Protein AF-A0A8H6YW14-F1 (afdb_monomer_lite)

Sequence (616 aa):
MICWGYVAVGSRWLSSIRGRQMGGCTPATMHISTFVLQLAVLSRALVALGLGGLSSDPTLQQRTANPACLKSVELSCLNLAANCIDSVNSGNINNLWGIKSCVAAATCYGVGDLITSVECQTSLTTTNAAQTSLDYTNIYASIVGSCAWASGGCPITQQNYIDFYYGELTAINTANWPSSADVVIAFWNAITAWAATGSTVPYLNFNDWLHYSSYPSTPPTNGKYVFAHFILGLVASYVQSDWEADMNLAKAIGIDAFALDIGKDTYNDQQLGFAYAAAANVGFKVFISFDFSYWTSADVSTMATYIQTYATKPGQFIYNNAAFVSSFVGDGYPYRTLESQSGVTLFACPNWQPGSFVDNANADCGLSWNAAWPNTNNNPLDANITTSLDQQYISDLGGKPYMMPVSPWFNTHYGINSYDKNWIFYSDWLYQSRWDEVLQLQPQFVEILTWNGPLHGDNSPIYAGGPTGASQWVNGMPHDAWRDVAQIYISAFKSGASTPTVTTDELVYYYRPTPKGATCSDTVPQPTGYQYDDDFVFVIALLKSAGTVTITSGSNSPQQFSLSAGVHTIAAPMGLGTQTFALSSSTANLSGNGGLQITNQCSVYNFNAYVGKVSA

Structure (mmCIF, N/CA/C/O backbone):
data_AF-A0A8H6YW14-F1
#
_entry.id   AF-A0A8H6YW14-F1
#
loop_
_atom_site.group_PDB
_atom_site.id
_atom_site.type_symbol
_atom_site.label_atom_id
_atom_site.label_alt_id
_atom_site.label_comp_id
_atom_site.label_asym_id
_atom_site.label_entity_id
_atom_site.label_seq_id
_atom_site.pdbx_PDB_ins_code
_atom_site.Cartn_x
_atom_site.Cartn_y
_atom_site.Cartn_z
_atom_site.occupancy
_atom_site.B_iso_or_equiv
_atom_site.auth_seq_id
_atom_site.auth_comp_id
_atom_site.auth_asym_id
_atom_site.auth_atom_id
_atom_site.pdbx_PDB_model_num
ATOM 1 N N . MET A 1 1 ? -1.921 23.795 -4.568 1.00 28.36 1 MET A N 1
ATOM 2 C CA . MET A 1 1 ? -3.351 24.172 -4.462 1.00 28.36 1 MET A CA 1
ATOM 3 C C . MET A 1 1 ? -3.949 24.189 -5.866 1.00 28.36 1 MET A C 1
ATOM 5 O O . MET A 1 1 ? -3.235 24.664 -6.741 1.00 28.36 1 MET A O 1
ATOM 9 N N . ILE A 1 2 ? -5.223 23.759 -6.017 1.00 24.38 2 ILE A N 1
ATOM 10 C CA . ILE A 1 2 ? -6.094 23.685 -7.236 1.00 24.38 2 ILE A CA 1
ATOM 11 C C . ILE A 1 2 ? -6.053 22.284 -7.914 1.00 24.38 2 ILE A C 1
ATOM 13 O O . ILE A 1 2 ? -4.996 21.886 -8.388 1.00 24.38 2 ILE A O 1
ATOM 17 N N . CYS A 1 3 ? -7.041 21.389 -7.694 1.00 21.69 3 CYS A N 1
ATOM 18 C CA . CYS A 1 3 ? -8.410 21.184 -8.261 1.00 21.69 3 CYS A CA 1
ATOM 19 C C . CYS A 1 3 ? -8.484 20.433 -9.616 1.00 21.69 3 CYS A C 1
ATOM 21 O O . CYS A 1 3 ? -8.033 20.944 -10.634 1.00 21.69 3 CYS A O 1
ATOM 23 N N . TRP A 1 4 ? -9.146 19.267 -9.627 1.00 28.11 4 TRP A N 1
ATOM 24 C CA . TRP A 1 4 ? -9.522 18.421 -10.773 1.00 28.11 4 TRP A CA 1
ATOM 25 C C . TRP A 1 4 ? -11.051 18.329 -10.912 1.00 28.11 4 TRP A C 1
ATOM 27 O O . TRP A 1 4 ? -11.792 18.406 -9.935 1.00 28.11 4 TRP A O 1
ATOM 37 N N . GLY A 1 5 ? -11.530 18.110 -12.135 1.00 24.31 5 GLY A N 1
ATOM 38 C CA . GLY A 1 5 ? -12.901 17.689 -12.409 1.00 24.31 5 GLY A CA 1
ATOM 39 C C . GLY A 1 5 ? -13.000 17.108 -13.816 1.00 24.31 5 GLY A C 1
ATOM 40 O O . GLY A 1 5 ? -12.403 17.661 -14.737 1.00 24.31 5 GLY A O 1
ATOM 41 N N . TYR A 1 6 ? -13.750 16.015 -13.991 1.00 27.41 6 TYR A N 1
ATOM 42 C CA . TYR A 1 6 ? -14.104 15.482 -15.311 1.00 27.41 6 TYR A CA 1
ATOM 43 C C . TYR A 1 6 ? -15.576 15.070 -15.408 1.00 27.41 6 TYR A C 1
ATOM 45 O O . TYR A 1 6 ? -16.199 14.621 -14.449 1.00 27.41 6 TYR A O 1
ATOM 53 N N . VAL A 1 7 ? -16.114 15.257 -16.617 1.00 22.78 7 VAL A N 1
ATOM 54 C CA . VAL A 1 7 ? -17.505 15.041 -17.042 1.00 22.78 7 VAL A CA 1
ATOM 55 C C . VAL A 1 7 ? -17.587 13.790 -17.928 1.00 22.78 7 VAL A C 1
ATOM 57 O O . VAL A 1 7 ? -16.736 13.576 -18.788 1.00 22.78 7 VAL A O 1
ATOM 60 N N . ALA A 1 8 ? -18.636 12.985 -17.730 1.00 24.47 8 ALA A N 1
ATOM 61 C CA . ALA A 1 8 ? -18.910 11.709 -18.399 1.00 24.47 8 ALA A CA 1
ATOM 62 C C . ALA A 1 8 ? -19.775 11.833 -19.672 1.00 24.47 8 ALA A C 1
ATOM 64 O O . ALA A 1 8 ? -20.718 12.621 -19.677 1.00 24.47 8 ALA A O 1
ATOM 65 N N . VAL A 1 9 ? -19.557 10.964 -20.678 1.00 23.03 9 VAL A N 1
ATOM 66 C CA . VAL A 1 9 ? -20.571 10.521 -21.671 1.00 23.03 9 VAL A CA 1
ATOM 67 C C . VAL A 1 9 ? -20.219 9.111 -22.190 1.00 23.03 9 VAL A C 1
ATOM 69 O O . VAL A 1 9 ? -19.064 8.852 -22.516 1.00 23.03 9 VAL A O 1
ATOM 72 N N . GLY A 1 10 ? -21.198 8.197 -22.285 1.00 20.98 10 GLY A N 1
ATOM 73 C CA . GLY A 1 10 ? -21.003 6.800 -22.710 1.00 20.98 10 GLY A CA 1
ATOM 74 C C . GLY A 1 10 ? -21.749 6.348 -23.979 1.00 20.98 10 GLY A C 1
ATOM 75 O O . GLY A 1 10 ? -22.552 7.089 -24.539 1.00 20.98 10 GLY A O 1
ATOM 76 N N . SER A 1 11 ? -21.530 5.066 -24.336 1.00 23.14 11 SER A N 1
ATOM 77 C CA . SER A 1 11 ? -22.534 4.016 -24.660 1.00 23.14 11 SER A CA 1
ATOM 78 C C . SER A 1 11 ? -22.415 3.194 -25.983 1.00 23.14 11 SER A C 1
ATOM 80 O O . SER A 1 11 ? -22.362 3.744 -27.075 1.00 23.14 11 SER A O 1
ATOM 82 N N . ARG A 1 12 ? -22.534 1.849 -25.797 1.00 23.31 12 ARG A N 1
ATOM 83 C CA . ARG A 1 12 ? -23.046 0.712 -26.640 1.00 23.31 12 ARG A CA 1
ATOM 84 C C . ARG A 1 12 ? -22.207 0.107 -27.798 1.00 23.31 12 ARG A C 1
ATOM 86 O O . ARG A 1 12 ? -21.819 0.824 -28.706 1.00 23.31 12 ARG A O 1
ATOM 93 N N . TRP A 1 13 ? -22.075 -1.239 -27.868 1.00 21.61 13 TRP A N 1
ATOM 94 C CA . TRP A 1 13 ? -22.943 -2.230 -28.576 1.00 21.61 13 TRP A CA 1
ATOM 95 C C . TRP A 1 13 ? -22.411 -3.708 -28.512 1.00 21.61 13 TRP A C 1
ATOM 97 O O . TRP A 1 13 ? -21.215 -3.909 -28.656 1.00 21.61 13 TRP A O 1
ATOM 107 N N . LEU A 1 14 ? -23.344 -4.678 -28.309 1.00 22.09 14 LEU A N 1
ATOM 108 C CA . LEU A 1 14 ? -23.516 -6.116 -28.735 1.00 22.09 14 LEU A CA 1
ATOM 109 C C . LEU A 1 14 ? -22.318 -7.079 -29.026 1.00 22.09 14 LEU A C 1
ATOM 111 O O . LEU A 1 14 ? -21.299 -6.644 -29.523 1.00 22.09 14 LEU A O 1
ATOM 115 N N . SER A 1 15 ? -22.378 -8.431 -28.993 1.00 23.75 15 SER A N 1
ATOM 116 C CA . SER A 1 15 ? -23.235 -9.512 -28.436 1.00 23.75 15 SER A CA 1
ATOM 117 C C . SER A 1 15 ? -22.770 -10.906 -28.951 1.00 23.75 15 SER A C 1
ATOM 119 O O . SER A 1 15 ? -22.471 -11.015 -30.138 1.00 23.75 15 SER A O 1
ATOM 121 N N . SER A 1 16 ? -22.954 -11.974 -28.144 1.00 24.56 16 SER A N 1
ATOM 122 C CA . SER A 1 16 ? -23.256 -13.390 -28.535 1.00 24.56 16 SER A CA 1
ATOM 123 C C . SER A 1 16 ? -22.074 -14.276 -29.043 1.00 24.56 16 SER A C 1
ATOM 125 O O . SER A 1 16 ? -21.168 -13.737 -29.655 1.00 24.56 16 SER A O 1
ATOM 127 N N . ILE A 1 17 ? -21.914 -15.604 -28.825 1.00 24.52 17 ILE A N 1
ATOM 128 C CA . ILE A 1 17 ? -22.797 -16.803 -28.868 1.00 24.52 17 ILE A CA 1
ATOM 129 C C . ILE A 1 17 ? -22.143 -18.040 -28.154 1.00 24.52 17 ILE A C 1
ATOM 131 O O . ILE A 1 17 ? -20.935 -18.219 -28.213 1.00 24.52 17 ILE A O 1
ATOM 135 N N . ARG A 1 18 ? -23.010 -18.889 -27.546 1.00 24.41 18 ARG A N 1
ATOM 136 C CA . ARG A 1 18 ? -23.066 -20.367 -27.229 1.00 24.41 18 ARG A CA 1
ATOM 137 C C . ARG A 1 18 ? -21.922 -21.317 -27.702 1.00 24.41 18 ARG A C 1
ATOM 139 O O . ARG A 1 18 ? -21.381 -21.091 -28.767 1.00 24.41 18 ARG A O 1
ATOM 146 N N . GLY A 1 19 ? -21.620 -22.503 -27.130 1.00 24.45 19 GLY A N 1
ATOM 147 C CA . GLY A 1 19 ? -22.181 -23.353 -26.055 1.00 24.45 19 GLY A CA 1
ATOM 148 C C . GLY A 1 19 ? -21.689 -24.838 -26.121 1.00 24.45 19 GLY A C 1
ATOM 149 O O . GLY A 1 19 ? -21.010 -25.198 -27.075 1.00 24.45 19 GLY A O 1
ATOM 150 N N . ARG A 1 20 ? -22.160 -25.674 -25.158 1.00 25.33 20 ARG A N 1
ATOM 151 C CA . ARG A 1 20 ? -22.135 -27.176 -24.984 1.00 25.33 20 ARG A CA 1
ATOM 152 C C . ARG A 1 20 ? -20.847 -27.832 -24.420 1.00 25.33 20 ARG A C 1
ATOM 154 O O . ARG A 1 20 ? -19.789 -27.657 -24.994 1.00 25.33 20 ARG A O 1
ATOM 161 N N . GLN A 1 21 ? -20.858 -28.449 -23.216 1.00 24.73 21 GLN A N 1
ATOM 162 C CA . GLN A 1 21 ? -21.358 -29.795 -22.773 1.00 24.73 21 GLN A CA 1
ATOM 163 C C . GLN A 1 21 ? -20.597 -30.981 -23.404 1.00 24.73 21 GLN A C 1
ATOM 165 O O . GLN A 1 21 ? -20.377 -30.941 -24.603 1.00 24.73 21 GLN A O 1
ATOM 170 N N . MET A 1 22 ? -20.257 -32.115 -22.771 1.00 24.69 22 MET A N 1
ATOM 171 C CA . MET A 1 22 ? -20.297 -32.731 -21.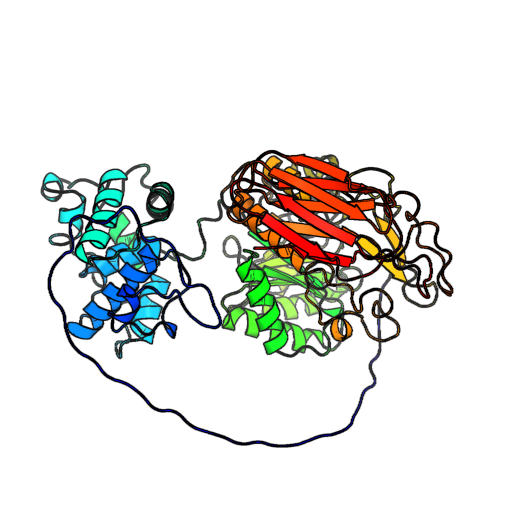422 1.00 24.69 22 MET A CA 1
ATOM 172 C C . MET A 1 22 ? -19.438 -34.023 -21.534 1.00 24.69 22 MET A C 1
ATOM 174 O O . MET A 1 22 ? -19.316 -34.550 -22.639 1.00 24.69 22 MET A O 1
ATOM 178 N N . GLY A 1 23 ? -18.970 -34.617 -20.426 1.00 25.86 23 GLY A N 1
ATOM 179 C CA . GLY A 1 23 ? -18.638 -36.055 -20.403 1.00 25.86 23 GLY A CA 1
ATOM 180 C C . GLY A 1 23 ? -17.647 -36.475 -19.317 1.00 25.86 23 GLY A C 1
ATOM 181 O O . GLY A 1 23 ? -16.448 -36.301 -19.487 1.00 25.86 23 GLY A O 1
ATOM 182 N N . GLY A 1 24 ? -18.150 -37.043 -18.217 1.00 24.34 24 GLY A N 1
ATOM 183 C CA . GLY A 1 24 ? -17.346 -37.676 -17.165 1.00 24.34 24 GLY A CA 1
ATOM 184 C C . GLY A 1 24 ? -17.316 -39.204 -17.270 1.00 24.34 24 GLY A C 1
ATOM 185 O O . GLY A 1 24 ? -18.090 -39.781 -18.028 1.00 24.34 24 GLY A O 1
ATOM 186 N N . CYS A 1 25 ? -16.456 -39.839 -16.466 1.00 22.23 25 CYS A N 1
ATOM 187 C CA . CYS A 1 25 ? -16.599 -41.200 -15.925 1.00 22.23 25 CYS A CA 1
ATOM 188 C C . CYS A 1 25 ? -15.625 -41.387 -14.739 1.00 22.23 25 CYS A C 1
ATOM 190 O O . CYS A 1 25 ? -14.499 -40.898 -14.773 1.00 22.23 25 CYS A O 1
ATOM 192 N N . THR A 1 26 ? -16.090 -42.074 -13.695 1.00 25.58 26 THR A N 1
ATOM 193 C CA . THR A 1 26 ? -15.432 -42.369 -12.403 1.00 25.58 26 THR A CA 1
ATOM 194 C C . THR A 1 26 ? -15.209 -43.903 -12.252 1.00 25.58 26 THR A C 1
ATOM 196 O O . THR A 1 26 ? -15.264 -44.599 -13.265 1.00 25.58 26 THR A O 1
ATOM 199 N N . PRO A 1 27 ? -14.917 -44.481 -11.062 1.00 33.16 27 PRO A N 1
ATOM 200 C CA . PRO A 1 27 ? -13.574 -44.846 -10.593 1.00 33.16 27 PRO A CA 1
ATOM 201 C C . PRO A 1 27 ? -13.452 -46.350 -10.226 1.00 33.16 27 PRO A C 1
ATOM 203 O O . PRO A 1 27 ? -14.426 -47.098 -10.288 1.00 33.16 27 PRO A O 1
ATOM 206 N N . ALA A 1 28 ? -12.278 -46.806 -9.772 1.00 25.92 28 ALA A N 1
ATOM 207 C CA . ALA A 1 28 ? -12.131 -48.121 -9.136 1.00 25.92 28 ALA A CA 1
ATOM 208 C C . ALA A 1 28 ? -11.174 -48.077 -7.930 1.00 25.92 28 ALA A C 1
ATOM 210 O O . ALA A 1 28 ? -10.077 -47.528 -7.998 1.00 25.92 28 ALA A O 1
ATOM 211 N N . THR A 1 29 ? -11.633 -48.664 -6.828 1.00 24.83 29 THR A N 1
ATOM 212 C CA . THR A 1 29 ? -11.022 -48.834 -5.499 1.00 24.83 29 THR A CA 1
ATOM 213 C C . THR A 1 29 ? -10.478 -50.261 -5.325 1.00 24.83 29 THR A C 1
ATOM 215 O O . THR A 1 29 ? -11.120 -51.169 -5.839 1.00 24.83 29 THR A O 1
ATOM 218 N N . MET A 1 30 ? -9.382 -50.481 -4.558 1.00 23.45 30 MET A N 1
ATOM 219 C CA . MET A 1 30 ? -9.321 -51.443 -3.417 1.00 23.45 30 MET A CA 1
ATOM 220 C C . MET A 1 30 ? -7.952 -51.533 -2.667 1.00 23.45 30 MET A C 1
ATOM 222 O O . MET A 1 30 ? -6.920 -51.759 -3.285 1.00 23.45 30 MET A O 1
ATOM 226 N N . HIS A 1 31 ? -8.026 -51.390 -1.327 1.00 25.58 31 HIS A N 1
ATOM 227 C CA . HIS A 1 31 ? -7.277 -51.922 -0.144 1.00 25.58 31 HIS A CA 1
ATOM 228 C C . HIS A 1 31 ? -5.778 -52.339 -0.186 1.00 25.58 31 HIS A C 1
ATOM 230 O O . HIS A 1 31 ? -5.393 -53.205 -0.958 1.00 25.58 31 HIS A O 1
ATOM 236 N N . ILE A 1 32 ? -4.866 -51.704 0.585 1.00 24.19 32 ILE A N 1
ATOM 237 C CA . ILE A 1 32 ? -4.461 -51.835 2.028 1.00 24.19 32 ILE A CA 1
ATOM 238 C C . ILE A 1 32 ? -3.735 -53.150 2.402 1.00 24.19 32 ILE A C 1
ATOM 240 O O . ILE A 1 32 ? -4.387 -54.178 2.559 1.00 24.19 32 ILE A O 1
ATOM 244 N N . SER A 1 33 ? -2.425 -53.075 2.711 1.00 24.33 33 SER A N 1
ATOM 245 C CA . SER A 1 33 ? -1.839 -53.455 4.025 1.00 24.33 33 SER A CA 1
ATOM 246 C C . SER A 1 33 ? -0.298 -53.395 4.058 1.00 24.33 33 SER A C 1
ATOM 248 O O . SER A 1 33 ? 0.372 -53.909 3.171 1.00 24.33 33 SER A O 1
ATOM 250 N N . THR A 1 34 ? 0.221 -52.835 5.162 1.00 26.03 34 THR A N 1
ATOM 251 C CA . THR A 1 34 ? 1.547 -53.054 5.792 1.00 26.03 34 THR A CA 1
ATOM 252 C C . THR A 1 34 ? 2.818 -52.705 5.006 1.00 26.03 34 THR A C 1
ATOM 254 O O . THR A 1 34 ? 3.256 -53.508 4.202 1.00 26.03 34 THR A O 1
ATOM 257 N N . PHE A 1 35 ? 3.448 -51.558 5.315 1.00 25.47 35 PHE A N 1
ATOM 258 C CA . PHE A 1 35 ? 4.895 -51.394 5.611 1.00 25.47 35 PHE A CA 1
ATOM 259 C C . PHE A 1 35 ? 5.217 -49.897 5.860 1.00 25.47 35 PHE A C 1
ATOM 261 O O . PHE A 1 35 ? 5.942 -49.246 5.115 1.00 25.47 35 PHE A O 1
ATOM 268 N N . VAL A 1 36 ? 4.643 -49.320 6.925 1.00 28.73 36 VAL A N 1
ATOM 269 C CA . VAL A 1 36 ? 5.047 -48.007 7.462 1.00 28.73 36 VAL A CA 1
ATOM 270 C C . VAL A 1 36 ? 5.933 -48.264 8.672 1.00 28.73 36 VAL A C 1
ATOM 272 O O . VAL A 1 36 ? 5.423 -48.461 9.765 1.00 28.73 36 VAL A O 1
ATOM 275 N N . LEU A 1 37 ? 7.241 -48.355 8.434 1.00 28.81 37 LEU A N 1
ATOM 276 C CA . LEU A 1 37 ? 8.351 -48.014 9.338 1.00 28.81 37 LEU A CA 1
ATOM 277 C C . LEU A 1 37 ? 9.630 -48.543 8.665 1.00 28.81 37 LEU A C 1
ATOM 279 O O . LEU A 1 37 ? 10.040 -49.651 8.980 1.00 28.81 37 LEU A O 1
ATOM 283 N N . GLN A 1 38 ? 10.194 -47.817 7.683 1.00 27.28 38 GLN A N 1
ATOM 284 C CA . GLN A 1 38 ? 11.639 -47.843 7.322 1.00 27.28 38 GLN A CA 1
ATOM 285 C C . GLN A 1 38 ? 12.044 -47.125 6.011 1.00 27.28 38 GLN A C 1
ATOM 287 O O . GLN A 1 38 ? 13.215 -47.173 5.653 1.00 27.28 38 GLN A O 1
ATOM 292 N N . LEU A 1 39 ? 11.170 -46.375 5.330 1.00 24.53 39 LEU A N 1
ATOM 293 C CA . LEU A 1 39 ? 11.559 -45.541 4.173 1.00 24.53 39 LEU A CA 1
ATOM 294 C C . LEU A 1 39 ? 11.052 -44.095 4.318 1.00 24.53 39 LEU A C 1
ATOM 296 O O . LEU A 1 39 ? 10.192 -43.639 3.578 1.00 24.53 39 LEU A O 1
ATOM 300 N N . ALA A 1 40 ? 11.581 -43.367 5.308 1.00 28.75 40 ALA A N 1
ATOM 301 C CA . ALA A 1 40 ? 11.383 -41.915 5.461 1.00 28.75 40 ALA A CA 1
ATOM 302 C C . ALA A 1 40 ? 12.544 -41.086 4.867 1.00 28.75 40 ALA A C 1
ATOM 304 O O . ALA A 1 40 ? 12.651 -39.885 5.095 1.00 28.75 40 ALA A O 1
ATOM 305 N N . VAL A 1 41 ? 13.418 -41.720 4.082 1.00 31.75 41 VAL A N 1
ATOM 306 C CA . VAL A 1 41 ? 14.481 -41.069 3.312 1.00 31.75 41 VAL A CA 1
ATOM 307 C C . VAL A 1 41 ? 14.464 -41.724 1.933 1.00 31.75 41 VAL A C 1
ATOM 309 O O . VAL A 1 41 ? 14.556 -42.943 1.857 1.00 31.75 41 VAL A O 1
ATOM 312 N N . LEU A 1 42 ? 14.326 -40.921 0.873 1.00 26.38 42 LEU A N 1
ATOM 313 C CA . LEU A 1 42 ? 14.074 -41.288 -0.537 1.00 26.38 42 LEU A CA 1
ATOM 314 C C . LEU A 1 42 ? 12.607 -41.563 -0.919 1.00 26.38 42 LEU A C 1
ATOM 316 O O . LEU A 1 42 ? 12.188 -42.709 -1.028 1.00 26.38 42 LEU A O 1
ATOM 320 N N . SER A 1 43 ? 11.860 -40.492 -1.218 1.00 25.00 43 SER A N 1
ATOM 321 C CA . SER A 1 43 ? 11.001 -40.354 -2.418 1.00 25.00 43 SER A CA 1
ATOM 322 C C . SER A 1 43 ? 10.315 -38.980 -2.415 1.00 25.00 43 SER A C 1
ATOM 324 O O . SER A 1 43 ? 9.128 -38.854 -2.140 1.00 25.00 43 SER A O 1
ATOM 326 N N . ARG A 1 44 ? 11.083 -37.917 -2.685 1.00 37.97 44 ARG A N 1
ATOM 327 C CA . ARG A 1 44 ? 10.546 -36.617 -3.117 1.00 37.97 44 ARG A CA 1
ATOM 328 C C . ARG A 1 44 ? 10.918 -36.433 -4.585 1.00 37.97 44 ARG A C 1
ATOM 330 O O . ARG A 1 44 ? 12.007 -35.954 -4.876 1.00 37.97 44 ARG A O 1
ATOM 337 N N . ALA A 1 45 ? 10.046 -36.869 -5.487 1.00 30.91 45 ALA A N 1
ATOM 338 C CA . ALA A 1 45 ? 10.039 -36.481 -6.896 1.00 30.91 45 ALA A CA 1
ATOM 339 C C . ALA A 1 45 ? 8.679 -36.866 -7.508 1.00 30.91 45 ALA A C 1
ATOM 341 O O . ALA A 1 45 ? 8.238 -37.994 -7.308 1.00 30.91 45 ALA A O 1
ATOM 342 N N . LEU A 1 46 ? 8.084 -35.944 -8.282 1.00 25.80 46 LEU A N 1
ATOM 343 C CA . LEU A 1 46 ? 6.734 -35.960 -8.889 1.00 25.80 46 LEU A CA 1
ATOM 344 C C . LEU A 1 46 ? 5.606 -35.753 -7.852 1.00 25.80 46 LEU A C 1
ATOM 346 O O . LEU A 1 46 ? 5.501 -36.505 -6.898 1.00 25.80 46 LEU A O 1
ATOM 350 N N . VAL A 1 47 ? 4.729 -34.748 -7.915 1.00 28.41 47 VAL A N 1
ATOM 351 C CA . VAL A 1 47 ? 4.014 -34.172 -9.060 1.00 28.41 47 VAL A CA 1
ATOM 352 C C . VAL A 1 47 ? 3.726 -32.690 -8.783 1.00 28.41 47 VAL A C 1
ATOM 354 O O . VAL A 1 47 ? 3.057 -32.352 -7.812 1.00 28.41 47 VAL A O 1
ATOM 357 N N . ALA A 1 48 ? 4.189 -31.821 -9.677 1.00 27.78 48 ALA A N 1
ATOM 358 C CA . ALA A 1 48 ? 3.572 -30.529 -9.942 1.00 27.78 48 ALA A CA 1
ATOM 359 C C . ALA A 1 48 ? 2.768 -30.688 -11.238 1.00 27.78 48 ALA A C 1
ATOM 361 O O . ALA A 1 48 ? 3.304 -31.278 -12.174 1.00 27.78 48 ALA A O 1
ATOM 362 N N . LEU A 1 49 ? 1.510 -30.224 -11.261 1.00 28.11 49 LEU A N 1
ATOM 363 C CA . LEU A 1 49 ? 0.779 -29.681 -12.422 1.00 28.11 49 LEU A CA 1
ATOM 364 C C . LEU A 1 49 ? -0.697 -29.406 -12.037 1.00 28.11 49 LEU A C 1
ATOM 366 O O . LEU A 1 49 ? -1.492 -30.331 -11.925 1.00 28.11 49 LEU A O 1
ATOM 370 N N . GLY A 1 50 ? -1.051 -28.121 -11.904 1.00 25.30 50 GLY A N 1
ATOM 371 C CA . GLY A 1 50 ? -2.296 -27.553 -12.451 1.00 25.30 50 GLY A CA 1
ATOM 372 C C . GLY A 1 50 ? -3.619 -27.585 -11.657 1.00 25.30 50 GLY A C 1
ATOM 373 O O . GLY A 1 50 ? -4.371 -28.544 -11.760 1.00 25.30 50 GLY A O 1
ATOM 374 N N . LEU A 1 51 ? -3.959 -26.407 -11.102 1.00 27.95 51 LEU A N 1
ATOM 375 C CA . LEU A 1 51 ? -5.292 -25.781 -10.913 1.00 27.95 51 LEU A CA 1
ATOM 376 C C . LEU A 1 51 ? -6.215 -26.210 -9.742 1.00 27.95 51 LEU A C 1
ATOM 378 O O . LEU A 1 51 ? -6.944 -27.189 -9.829 1.00 27.95 51 LEU A O 1
ATOM 382 N N . GLY A 1 52 ? -6.327 -25.305 -8.752 1.00 27.52 52 GLY A N 1
ATOM 383 C CA . GLY A 1 52 ? -7.578 -24.972 -8.047 1.00 27.52 52 GLY A CA 1
ATOM 384 C C . GLY A 1 52 ? -7.864 -25.656 -6.702 1.00 27.52 52 GLY A C 1
ATOM 385 O O . GLY A 1 52 ? -8.262 -26.812 -6.669 1.00 27.52 52 GLY A O 1
ATOM 386 N N . GLY A 1 53 ? -7.817 -24.870 -5.616 1.00 31.03 53 GLY A N 1
ATOM 387 C CA . GLY A 1 53 ? -8.462 -25.170 -4.329 1.00 31.03 53 GLY A CA 1
ATOM 388 C C . GLY A 1 53 ? -7.599 -25.941 -3.326 1.00 31.03 53 GLY A C 1
ATOM 389 O O . GLY A 1 5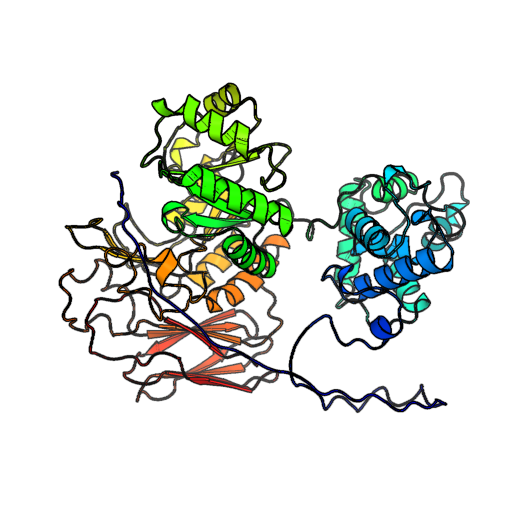3 ? -7.050 -26.974 -3.668 1.00 31.03 53 GLY A O 1
ATOM 390 N N . LEU A 1 54 ? -7.499 -25.392 -2.107 1.00 39.31 54 LEU A N 1
ATOM 391 C CA . LEU A 1 54 ? -7.128 -26.009 -0.817 1.00 39.31 54 LEU A CA 1
ATOM 392 C C . LEU A 1 54 ? -6.127 -27.179 -0.867 1.00 39.31 54 LEU A C 1
ATOM 394 O O . LEU A 1 54 ? -6.431 -28.254 -1.367 1.00 39.31 54 LEU A O 1
ATOM 398 N N . SER A 1 55 ? -4.946 -26.947 -0.277 1.00 39.75 55 SER A N 1
ATOM 399 C CA . SER A 1 55 ? -3.821 -27.882 -0.108 1.00 39.75 55 SER A CA 1
ATOM 400 C C . SER A 1 55 ? -4.187 -29.364 -0.266 1.00 39.75 55 SER A C 1
ATOM 402 O O . SER A 1 55 ? -4.984 -29.897 0.510 1.00 39.75 55 SER A O 1
ATOM 404 N N . SER A 1 56 ? -3.559 -30.049 -1.224 1.00 40.91 56 SER A N 1
ATOM 405 C CA . SER A 1 56 ? -3.706 -31.490 -1.445 1.00 40.91 56 SER A CA 1
ATOM 406 C C . SER A 1 56 ? -2.998 -32.299 -0.348 1.00 40.91 56 SER A C 1
ATOM 408 O O . SER A 1 56 ? -1.991 -32.962 -0.597 1.00 40.91 56 SER A O 1
ATOM 410 N N . ASP A 1 57 ? -3.509 -32.212 0.877 1.00 48.34 57 ASP A N 1
ATOM 411 C CA . ASP A 1 57 ? -3.149 -33.084 1.985 1.00 48.34 57 ASP A CA 1
ATOM 412 C C . ASP A 1 57 ? -4.133 -34.274 2.054 1.00 48.34 57 ASP A C 1
ATOM 414 O O . ASP A 1 57 ? -5.336 -34.071 2.258 1.00 48.34 57 ASP A O 1
ATOM 418 N N . PRO A 1 58 ? -3.650 -35.524 1.934 1.00 47.53 58 PRO A N 1
ATOM 419 C CA . PRO A 1 58 ? -4.469 -36.725 2.083 1.00 47.53 58 PRO A CA 1
ATOM 420 C C . PRO A 1 58 ? -5.207 -36.826 3.427 1.00 47.53 58 PRO A C 1
ATOM 422 O O . PRO A 1 58 ? -6.236 -37.499 3.495 1.00 47.53 58 PRO A O 1
ATOM 425 N N . THR A 1 59 ? -4.716 -36.182 4.498 1.00 45.56 59 THR A N 1
ATOM 426 C CA . THR A 1 59 ? -5.363 -36.255 5.820 1.00 45.56 59 THR A CA 1
ATOM 427 C C . THR A 1 59 ? -6.578 -35.334 5.951 1.00 45.56 59 THR A C 1
ATOM 429 O O . THR A 1 59 ? -7.540 -35.715 6.615 1.00 45.56 59 THR A O 1
ATOM 432 N N . LEU A 1 60 ? -6.607 -34.192 5.250 1.00 48.56 60 LEU A N 1
ATOM 433 C CA . LEU A 1 60 ? -7.815 -33.366 5.102 1.00 48.56 60 LEU A CA 1
ATOM 434 C C . LEU A 1 60 ? -8.865 -34.046 4.215 1.00 48.56 60 LEU A C 1
ATOM 436 O O . LEU A 1 60 ? -10.048 -33.968 4.521 1.00 48.56 60 LEU A O 1
ATOM 440 N N . GLN A 1 61 ? -8.450 -34.777 3.173 1.00 46.19 61 GLN A N 1
ATOM 441 C CA . GLN A 1 61 ? -9.372 -35.533 2.307 1.00 46.19 61 GLN A CA 1
ATOM 442 C C . GLN A 1 61 ? -10.031 -36.740 3.000 1.00 46.19 61 GLN A C 1
ATOM 444 O O . GLN A 1 61 ? -11.077 -37.203 2.549 1.00 46.19 61 GLN A O 1
ATOM 449 N N . GLN A 1 62 ? -9.436 -37.264 4.079 1.00 48.06 62 GLN A N 1
ATOM 450 C CA . GLN A 1 62 ? -10.052 -38.308 4.913 1.00 48.06 62 GLN A CA 1
ATOM 451 C C . GLN A 1 62 ? -11.029 -37.758 5.959 1.00 48.06 62 GLN A C 1
ATOM 453 O O . GLN A 1 62 ? -11.828 -38.526 6.499 1.00 48.06 62 GLN A O 1
ATOM 458 N N . ARG A 1 63 ? -10.964 -36.459 6.264 1.00 57.34 63 ARG A N 1
ATOM 459 C CA . ARG A 1 63 ? -11.863 -35.797 7.212 1.00 57.34 63 ARG A CA 1
ATOM 460 C C . ARG A 1 63 ? -13.132 -35.358 6.499 1.00 57.34 63 ARG A C 1
ATOM 462 O O . ARG A 1 63 ? -13.109 -34.998 5.327 1.00 57.34 63 ARG A O 1
ATOM 469 N N . THR A 1 64 ? -14.257 -35.387 7.204 1.00 55.31 64 THR A N 1
ATOM 470 C CA . THR A 1 64 ? -15.552 -35.004 6.620 1.00 55.31 64 THR A CA 1
ATOM 471 C C . THR A 1 64 ? -15.744 -33.487 6.542 1.00 55.31 64 THR A C 1
ATOM 473 O O . THR A 1 64 ? -16.782 -33.031 6.066 1.00 55.31 64 THR A O 1
ATOM 476 N N . ALA A 1 65 ? -14.753 -32.706 6.990 1.00 58.66 65 ALA A N 1
ATOM 477 C CA . ALA A 1 65 ? -14.703 -31.248 6.951 1.00 58.66 65 ALA A CA 1
ATOM 478 C C . ALA A 1 65 ? -14.939 -30.670 5.534 1.00 58.66 65 ALA A C 1
ATOM 480 O O . ALA A 1 65 ? -14.221 -31.026 4.604 1.00 58.66 65 ALA A O 1
ATOM 481 N N . ASN A 1 66 ? -15.909 -29.761 5.355 1.00 60.94 66 ASN A N 1
ATOM 482 C CA . ASN A 1 66 ? -16.119 -29.046 4.094 1.00 60.94 66 ASN A CA 1
ATOM 483 C C . ASN A 1 66 ? -15.036 -27.965 3.962 1.00 60.94 66 ASN A C 1
ATOM 485 O O . ASN A 1 66 ? -15.058 -27.003 4.734 1.00 60.94 66 ASN A O 1
ATOM 489 N N . PRO A 1 67 ? -14.131 -28.052 2.974 1.00 55.75 67 PRO A N 1
ATOM 490 C CA . PRO A 1 67 ? -13.033 -27.101 2.849 1.00 55.75 67 PRO A CA 1
ATOM 491 C C . PRO A 1 67 ? -13.496 -25.645 2.643 1.00 55.75 67 PRO A C 1
ATOM 493 O O . PRO A 1 67 ? -12.780 -24.727 3.024 1.00 55.75 67 PRO A O 1
ATOM 496 N N . ALA A 1 68 ? -14.704 -25.411 2.110 1.00 52.75 68 ALA A N 1
ATOM 497 C CA . ALA A 1 68 ? -15.276 -24.066 1.954 1.00 52.75 68 ALA A CA 1
ATOM 498 C C . ALA A 1 68 ? -15.656 -23.389 3.287 1.00 52.75 68 ALA A C 1
ATOM 500 O O . ALA A 1 68 ? -15.817 -22.172 3.329 1.00 52.75 68 ALA A O 1
ATOM 501 N N . CYS A 1 69 ? -15.802 -24.168 4.361 1.00 54.56 69 CYS A N 1
ATOM 502 C CA . CYS A 1 69 ? -16.078 -23.669 5.708 1.00 54.56 69 CYS A CA 1
ATOM 503 C C . CYS A 1 69 ? -14.802 -23.379 6.507 1.00 54.56 69 CYS A C 1
ATOM 505 O O . CYS A 1 69 ? -14.895 -22.886 7.627 1.00 54.56 69 CYS A O 1
ATOM 507 N N . LEU A 1 70 ? -13.625 -23.6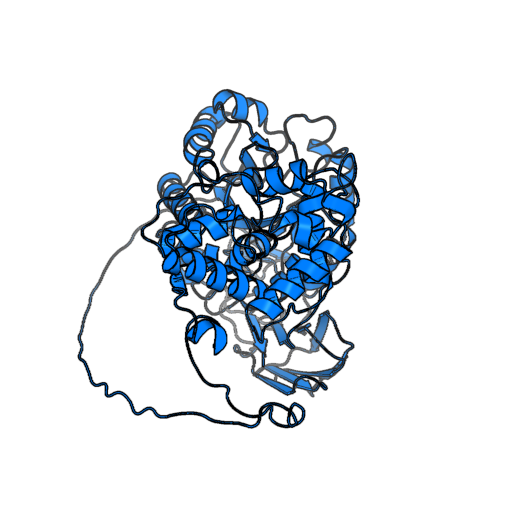93 5.956 1.00 56.84 70 LEU A N 1
ATOM 508 C CA . LEU A 1 70 ? -12.336 -23.502 6.609 1.00 56.84 70 LEU A CA 1
ATOM 509 C C . LEU A 1 70 ? -11.604 -22.279 6.030 1.00 56.84 70 LEU A C 1
ATOM 511 O O . LEU A 1 70 ? -11.606 -22.047 4.822 1.00 56.84 70 LEU A O 1
ATOM 515 N N . LYS A 1 71 ? -10.939 -21.499 6.885 1.00 58.06 71 LYS A N 1
ATOM 516 C CA . LYS A 1 71 ? -10.085 -20.366 6.505 1.00 58.06 71 LYS A CA 1
ATOM 517 C C . LYS A 1 71 ? -8.673 -20.826 6.165 1.00 58.06 71 LYS A C 1
ATOM 519 O O . LYS A 1 71 ? -8.154 -21.757 6.769 1.00 58.06 71 LYS A O 1
ATOM 524 N N . SER A 1 72 ? -8.005 -20.117 5.257 1.00 50.03 72 SER A N 1
ATOM 525 C CA . SER A 1 72 ? -6.589 -20.345 4.955 1.00 50.03 72 SER A CA 1
ATOM 526 C C . SER A 1 72 ? -5.693 -19.864 6.107 1.00 50.03 72 SER A C 1
ATOM 528 O O . SER A 1 72 ? -5.410 -18.670 6.218 1.00 50.03 72 SER A O 1
ATOM 530 N N . VAL A 1 73 ? -5.253 -20.795 6.953 1.00 60.69 73 VAL A N 1
ATOM 531 C CA . VAL A 1 73 ? -4.276 -20.594 8.042 1.00 60.69 73 VAL A CA 1
ATOM 532 C C . VAL A 1 73 ? -3.178 -21.669 7.979 1.00 60.69 73 VAL A C 1
ATOM 534 O O . VAL A 1 73 ? -3.174 -22.488 7.059 1.00 60.69 73 VAL A O 1
ATOM 537 N N . GLU A 1 74 ? -2.257 -21.687 8.953 1.00 73.62 74 GLU A N 1
ATOM 538 C CA . GLU A 1 74 ? -1.251 -22.749 9.126 1.00 73.62 74 GLU A CA 1
ATOM 539 C C . GLU A 1 74 ? -1.889 -24.147 9.031 1.00 73.62 74 GLU A C 1
ATOM 541 O O . GLU A 1 74 ? -2.916 -24.429 9.656 1.00 73.62 74 GLU A O 1
ATOM 546 N N . LEU A 1 75 ? -1.271 -25.055 8.273 1.00 78.44 75 LEU A N 1
ATOM 547 C CA . LEU A 1 75 ? -1.879 -26.348 7.940 1.00 78.44 75 LEU A CA 1
ATOM 548 C C . LEU A 1 75 ? -2.095 -27.257 9.168 1.00 78.44 75 LEU A C 1
ATOM 550 O O . LEU A 1 75 ? -3.049 -28.033 9.213 1.00 78.44 75 LEU A O 1
ATOM 554 N N . SER A 1 76 ? -1.267 -27.125 10.209 1.00 83.62 76 SER A N 1
ATOM 555 C CA . SER A 1 76 ? -1.485 -27.812 11.489 1.00 83.62 76 SER A CA 1
ATOM 556 C C . SER A 1 76 ? -2.752 -27.318 12.205 1.00 83.62 76 SER A C 1
ATOM 558 O O . SER A 1 76 ? -3.486 -28.119 12.783 1.00 83.62 76 SER A O 1
ATOM 560 N N . CYS A 1 77 ? -3.058 -26.020 12.113 1.00 85.88 77 CYS A N 1
ATOM 561 C CA . CYS A 1 77 ? -4.275 -25.420 12.665 1.00 85.88 77 CYS A CA 1
ATOM 562 C C . CYS A 1 77 ? -5.522 -25.839 11.902 1.00 85.88 77 CYS A C 1
ATOM 564 O O . CYS A 1 77 ? -6.535 -26.166 12.520 1.00 85.88 77 CYS A O 1
ATOM 566 N N . LEU A 1 78 ? -5.426 -25.890 10.572 1.00 85.44 78 LEU A N 1
ATOM 567 C CA . LEU A 1 78 ? -6.480 -26.427 9.715 1.00 85.44 78 LEU A CA 1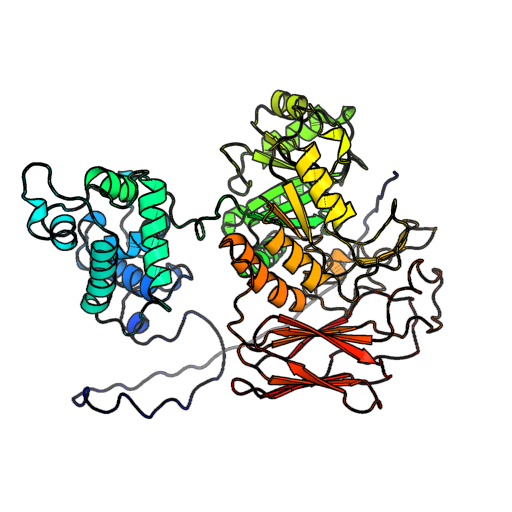
ATOM 568 C C . LEU A 1 78 ? -6.853 -27.858 10.113 1.00 85.44 78 LEU A C 1
ATOM 570 O O . LEU A 1 78 ? -8.034 -28.174 10.232 1.00 85.44 78 LEU A O 1
ATOM 574 N N . ASN A 1 79 ? -5.862 -28.709 10.382 1.00 88.62 79 ASN A N 1
ATOM 575 C CA . ASN A 1 79 ? -6.107 -30.108 10.730 1.00 88.62 79 ASN A CA 1
ATOM 576 C C . ASN A 1 79 ? -6.752 -30.280 12.111 1.00 88.62 79 ASN A C 1
ATOM 578 O O . ASN A 1 79 ? -7.621 -31.142 12.271 1.00 88.62 79 ASN A O 1
ATOM 582 N N . LEU A 1 80 ? -6.378 -29.446 13.087 1.00 92.81 80 LEU A N 1
ATOM 583 C CA . LEU A 1 80 ? -7.048 -29.394 14.390 1.00 92.81 80 LEU A CA 1
ATOM 584 C C . LEU A 1 80 ? -8.497 -28.906 14.252 1.00 92.81 80 LEU A C 1
ATOM 586 O O . LEU A 1 80 ? -9.402 -29.539 14.794 1.00 92.81 80 LEU A O 1
ATOM 590 N N . ALA A 1 81 ? -8.733 -27.837 13.483 1.00 91.06 81 ALA A N 1
ATOM 591 C CA . ALA A 1 81 ? -10.072 -27.295 13.248 1.00 91.06 81 ALA A CA 1
ATOM 592 C C . ALA A 1 81 ? -10.977 -28.298 12.515 1.00 91.06 81 ALA A C 1
ATOM 594 O O . ALA A 1 81 ? -12.105 -28.540 12.938 1.00 91.06 81 ALA A O 1
ATOM 595 N N . ALA A 1 82 ? -10.461 -28.960 11.476 1.00 89.06 82 ALA A N 1
ATOM 596 C CA . ALA A 1 82 ? -11.177 -30.013 10.763 1.00 89.06 82 ALA A CA 1
ATOM 597 C C . ALA A 1 82 ? -11.544 -31.184 11.692 1.00 89.06 82 ALA A C 1
ATOM 599 O O . ALA A 1 82 ? -12.683 -31.648 11.682 1.00 89.06 82 ALA A O 1
ATOM 600 N N . ASN A 1 83 ? -10.612 -31.635 12.544 1.00 92.56 83 ASN A N 1
ATOM 601 C CA . ASN A 1 83 ? -10.907 -32.687 13.519 1.00 92.56 83 ASN A CA 1
ATOM 602 C C . ASN A 1 83 ? -11.930 -32.251 14.582 1.00 92.56 83 ASN A C 1
ATOM 604 O O . ASN A 1 83 ? -12.776 -33.058 14.971 1.00 92.56 83 ASN A O 1
ATOM 608 N N . CYS A 1 84 ? -11.870 -30.998 15.038 1.00 93.31 84 CYS A N 1
ATOM 609 C CA . CYS A 1 84 ? -12.873 -30.429 15.933 1.00 93.31 84 CYS A CA 1
ATOM 610 C C . CYS A 1 84 ? -14.273 -30.514 15.308 1.00 93.31 84 CYS A C 1
ATOM 612 O O . CYS A 1 84 ? -15.188 -31.055 15.926 1.00 93.31 84 CYS A O 1
ATOM 614 N N . ILE A 1 85 ? -14.425 -30.065 14.057 1.00 90.12 85 ILE A N 1
ATOM 615 C CA . ILE A 1 85 ? -15.709 -30.086 13.342 1.00 90.12 85 ILE A CA 1
ATOM 616 C C . ILE A 1 85 ? -16.229 -31.519 13.163 1.00 90.12 85 ILE A C 1
ATOM 618 O O . ILE A 1 85 ? -17.405 -31.781 13.415 1.00 90.12 85 ILE A O 1
ATOM 622 N N . ASP A 1 86 ? -15.364 -32.465 12.789 1.00 88.50 86 ASP A N 1
ATOM 623 C CA . ASP A 1 86 ? -15.735 -33.883 12.686 1.00 88.50 86 ASP A CA 1
ATOM 624 C C . ASP A 1 86 ? -16.207 -34.451 14.039 1.00 88.50 86 ASP A C 1
ATOM 626 O O . ASP A 1 86 ? -17.180 -35.208 14.104 1.00 88.50 86 ASP A O 1
ATOM 630 N N . SER A 1 87 ? -15.548 -34.069 15.138 1.00 88.75 87 SER A N 1
ATOM 631 C CA . SER A 1 87 ? -15.899 -34.511 16.496 1.00 88.75 87 SER A CA 1
ATOM 632 C C . SER A 1 87 ? -17.251 -33.945 16.943 1.00 88.75 87 SER A C 1
ATOM 634 O O . SER A 1 87 ? -18.077 -34.668 17.501 1.00 88.75 87 SER A O 1
ATOM 636 N N . VAL A 1 88 ? -17.512 -32.673 16.633 1.00 87.94 88 VAL A N 1
ATOM 637 C CA . VAL A 1 88 ? -18.803 -32.019 16.884 1.00 87.94 88 VAL A CA 1
ATOM 638 C C . VAL A 1 88 ? -19.921 -32.694 16.083 1.00 87.94 88 VAL A C 1
ATOM 640 O O . VAL A 1 88 ? -20.952 -33.051 16.655 1.00 87.94 88 VAL A O 1
ATOM 643 N N . ASN A 1 89 ? -19.697 -32.939 14.787 1.00 83.44 89 ASN A N 1
ATOM 644 C CA . ASN A 1 89 ? -20.665 -33.584 13.896 1.00 83.44 89 ASN A CA 1
ATOM 645 C C . ASN A 1 89 ? -20.986 -35.026 14.304 1.00 83.44 89 ASN A C 1
ATOM 647 O O . ASN A 1 89 ? -22.151 -35.416 14.340 1.00 83.44 89 ASN A O 1
ATOM 651 N N . SER A 1 90 ? -19.962 -35.826 14.605 1.00 80.69 90 SER A N 1
ATOM 652 C CA . SER A 1 90 ? -20.133 -37.246 14.941 1.00 80.69 90 SER A CA 1
ATOM 653 C C . SER A 1 90 ? -20.764 -37.467 16.317 1.00 80.69 90 SER A C 1
ATOM 655 O O . SER A 1 90 ? -21.506 -38.432 16.497 1.00 80.69 90 SER A O 1
ATOM 657 N N . GLY A 1 91 ? -20.494 -36.581 17.279 1.00 72.25 91 GLY A N 1
ATOM 658 C CA . GLY A 1 91 ? -21.011 -36.687 18.643 1.00 72.25 91 GLY A CA 1
ATOM 659 C C . GLY A 1 91 ? -22.286 -35.885 18.922 1.00 72.25 91 GLY A C 1
ATOM 660 O O . GLY A 1 91 ? -22.839 -36.026 20.011 1.00 72.25 91 GLY A O 1
ATOM 661 N N . ASN A 1 92 ? -22.741 -35.038 17.987 1.00 66.50 92 ASN A N 1
ATOM 662 C CA . ASN A 1 92 ? -23.777 -34.023 18.229 1.00 66.50 92 ASN A CA 1
ATOM 663 C C . ASN A 1 92 ? -23.471 -33.177 19.488 1.00 66.50 92 ASN A C 1
ATOM 665 O O . ASN A 1 92 ? -24.329 -32.969 20.350 1.00 66.50 92 ASN A O 1
ATOM 669 N N . ILE A 1 93 ? -22.207 -32.762 19.628 1.00 75.38 93 ILE A N 1
ATOM 670 C CA . ILE A 1 93 ? -21.685 -32.087 20.824 1.00 75.38 93 ILE A CA 1
ATOM 671 C C . ILE A 1 93 ? -21.813 -30.575 20.645 1.00 75.38 93 ILE A C 1
ATOM 673 O O . ILE A 1 93 ? -21.247 -30.006 19.722 1.00 75.38 93 ILE A O 1
ATOM 677 N N . ASN A 1 94 ? -22.506 -29.901 21.560 1.00 77.50 94 ASN A N 1
ATOM 678 C CA . ASN A 1 94 ? -22.671 -28.444 21.533 1.00 77.50 94 ASN A CA 1
ATOM 679 C C . ASN A 1 94 ? -21.603 -27.671 22.333 1.00 77.50 94 ASN A C 1
ATOM 681 O O . ASN A 1 94 ? -21.496 -26.456 22.172 1.00 77.50 94 ASN A O 1
ATOM 685 N N . ASN A 1 95 ? -20.822 -28.359 23.175 1.00 88.19 95 ASN A N 1
ATOM 686 C CA . ASN A 1 95 ? -19.742 -27.777 23.972 1.00 88.19 95 ASN A CA 1
ATOM 687 C C . ASN A 1 95 ? -18.363 -28.055 23.346 1.00 88.19 95 ASN A C 1
ATOM 689 O O . ASN A 1 95 ? -17.749 -29.094 23.598 1.00 88.19 95 ASN A O 1
ATOM 693 N N . LEU A 1 96 ? -17.861 -27.105 22.562 1.00 92.56 96 LEU A N 1
ATOM 694 C CA . LEU A 1 96 ? -16.539 -27.130 21.937 1.00 92.56 96 LEU A CA 1
ATOM 695 C C . LEU A 1 96 ? -15.427 -27.154 22.993 1.00 92.56 96 LEU A C 1
ATOM 697 O O . LEU A 1 96 ? -14.434 -27.856 22.817 1.00 92.56 96 LEU A O 1
ATOM 701 N N . TRP A 1 97 ? -15.601 -26.471 24.130 1.00 94.69 97 TRP A N 1
ATOM 702 C CA . TRP A 1 97 ? -14.610 -26.448 25.217 1.00 94.69 97 TRP A CA 1
ATOM 703 C C . TRP A 1 97 ? -14.575 -27.736 26.052 1.00 94.69 97 TRP A C 1
ATOM 705 O O . TRP A 1 97 ? -13.823 -27.828 27.023 1.00 94.69 97 TRP A O 1
ATOM 715 N N . GLY A 1 98 ? -15.351 -28.748 25.652 1.00 93.81 98 GLY A N 1
ATOM 716 C CA . GLY A 1 98 ? -15.240 -30.136 26.102 1.00 93.81 98 GLY A CA 1
ATOM 717 C C . GLY A 1 98 ? -14.449 -31.046 25.152 1.00 93.81 98 GLY A C 1
ATOM 718 O O . GLY A 1 98 ? -14.288 -32.228 25.447 1.00 93.81 98 GLY A O 1
ATOM 719 N N . ILE A 1 99 ? -13.936 -30.531 24.027 1.00 94.25 99 ILE A N 1
ATOM 720 C CA . ILE A 1 99 ? -13.202 -31.308 23.017 1.00 94.25 99 ILE A CA 1
ATOM 721 C C . ILE A 1 99 ? -11.774 -30.764 22.888 1.00 94.25 99 ILE A C 1
ATOM 723 O O . ILE A 1 99 ? -11.568 -29.594 22.567 1.00 94.25 99 ILE A O 1
ATOM 727 N N . LYS A 1 100 ? -10.763 -31.618 23.091 1.00 95.69 100 LYS A N 1
ATOM 728 C CA . LYS A 1 100 ? -9.352 -31.191 23.095 1.00 95.69 100 LYS A CA 1
ATOM 729 C C . LYS A 1 100 ? -8.893 -30.581 21.773 1.00 95.69 100 LYS A C 1
ATOM 731 O O . LYS A 1 100 ? -8.291 -29.510 21.785 1.00 95.69 100 LYS A O 1
ATOM 736 N N . SER A 1 101 ? -9.245 -31.199 20.646 1.00 94.94 101 SER A N 1
ATOM 737 C CA . SER A 1 101 ? -8.913 -30.663 19.324 1.00 94.94 101 SER A CA 1
ATOM 738 C C . SER A 1 101 ? -9.608 -29.334 19.039 1.00 94.94 101 SER A C 1
ATOM 740 O O . SER A 1 101 ? -9.010 -28.487 18.388 1.00 94.94 101 SER A O 1
ATOM 742 N N . CYS A 1 102 ? -10.809 -29.090 19.578 1.00 94.94 102 CYS A N 1
ATOM 743 C CA . CYS A 1 102 ? -11.459 -27.781 19.497 1.00 94.94 102 CYS A CA 1
ATOM 744 C C . CYS A 1 102 ? -10.736 -26.729 20.338 1.00 94.94 102 CYS A C 1
ATOM 746 O O . CYS A 1 102 ? -10.535 -25.618 19.863 1.00 94.94 102 CYS A O 1
ATOM 748 N N . VAL A 1 103 ? -10.291 -27.072 21.551 1.00 96.62 103 VAL A N 1
ATOM 749 C CA . VAL A 1 103 ? -9.501 -26.156 22.390 1.00 96.62 103 VAL A CA 1
ATOM 750 C C . VAL A 1 103 ? -8.158 -25.834 21.724 1.00 96.62 103 VAL A C 1
ATOM 752 O O . VAL A 1 103 ? -7.806 -24.666 21.620 1.00 96.62 103 VAL A O 1
ATOM 755 N N . ALA A 1 104 ? -7.439 -26.831 21.199 1.00 95.62 104 ALA A N 1
ATOM 756 C CA . ALA A 1 104 ? -6.177 -26.617 20.481 1.00 95.62 104 ALA A CA 1
ATOM 757 C C . ALA A 1 104 ? -6.362 -25.888 19.137 1.00 95.62 104 ALA A C 1
ATOM 759 O O . ALA A 1 104 ? -5.538 -25.058 18.759 1.00 95.62 104 ALA A O 1
ATOM 760 N N . ALA A 1 105 ? -7.450 -26.155 18.410 1.00 93.25 105 ALA A N 1
ATOM 761 C CA . ALA A 1 105 ? -7.797 -25.389 17.218 1.00 93.25 105 ALA A CA 1
ATOM 762 C C . ALA A 1 105 ? -8.087 -23.936 17.592 1.00 93.25 105 ALA A C 1
ATOM 764 O O . ALA A 1 105 ? -7.542 -23.025 16.979 1.00 93.25 105 ALA A O 1
ATOM 765 N N . ALA A 1 106 ? -8.873 -23.697 18.640 1.00 92.12 106 ALA A N 1
ATOM 766 C CA . ALA A 1 106 ? -9.212 -22.354 19.077 1.00 92.12 106 ALA A CA 1
ATOM 767 C C . ALA A 1 106 ? -7.991 -21.542 19.497 1.00 92.12 106 ALA A C 1
ATOM 769 O O . ALA A 1 106 ? -8.073 -20.331 19.435 1.00 92.12 106 ALA A O 1
ATOM 770 N N . THR A 1 107 ? -6.853 -22.130 19.868 1.00 92.31 107 THR A N 1
ATOM 771 C CA . THR A 1 107 ? -5.658 -21.340 20.206 1.00 92.31 107 THR A CA 1
ATOM 772 C C . THR A 1 107 ? -4.867 -20.860 18.993 1.00 92.31 107 THR A C 1
ATOM 774 O O . THR A 1 107 ? -4.024 -19.982 19.147 1.00 92.31 107 THR A O 1
ATOM 777 N N . CYS A 1 108 ? -5.132 -21.383 17.791 1.00 87.06 108 CYS A N 1
ATOM 778 C CA . CYS A 1 108 ? -4.343 -21.049 16.602 1.00 87.06 108 CYS A CA 1
ATOM 779 C C . CYS A 1 108 ? -5.160 -20.762 15.331 1.00 87.06 108 CYS A C 1
ATOM 781 O O . CYS A 1 108 ? -4.813 -19.886 14.547 1.00 87.06 108 CYS A O 1
ATOM 783 N N . TYR A 1 109 ? -6.277 -21.464 15.159 1.00 82.38 109 TYR A N 1
ATOM 784 C CA . TYR A 1 109 ? -7.362 -21.160 14.227 1.00 82.38 109 TYR A CA 1
ATOM 785 C C . TYR A 1 109 ? -8.326 -20.119 14.807 1.00 82.38 109 TYR A C 1
ATOM 787 O O . TYR A 1 109 ? -9.039 -19.453 14.065 1.00 82.38 109 TYR A O 1
ATOM 795 N N . GLY A 1 110 ? -8.282 -19.959 16.136 1.00 83.06 110 GLY A N 1
ATOM 796 C CA . GLY A 1 110 ? -8.953 -18.936 16.920 1.00 83.06 110 GLY A CA 1
ATOM 797 C C . GLY A 1 110 ? -10.458 -19.103 17.088 1.00 83.06 110 GLY A C 1
ATOM 798 O O . GLY A 1 110 ? -11.128 -19.836 16.365 1.00 83.06 110 GLY A O 1
ATOM 799 N N . VAL A 1 111 ? -10.974 -18.477 18.138 1.00 85.38 111 VAL A N 1
ATOM 800 C CA . VAL A 1 111 ? -12.247 -18.816 18.774 1.00 85.38 111 VAL A CA 1
ATOM 801 C C . VAL A 1 111 ? -13.434 -18.525 17.860 1.00 85.38 111 VAL A C 1
ATOM 803 O O . VAL A 1 111 ? -14.213 -19.425 17.547 1.00 85.38 111 VAL A O 1
ATOM 806 N N . GLY A 1 112 ? -13.568 -17.274 17.407 1.00 79.69 112 GLY A N 1
ATOM 807 C CA . GLY A 1 112 ? -14.706 -16.858 16.580 1.00 79.69 112 GLY A CA 1
ATOM 808 C C . GLY A 1 112 ? -14.723 -17.551 15.219 1.00 79.69 112 GLY A C 1
ATOM 809 O O . GLY A 1 112 ? -15.777 -17.966 14.736 1.00 79.69 112 GLY A O 1
ATOM 810 N N . ASP A 1 113 ? -13.543 -17.743 14.635 1.00 81.12 113 ASP A N 1
ATOM 811 C CA . ASP A 1 113 ? -13.385 -18.403 13.343 1.00 81.12 113 ASP A CA 1
ATOM 812 C C . ASP A 1 113 ? -13.700 -19.893 13.432 1.00 81.12 113 ASP A C 1
ATOM 814 O O . ASP A 1 113 ? -14.396 -20.421 12.561 1.00 81.12 113 ASP A O 1
ATOM 818 N N . LEU A 1 114 ? -13.250 -20.569 14.494 1.00 87.25 114 LEU A N 1
ATOM 819 C CA . LEU A 1 114 ? -13.576 -21.972 14.733 1.00 87.25 114 LEU A CA 1
ATOM 820 C C . LEU A 1 114 ? -15.084 -22.161 14.898 1.00 87.25 114 LEU A C 1
ATOM 822 O O . LEU A 1 114 ? -15.656 -23.027 14.243 1.00 87.25 114 LEU A O 1
ATOM 826 N N . ILE A 1 115 ? -15.727 -21.327 15.720 1.00 85.81 115 ILE A N 1
ATOM 827 C CA . ILE A 1 115 ? -17.179 -21.377 15.937 1.00 85.81 115 ILE A CA 1
ATOM 828 C C . ILE A 1 115 ? -17.922 -21.164 14.618 1.00 85.81 115 ILE A C 1
ATOM 830 O O . ILE A 1 115 ? -18.760 -21.985 14.257 1.00 85.81 115 ILE A O 1
ATOM 834 N N . THR A 1 116 ? -17.543 -20.145 13.843 1.00 83.44 116 THR A N 1
ATOM 835 C CA . THR A 1 116 ? -18.139 -19.881 12.522 1.00 83.44 116 THR A CA 1
ATOM 836 C C . THR A 1 116 ? -17.963 -21.072 11.572 1.00 83.44 116 THR A C 1
ATOM 838 O O . THR A 1 116 ? -18.874 -21.420 10.825 1.00 83.44 116 THR A O 1
ATOM 841 N N . SER A 1 117 ? -16.801 -21.731 11.607 1.00 84.12 117 SER A N 1
ATOM 842 C CA . SER A 1 117 ? -16.510 -22.898 10.760 1.00 84.12 117 SER A CA 1
ATOM 843 C C . SER A 1 117 ? -17.338 -24.123 11.170 1.00 84.12 117 SER A C 1
ATOM 845 O O . SER A 1 117 ? -17.816 -24.867 10.313 1.00 84.12 117 SER A O 1
ATOM 847 N N . VAL A 1 118 ? -17.561 -24.309 12.476 1.00 85.69 118 VAL A N 1
ATOM 848 C CA . VAL A 1 118 ? -18.462 -25.331 13.028 1.00 85.69 118 VAL A CA 1
ATOM 849 C C . VAL A 1 118 ? -19.910 -25.047 12.619 1.00 85.69 118 VAL A C 1
ATOM 851 O O . VAL A 1 118 ? -20.582 -25.947 12.120 1.00 85.69 118 VAL A O 1
ATOM 854 N N . GLU A 1 119 ? -20.392 -23.811 12.748 1.00 84.44 119 GLU A N 1
ATOM 855 C CA . GLU A 1 119 ? -21.746 -23.428 12.315 1.00 84.44 119 GLU A CA 1
ATOM 856 C C . GLU A 1 119 ? -21.937 -23.574 10.799 1.00 84.44 119 GLU A C 1
ATOM 858 O O . GLU A 1 119 ? -22.990 -24.005 10.343 1.00 84.44 119 GLU A O 1
ATOM 863 N N . CYS A 1 120 ? -20.907 -23.267 10.007 1.00 81.25 120 CYS A N 1
ATOM 864 C CA . CYS A 1 120 ? -20.948 -23.410 8.551 1.00 81.25 120 CYS A CA 1
ATOM 865 C C . CYS A 1 120 ? -21.155 -24.865 8.110 1.00 81.25 120 CYS A C 1
ATOM 867 O O . CYS A 1 120 ? -21.774 -25.126 7.076 1.00 81.25 120 CYS A O 1
ATOM 869 N N . GLN A 1 121 ? -20.626 -25.819 8.876 1.00 78.44 121 GLN A N 1
ATOM 870 C CA . GLN A 1 121 ? -20.604 -27.218 8.478 1.00 78.44 121 GLN A CA 1
ATOM 871 C C . GLN A 1 121 ? -21.640 -28.091 9.196 1.00 78.44 121 GLN A C 1
ATOM 873 O O . GLN A 1 121 ? -22.043 -29.136 8.677 1.00 78.44 121 GLN A O 1
ATOM 878 N N . THR A 1 122 ? -22.046 -27.699 10.394 1.00 75.12 122 THR A N 1
ATOM 879 C CA . THR A 1 122 ? -22.986 -28.461 11.213 1.00 75.12 122 THR A CA 1
ATOM 880 C C . THR A 1 122 ? -24.374 -27.824 11.130 1.00 75.12 122 THR A C 1
ATOM 882 O O . THR A 1 122 ? -24.525 -26.662 10.776 1.00 75.12 122 THR A O 1
ATOM 885 N N . SER A 1 123 ? -25.432 -28.562 11.469 1.00 69.81 123 SER A N 1
ATOM 886 C CA . SER A 1 123 ? -26.766 -27.955 11.651 1.00 69.81 123 SER A CA 1
ATOM 887 C C . SER A 1 123 ? -26.934 -27.302 13.032 1.00 69.81 123 SER A C 1
ATOM 889 O O . SER A 1 123 ? -28.056 -26.984 13.428 1.00 69.81 123 SER A O 1
ATOM 891 N N . LEU A 1 124 ? -25.843 -27.156 13.792 1.00 69.00 124 LEU A N 1
ATOM 892 C CA . LEU A 1 124 ? -25.845 -26.573 15.125 1.00 69.00 124 LEU A CA 1
ATOM 893 C C . LEU A 1 124 ? -25.652 -25.062 15.009 1.00 69.00 124 LEU A C 1
ATOM 895 O O . LEU A 1 124 ? -24.627 -24.590 14.531 1.00 69.00 124 LEU A O 1
ATOM 899 N N . THR A 1 125 ? -26.623 -24.301 15.502 1.00 66.31 125 THR A N 1
ATOM 900 C CA . THR A 1 125 ? -26.437 -22.879 15.806 1.00 66.31 125 THR A CA 1
ATOM 901 C C . THR A 1 125 ? -25.786 -22.781 17.179 1.00 66.31 125 THR A C 1
ATOM 903 O O . THR A 1 125 ? -26.431 -23.113 18.181 1.00 66.31 125 THR A O 1
ATOM 906 N N . THR A 1 126 ? -24.520 -22.377 17.243 1.00 67.25 126 THR A N 1
ATOM 907 C CA . THR A 1 126 ? -23.768 -22.332 18.496 1.00 67.25 126 THR A CA 1
ATOM 908 C C . THR A 1 126 ? -22.943 -21.059 18.572 1.00 67.25 126 THR A C 1
ATOM 910 O O . THR A 1 126 ? -22.078 -20.802 17.749 1.00 67.25 126 THR A O 1
ATOM 913 N N . THR A 1 127 ? -23.197 -20.243 19.590 1.00 70.31 127 THR A N 1
ATOM 914 C CA . THR A 1 127 ? -22.427 -19.020 19.828 1.00 70.31 127 THR A CA 1
ATOM 915 C C . THR A 1 127 ? -21.389 -19.264 20.908 1.00 70.31 127 THR A C 1
ATOM 917 O O . THR A 1 127 ? -21.543 -20.164 21.737 1.00 70.31 127 THR A O 1
ATOM 920 N N . ASN A 1 128 ? -20.359 -18.418 20.969 1.00 72.69 128 ASN A N 1
ATOM 921 C CA . ASN A 1 128 ? -19.395 -18.510 22.065 1.00 72.69 128 ASN A CA 1
ATOM 922 C C . ASN A 1 128 ? -20.064 -18.310 23.437 1.00 72.69 128 ASN A C 1
ATOM 924 O O . ASN A 1 128 ? -19.724 -18.968 24.411 1.00 72.69 128 ASN A O 1
ATOM 928 N N . ALA A 1 129 ? -21.095 -17.460 23.489 1.00 69.75 129 ALA A N 1
ATOM 929 C CA . ALA A 1 129 ? -21.899 -17.231 24.688 1.00 69.75 129 ALA A CA 1
ATOM 930 C C . ALA A 1 129 ? -22.716 -18.461 25.131 1.00 69.75 129 ALA A C 1
ATOM 932 O O . ALA A 1 129 ? -23.148 -18.518 26.280 1.00 69.75 129 ALA A O 1
ATOM 933 N N . ALA A 1 130 ? -22.953 -19.426 24.237 1.00 76.81 130 ALA A N 1
ATOM 934 C CA . ALA A 1 130 ? -23.644 -20.675 24.546 1.00 76.81 130 ALA A CA 1
ATOM 935 C C . ALA A 1 130 ? -22.694 -21.789 25.024 1.00 76.81 130 ALA A C 1
ATOM 937 O O . ALA A 1 130 ? -23.166 -22.845 25.450 1.00 76.81 130 ALA A O 1
ATOM 938 N N . GLN A 1 131 ? -21.375 -21.576 24.948 1.00 85.25 131 GLN A N 1
ATOM 939 C CA . GLN A 1 131 ? -20.385 -22.544 25.406 1.00 85.25 131 GLN A CA 1
ATOM 940 C C . GLN A 1 131 ? -20.332 -22.588 26.935 1.00 85.25 131 GLN A C 1
ATOM 942 O O . GLN A 1 131 ? -20.467 -21.571 27.615 1.00 85.25 131 GLN A O 1
ATOM 947 N N . THR A 1 132 ? -20.147 -23.785 27.489 1.00 90.50 132 THR A N 1
ATOM 948 C CA . THR A 1 132 ? -19.870 -23.940 28.921 1.00 90.50 132 THR A CA 1
ATOM 949 C C . THR A 1 132 ? -18.383 -23.768 29.189 1.00 90.50 132 THR A C 1
ATOM 951 O O . THR A 1 132 ? -17.570 -23.880 28.276 1.00 90.50 132 THR A O 1
ATOM 954 N N . SER A 1 133 ? -18.014 -23.575 30.456 1.00 93.94 133 SER A N 1
ATOM 955 C CA . SER A 1 133 ? -16.609 -23.477 30.849 1.00 93.94 133 SER A CA 1
ATOM 956 C C . SER A 1 133 ? -15.761 -24.644 30.332 1.00 93.94 133 SER A C 1
ATOM 958 O O . SER A 1 133 ? -16.240 -25.777 30.225 1.00 93.94 133 SER A O 1
ATOM 960 N N . LEU A 1 134 ? -14.488 -24.348 30.059 1.00 96.38 134 LEU A N 1
ATOM 961 C CA . LEU A 1 134 ? -13.460 -25.315 29.692 1.00 96.38 134 LEU A CA 1
ATOM 962 C C . LEU A 1 134 ? -13.492 -26.525 30.629 1.00 96.38 134 LEU A C 1
ATOM 964 O O . LEU A 1 134 ? -13.476 -26.368 31.849 1.00 96.38 134 LEU A O 1
ATOM 968 N N . ASP A 1 135 ? -13.489 -27.736 30.070 1.00 96.00 135 ASP A N 1
ATOM 969 C CA . ASP A 1 135 ? -13.462 -28.950 30.885 1.00 96.00 135 ASP A CA 1
ATOM 970 C C . ASP A 1 135 ? -12.166 -29.017 31.709 1.00 96.00 135 ASP A C 1
ATOM 972 O O . ASP A 1 135 ? -11.070 -29.311 31.213 1.00 96.00 135 ASP A O 1
ATOM 976 N N . TYR A 1 136 ? -12.315 -28.751 33.007 1.00 95.25 136 TYR A N 1
ATOM 977 C CA . TYR A 1 136 ? -11.205 -28.724 33.945 1.00 95.25 136 TYR A CA 1
ATOM 978 C C . TYR A 1 136 ? -10.525 -30.091 34.076 1.00 95.25 136 TYR A C 1
ATOM 980 O O . TYR A 1 136 ? -9.300 -30.181 34.117 1.00 95.25 136 TYR A O 1
ATOM 988 N N . THR A 1 137 ? -11.316 -31.163 34.151 1.00 93.50 137 THR A N 1
ATOM 989 C CA . THR A 1 137 ? -10.829 -32.497 34.528 1.00 93.50 137 THR A CA 1
ATOM 990 C C . THR A 1 137 ? -10.155 -33.188 33.354 1.00 93.50 137 THR A C 1
ATOM 992 O O . THR A 1 137 ? -9.089 -33.779 33.516 1.00 93.50 137 THR A O 1
ATOM 995 N N . ASN A 1 138 ? -10.761 -33.110 32.170 1.00 92.56 138 ASN A N 1
ATOM 996 C CA . ASN A 1 138 ? -10.314 -33.884 31.016 1.00 92.56 138 ASN A CA 1
ATOM 997 C C . ASN A 1 138 ? -9.384 -33.097 30.090 1.00 92.56 138 ASN A C 1
ATOM 999 O O . ASN A 1 138 ? -8.588 -33.714 29.378 1.00 92.56 138 ASN A O 1
ATOM 1003 N N . ILE A 1 139 ? -9.453 -31.759 30.100 1.00 96.38 139 ILE A N 1
ATOM 1004 C CA . ILE A 1 139 ? -8.633 -30.907 29.229 1.00 96.38 139 ILE A CA 1
ATOM 1005 C C . ILE A 1 139 ? -7.614 -30.129 30.047 1.00 96.38 139 ILE A C 1
ATOM 1007 O O . ILE A 1 139 ? -6.424 -30.419 29.925 1.00 96.38 139 ILE A O 1
ATOM 1011 N N . TYR A 1 140 ? -8.041 -29.206 30.914 1.00 96.81 140 TYR A N 1
ATOM 1012 C CA . TYR A 1 140 ? -7.101 -28.332 31.629 1.00 96.81 140 TYR A CA 1
ATOM 1013 C C . TYR A 1 140 ? -6.095 -29.125 32.478 1.00 96.81 140 TYR A C 1
ATOM 1015 O O . TYR A 1 140 ? -4.886 -28.923 32.357 1.00 96.81 140 TYR A O 1
ATOM 1023 N N . ALA A 1 141 ? -6.564 -30.097 33.268 1.00 96.06 141 ALA A N 1
ATOM 1024 C CA . ALA A 1 141 ? -5.690 -30.955 34.067 1.00 96.06 141 ALA A CA 1
ATOM 1025 C C . ALA A 1 141 ? -4.761 -31.834 33.212 1.00 96.06 141 ALA A C 1
ATOM 1027 O O . ALA A 1 141 ? -3.694 -32.225 33.680 1.00 96.06 141 ALA A O 1
ATOM 1028 N N . SER A 1 142 ? -5.112 -32.112 31.950 1.00 95.88 142 SER A N 1
ATOM 1029 C CA . SER A 1 142 ? -4.214 -32.818 31.027 1.00 95.88 142 SER A CA 1
ATOM 1030 C C . SER A 1 142 ? -3.086 -31.932 30.487 1.00 95.88 142 SER A C 1
ATOM 1032 O O . SER A 1 142 ? -2.036 -32.458 30.139 1.00 95.88 142 SER A O 1
ATOM 1034 N N . ILE A 1 143 ? -3.277 -30.606 30.473 1.00 97.12 143 ILE A N 1
ATOM 1035 C CA . ILE A 1 143 ? -2.259 -29.627 30.062 1.00 97.12 143 ILE A CA 1
ATOM 1036 C C . ILE A 1 143 ? -1.239 -29.428 31.185 1.00 97.12 143 ILE A C 1
ATOM 1038 O O . ILE A 1 143 ? -0.033 -29.483 30.959 1.00 97.12 143 ILE A O 1
ATOM 1042 N N . VAL A 1 144 ? -1.718 -29.195 32.409 1.00 96.44 144 VAL A N 1
ATOM 1043 C CA . VAL A 1 144 ? -0.849 -28.833 33.544 1.00 96.44 144 VAL A CA 1
ATOM 1044 C C . VAL A 1 144 ? -0.421 -30.033 34.399 1.00 96.44 144 VAL A C 1
ATOM 1046 O O . VAL A 1 144 ? 0.463 -29.920 35.245 1.00 96.44 144 VAL A O 1
ATOM 1049 N N . GLY A 1 145 ? -1.018 -31.205 34.183 1.00 94.12 145 GLY A N 1
ATOM 1050 C CA . GLY A 1 145 ? -0.707 -32.431 34.911 1.00 94.12 145 GLY A CA 1
ATOM 1051 C C . GLY A 1 145 ? -1.260 -32.454 36.340 1.00 94.12 145 GLY A C 1
ATOM 1052 O O . GLY A 1 145 ? -2.249 -31.803 36.680 1.00 94.12 145 GLY A O 1
ATOM 1053 N N . SER A 1 146 ? -0.617 -33.237 37.214 1.00 90.50 146 SER A N 1
ATOM 1054 C CA . SER A 1 146 ? -1.115 -33.513 38.572 1.00 90.50 146 SER A CA 1
ATOM 1055 C C . SER A 1 146 ? -1.233 -32.273 39.464 1.00 90.50 146 SER A C 1
ATOM 1057 O O . SER A 1 146 ? -2.002 -32.297 40.427 1.00 90.50 146 SER A O 1
ATOM 1059 N N . CYS A 1 147 ? -0.533 -31.179 39.142 1.00 92.38 147 CYS A N 1
ATOM 1060 C CA . CYS A 1 147 ? -0.617 -29.940 39.911 1.00 92.38 147 CYS A CA 1
ATOM 1061 C C . CYS A 1 147 ? -1.963 -29.209 39.765 1.00 92.38 147 CYS A C 1
ATOM 1063 O O . CYS A 1 147 ? -2.253 -28.343 40.589 1.00 92.38 147 CYS A O 1
ATOM 1065 N N . ALA A 1 148 ? -2.822 -29.595 38.810 1.00 92.62 148 ALA A N 1
ATOM 1066 C CA . ALA A 1 148 ? -4.205 -29.110 38.736 1.00 92.62 148 ALA A CA 1
ATOM 1067 C C . ALA A 1 148 ? -4.970 -29.330 40.054 1.00 92.62 148 ALA A C 1
ATOM 1069 O O . ALA A 1 148 ? -5.802 -28.521 40.445 1.00 92.62 148 ALA A O 1
ATOM 1070 N N . TRP A 1 149 ? -4.648 -30.405 40.777 1.00 93.19 149 TRP A N 1
ATOM 1071 C CA . TRP A 1 149 ? -5.355 -30.817 41.992 1.00 93.19 149 TRP A CA 1
ATOM 1072 C C . TRP A 1 149 ? -4.698 -30.319 43.286 1.00 93.19 149 TRP A C 1
ATOM 1074 O O . TRP A 1 149 ? -5.148 -30.659 44.381 1.00 93.19 149 TRP A O 1
ATOM 1084 N N . ALA A 1 150 ? -3.624 -29.531 43.184 1.00 91.00 150 ALA A N 1
ATOM 1085 C CA . ALA A 1 150 ? -3.024 -28.872 44.337 1.00 91.00 150 ALA A CA 1
ATOM 1086 C C . ALA A 1 150 ? -3.916 -27.719 44.833 1.00 91.00 150 ALA A C 1
ATOM 1088 O O . ALA A 1 150 ? -4.704 -27.152 44.078 1.00 91.00 150 ALA A O 1
ATOM 1089 N N . SER A 1 151 ? -3.780 -27.332 46.105 1.00 86.00 151 SER A N 1
ATOM 1090 C CA . SER A 1 151 ? -4.498 -26.173 46.653 1.00 86.00 151 SER A CA 1
ATOM 1091 C C . SER A 1 151 ? -4.145 -24.904 45.866 1.00 86.00 151 SER A C 1
ATOM 1093 O O . SER A 1 151 ? -3.001 -24.460 45.908 1.00 86.00 151 SER A O 1
ATOM 1095 N N . GLY A 1 152 ? -5.127 -24.323 45.170 1.00 79.62 152 GLY A N 1
ATOM 1096 C CA . GLY A 1 152 ? -4.954 -23.162 44.283 1.00 79.62 152 GLY A CA 1
ATOM 1097 C C . GLY A 1 152 ? -4.673 -23.502 42.812 1.00 79.62 152 GLY A C 1
ATOM 1098 O O . GLY A 1 152 ? -4.730 -22.605 41.974 1.00 79.62 152 GLY A O 1
ATOM 1099 N N . GLY A 1 153 ? -4.437 -24.778 42.485 1.00 86.38 153 GLY A N 1
ATOM 1100 C CA . GLY A 1 153 ? -4.066 -25.240 41.147 1.00 86.38 153 GLY A CA 1
ATOM 1101 C C . GLY A 1 153 ? -2.739 -24.655 40.649 1.00 86.38 153 GLY A C 1
ATOM 1102 O O . GLY A 1 153 ? -2.088 -23.852 41.316 1.00 86.38 153 GLY A O 1
ATOM 1103 N N . CYS A 1 154 ? -2.326 -25.055 39.450 1.00 92.75 154 CYS A N 1
ATOM 1104 C CA . CYS A 1 154 ? -1.180 -24.474 38.754 1.00 92.75 154 CYS A CA 1
ATOM 1105 C C . CYS A 1 154 ? -1.624 -23.861 37.416 1.00 92.75 154 CYS A C 1
ATOM 1107 O O . CYS A 1 154 ? -2.560 -24.372 36.786 1.00 92.75 154 CYS A O 1
ATOM 1109 N N . PRO A 1 155 ? -0.996 -22.753 36.988 1.00 96.56 155 PRO A N 1
ATOM 1110 C CA . PRO A 1 155 ? -1.269 -22.147 35.694 1.00 96.56 155 PRO A CA 1
ATOM 1111 C C . PRO A 1 155 ? -0.586 -22.926 34.561 1.00 96.56 155 PRO A C 1
ATOM 1113 O O . PRO A 1 155 ? 0.397 -23.634 34.779 1.00 96.56 155 PRO A O 1
ATOM 1116 N N . ILE A 1 156 ? -1.083 -22.752 33.338 1.00 98.00 156 ILE A N 1
ATOM 1117 C CA . ILE A 1 156 ? -0.437 -23.245 32.120 1.00 98.00 156 ILE A CA 1
ATOM 1118 C C . ILE A 1 156 ? 0.873 -22.477 31.923 1.00 98.00 156 ILE A C 1
ATOM 1120 O O . ILE A 1 156 ? 0.896 -21.247 32.007 1.00 98.00 156 ILE A O 1
ATOM 1124 N N . THR A 1 157 ? 1.963 -23.193 31.659 1.00 97.75 157 THR A N 1
ATOM 1125 C CA . THR A 1 157 ? 3.234 -22.609 31.201 1.00 97.75 157 THR A CA 1
ATOM 1126 C C . THR A 1 157 ? 3.357 -22.701 29.679 1.00 97.75 157 THR A C 1
ATOM 1128 O O . THR A 1 157 ? 2.673 -23.506 29.047 1.00 97.75 157 THR A O 1
ATOM 1131 N N . GLN A 1 158 ? 4.283 -21.941 29.085 1.00 96.56 158 GLN A N 1
ATOM 1132 C CA . GLN A 1 158 ? 4.584 -22.041 27.651 1.00 96.56 158 GLN A CA 1
ATOM 1133 C C . GLN A 1 158 ? 4.880 -23.484 27.218 1.00 96.56 158 GLN A C 1
ATOM 1135 O O . GLN A 1 158 ? 4.344 -23.944 26.214 1.00 96.56 158 GLN A O 1
ATOM 1140 N N . GLN A 1 159 ? 5.688 -24.216 27.993 1.00 96.31 159 GLN A N 1
ATOM 1141 C CA . GLN A 1 159 ? 6.022 -25.599 27.661 1.00 96.31 159 GLN A CA 1
ATOM 1142 C C . GLN A 1 159 ? 4.793 -26.509 27.744 1.00 96.31 159 GLN A C 1
ATOM 1144 O O . GLN A 1 159 ? 4.577 -27.303 26.836 1.00 96.31 159 GLN A O 1
ATOM 1149 N N . ASN A 1 160 ? 3.940 -26.346 28.766 1.00 97.56 160 ASN A N 1
ATOM 1150 C CA . ASN A 1 160 ? 2.691 -27.111 28.847 1.00 97.56 160 ASN A CA 1
ATOM 1151 C C . ASN A 1 160 ? 1.793 -26.873 27.627 1.00 97.56 160 ASN A C 1
ATOM 1153 O O . ASN A 1 160 ? 1.181 -27.812 27.126 1.00 97.56 160 ASN A O 1
ATOM 1157 N N . TYR A 1 161 ? 1.721 -25.630 27.144 1.00 97.25 161 TYR A N 1
ATOM 1158 C CA . TYR A 1 161 ? 0.960 -25.296 25.944 1.00 97.25 161 TYR A CA 1
ATOM 1159 C C . TYR A 1 161 ? 1.550 -25.936 24.679 1.00 97.25 161 TYR A C 1
ATOM 1161 O O . TYR A 1 161 ? 0.806 -26.504 23.882 1.00 97.25 161 TYR A O 1
ATOM 1169 N N . ILE A 1 162 ? 2.873 -25.874 24.503 1.00 95.50 162 ILE A N 1
ATOM 1170 C CA . ILE A 1 162 ? 3.563 -26.507 23.369 1.00 95.50 162 ILE A CA 1
ATOM 1171 C C . ILE A 1 162 ? 3.307 -28.019 23.378 1.00 95.50 162 ILE A C 1
ATOM 1173 O O . ILE A 1 162 ? 2.888 -28.574 22.361 1.00 95.50 162 ILE A O 1
ATOM 1177 N N . ASP A 1 163 ? 3.493 -28.669 24.528 1.00 96.75 163 ASP A N 1
ATOM 1178 C CA . ASP A 1 163 ? 3.281 -30.110 24.688 1.00 96.75 163 ASP A CA 1
ATOM 1179 C C . ASP A 1 163 ? 1.826 -30.497 24.402 1.00 96.75 163 ASP A C 1
ATOM 1181 O O . ASP A 1 163 ? 1.572 -31.484 23.712 1.00 96.75 163 ASP A O 1
ATOM 1185 N N . PHE A 1 164 ? 0.868 -29.693 24.876 1.00 97.50 164 PHE A N 1
ATOM 1186 C CA . PHE A 1 164 ? -0.548 -29.866 24.566 1.00 97.50 164 PHE A CA 1
ATOM 1187 C C . PHE A 1 164 ? -0.805 -29.775 23.060 1.00 97.50 164 PHE A C 1
ATOM 1189 O O . PHE A 1 164 ? -1.385 -30.688 22.480 1.00 97.50 164 PHE A O 1
ATOM 1196 N N . TYR A 1 165 ? -0.322 -28.720 22.404 1.00 95.88 165 TYR A N 1
ATOM 1197 C CA . TYR A 1 165 ? -0.564 -28.488 20.983 1.00 95.88 165 TYR A CA 1
ATOM 1198 C C . TYR A 1 165 ? 0.006 -29.613 20.099 1.00 95.88 165 TYR A C 1
ATOM 1200 O O . TYR A 1 165 ? -0.708 -30.189 19.276 1.00 95.88 165 TYR A O 1
ATOM 1208 N N . TYR A 1 166 ? 1.276 -29.984 20.295 1.00 96.12 166 TYR A N 1
ATOM 1209 C CA . TYR A 1 166 ? 1.895 -31.100 19.565 1.00 96.12 166 TYR A CA 1
ATOM 1210 C C . TYR A 1 166 ? 1.292 -32.460 19.948 1.00 96.12 166 TYR A C 1
ATOM 1212 O O . TYR A 1 166 ? 1.189 -33.355 19.100 1.00 96.12 166 TYR A O 1
ATOM 1220 N N . GLY A 1 167 ? 0.864 -32.618 21.202 1.00 96.50 167 GLY A N 1
ATOM 1221 C CA . GLY A 1 167 ? 0.140 -33.791 21.679 1.00 96.50 167 GLY A CA 1
ATOM 1222 C C . GLY A 1 167 ? -1.178 -33.991 20.935 1.00 96.50 167 GLY A C 1
ATOM 1223 O O . GLY A 1 167 ? -1.449 -35.097 20.471 1.00 96.50 167 GLY A O 1
ATOM 1224 N N . GLU A 1 168 ? -1.948 -32.922 20.723 1.00 96.50 168 GLU A N 1
ATOM 1225 C CA . GLU A 1 168 ? -3.200 -32.987 19.964 1.00 96.50 168 GLU A CA 1
ATOM 1226 C C . GLU A 1 168 ? -2.965 -33.271 18.479 1.00 96.50 168 GLU A C 1
ATOM 1228 O O . GLU A 1 168 ? -3.667 -34.101 17.905 1.00 96.50 168 GLU A O 1
ATOM 1233 N N . LEU A 1 169 ? -1.932 -32.690 17.857 1.00 94.56 169 LEU A N 1
ATOM 1234 C CA . LEU A 1 169 ? -1.549 -33.049 16.483 1.00 94.56 169 LEU A CA 1
ATOM 1235 C C . LEU A 1 169 ? -1.211 -34.544 16.355 1.00 94.56 169 LEU A C 1
ATOM 1237 O O . LEU A 1 169 ? -1.654 -35.222 15.423 1.00 94.56 169 LEU A O 1
ATOM 1241 N N . THR A 1 170 ? -0.477 -35.078 17.331 1.00 95.06 170 THR A N 1
ATOM 1242 C CA . THR A 1 170 ? -0.180 -36.514 17.406 1.00 95.06 170 THR A CA 1
ATOM 1243 C C . THR A 1 170 ? -1.465 -37.328 17.566 1.00 95.06 170 THR A C 1
ATOM 1245 O O . THR A 1 170 ? -1.662 -38.312 16.854 1.00 95.06 170 THR A O 1
ATOM 1248 N N . ALA A 1 171 ? -2.365 -36.906 18.459 1.00 93.81 171 ALA A N 1
ATOM 1249 C CA . ALA A 1 171 ? -3.615 -37.601 18.753 1.00 93.81 171 ALA A CA 1
ATOM 1250 C C . ALA A 1 171 ? -4.562 -37.654 17.545 1.00 93.81 171 ALA A C 1
ATOM 1252 O O . ALA A 1 171 ? -5.206 -38.678 17.316 1.00 93.81 171 ALA A O 1
ATOM 1253 N N . ILE A 1 172 ? -4.611 -36.592 16.733 1.00 91.81 172 ILE A N 1
ATOM 1254 C CA . ILE A 1 172 ? -5.409 -36.577 15.500 1.00 91.81 172 ILE A CA 1
ATOM 1255 C C . ILE A 1 172 ? -4.715 -37.284 14.327 1.00 91.81 172 ILE A C 1
ATOM 1257 O O . ILE A 1 172 ? -5.305 -37.352 13.247 1.00 91.81 172 ILE A O 1
ATOM 1261 N N . ASN A 1 173 ? -3.495 -37.799 14.520 1.00 90.31 173 ASN A N 1
ATOM 1262 C CA . ASN A 1 173 ? -2.698 -38.503 13.515 1.00 90.31 173 ASN A CA 1
ATOM 1263 C C . ASN A 1 173 ? -2.471 -37.675 12.230 1.00 90.31 173 ASN A C 1
ATOM 1265 O O . ASN A 1 173 ? -2.665 -38.166 11.117 1.00 90.31 173 ASN A O 1
ATOM 1269 N N . THR A 1 174 ? -2.109 -36.393 12.376 1.00 84.88 174 THR A N 1
ATOM 1270 C CA . THR A 1 174 ? -1.774 -35.522 11.234 1.00 84.88 174 THR A CA 1
ATOM 1271 C C . THR A 1 174 ? -0.320 -35.696 10.783 1.00 84.88 174 THR A C 1
ATOM 1273 O O . THR A 1 174 ? 0.576 -35.906 11.597 1.00 84.88 174 THR A O 1
ATOM 1276 N N . ALA A 1 175 ? -0.074 -35.559 9.476 1.00 82.69 175 ALA A N 1
ATOM 1277 C CA . ALA A 1 175 ? 1.277 -35.448 8.915 1.00 82.69 175 ALA A CA 1
ATOM 1278 C C . ALA A 1 175 ? 1.779 -33.992 8.839 1.00 82.69 175 ALA A C 1
ATOM 1280 O O . ALA A 1 175 ? 2.969 -33.761 8.620 1.00 82.69 175 ALA A O 1
ATOM 1281 N N . ASN A 1 176 ? 0.883 -33.018 9.024 1.00 81.69 176 ASN A N 1
ATOM 1282 C CA . ASN A 1 176 ? 1.206 -31.597 8.974 1.00 81.69 176 ASN A CA 1
ATOM 1283 C C . ASN A 1 176 ? 1.503 -31.077 10.367 1.00 81.69 176 ASN A C 1
ATOM 1285 O O . ASN A 1 176 ? 0.615 -30.977 11.220 1.00 81.69 176 ASN A O 1
ATOM 1289 N N . TRP A 1 177 ? 2.765 -30.733 10.550 1.00 85.19 177 TRP A N 1
ATOM 1290 C CA . TRP A 1 177 ? 3.295 -30.115 11.749 1.00 85.19 177 TRP A CA 1
ATOM 1291 C C . TRP A 1 177 ? 3.487 -28.617 11.505 1.00 85.19 177 TRP A C 1
ATOM 1293 O O . TRP A 1 177 ? 3.634 -28.218 10.346 1.00 85.19 177 TRP A O 1
ATOM 1303 N N . PRO A 1 178 ? 3.511 -27.793 12.565 1.00 77.25 178 PRO A N 1
ATOM 1304 C CA . PRO A 1 178 ? 3.879 -26.390 12.455 1.00 77.25 178 PRO A CA 1
ATOM 1305 C C . PRO A 1 178 ? 5.214 -26.228 11.737 1.00 77.25 178 PRO A C 1
ATOM 1307 O O . PRO A 1 178 ? 6.153 -26.992 11.979 1.00 77.25 178 PRO A O 1
ATOM 1310 N N . SER A 1 179 ? 5.301 -25.207 10.895 1.00 70.62 179 SER A N 1
ATOM 1311 C CA . SER A 1 179 ? 6.504 -24.834 10.149 1.00 70.62 179 SER A CA 1
ATOM 1312 C C . SER A 1 179 ? 7.709 -24.550 11.056 1.00 70.62 179 SER A C 1
ATOM 1314 O O . SER A 1 179 ? 8.844 -24.810 10.655 1.00 70.62 179 SER A O 1
ATOM 1316 N N . SER A 1 180 ? 7.480 -24.096 12.294 1.00 74.00 180 SER A N 1
ATOM 1317 C CA . SER A 1 180 ? 8.484 -24.055 13.363 1.00 74.00 180 SER A CA 1
ATOM 1318 C C . SER A 1 180 ? 7.841 -24.057 14.759 1.00 74.00 180 SER A C 1
ATOM 1320 O O . SER A 1 180 ? 6.639 -23.831 14.913 1.00 74.00 180 SER A O 1
ATOM 1322 N N . ALA A 1 181 ? 8.652 -24.272 15.801 1.00 73.94 181 ALA A N 1
ATOM 1323 C CA . ALA A 1 181 ? 8.209 -24.111 17.189 1.00 73.94 181 ALA A CA 1
ATOM 1324 C C . ALA A 1 181 ? 7.831 -22.651 17.520 1.00 73.94 181 ALA A C 1
ATOM 1326 O O . ALA A 1 181 ? 6.955 -22.426 18.355 1.00 73.94 181 ALA A O 1
ATOM 1327 N N . ASP A 1 182 ? 8.427 -21.669 16.830 1.00 64.88 182 ASP A N 1
ATOM 1328 C CA . ASP A 1 182 ? 8.126 -20.243 17.019 1.00 64.88 182 ASP A CA 1
ATOM 1329 C C . ASP A 1 182 ? 6.677 -19.905 16.652 1.00 64.88 182 ASP A C 1
ATOM 1331 O O . ASP A 1 182 ? 6.064 -19.046 17.281 1.00 64.88 182 ASP A O 1
ATOM 1335 N N . VAL A 1 183 ? 6.092 -20.626 15.689 1.00 69.88 183 VAL A N 1
ATOM 1336 C CA . VAL A 1 183 ? 4.674 -20.487 15.326 1.00 69.88 183 VAL A CA 1
ATOM 1337 C C . VAL A 1 183 ? 3.773 -20.865 16.501 1.00 69.88 183 VAL A C 1
ATOM 1339 O O . VAL A 1 183 ? 2.850 -20.130 16.849 1.00 69.88 183 VAL A O 1
ATOM 1342 N N . VAL A 1 184 ? 4.079 -21.973 17.179 1.00 84.31 184 VAL A N 1
ATOM 1343 C CA . VAL A 1 184 ? 3.328 -22.410 18.365 1.00 84.31 184 VAL A CA 1
ATOM 1344 C C . VAL A 1 184 ? 3.557 -21.448 19.533 1.00 84.31 184 VAL A C 1
ATOM 1346 O O . VAL A 1 184 ? 2.616 -21.093 20.242 1.00 84.31 184 VAL A O 1
ATOM 1349 N N . ILE A 1 185 ? 4.784 -20.950 19.700 1.00 79.81 185 ILE A N 1
ATOM 1350 C CA . ILE A 1 185 ? 5.105 -19.911 20.686 1.00 79.81 185 ILE A CA 1
ATOM 1351 C C . ILE A 1 185 ? 4.318 -18.620 20.415 1.00 79.81 185 ILE A C 1
ATOM 1353 O O . ILE A 1 185 ? 3.851 -17.990 21.361 1.00 79.81 185 ILE A O 1
ATOM 1357 N N . ALA A 1 186 ? 4.103 -18.235 19.156 1.00 72.75 186 ALA A N 1
ATOM 1358 C CA . ALA A 1 186 ? 3.306 -17.060 18.816 1.00 72.75 186 ALA A CA 1
ATOM 1359 C C . ALA A 1 186 ? 1.837 -17.209 19.251 1.00 72.75 186 ALA A C 1
ATOM 1361 O O . ALA A 1 186 ? 1.262 -16.259 19.786 1.00 72.75 186 ALA A O 1
ATOM 1362 N N . PHE A 1 187 ? 1.251 -18.403 19.109 1.00 86.62 187 PHE A N 1
ATOM 1363 C CA . PHE A 1 187 ? -0.092 -18.698 19.625 1.00 86.62 187 PHE A CA 1
ATOM 1364 C C . PHE A 1 187 ? -0.152 -18.563 21.152 1.00 86.62 187 PHE A C 1
ATOM 1366 O O . PHE A 1 187 ? -1.058 -17.929 21.691 1.00 86.62 187 PHE A O 1
ATOM 1373 N N . TRP A 1 188 ? 0.858 -19.089 21.856 1.00 91.12 188 TRP A N 1
ATOM 1374 C CA . TRP A 1 188 ? 0.986 -18.916 23.305 1.00 91.12 188 TRP A CA 1
ATOM 1375 C C . TRP A 1 188 ? 1.076 -17.442 23.708 1.00 91.12 188 TRP A C 1
ATOM 1377 O O . TRP A 1 188 ? 0.383 -17.002 24.625 1.00 91.12 188 TRP A O 1
ATOM 1387 N N . ASN A 1 189 ? 1.901 -16.672 22.998 1.00 80.81 189 ASN A N 1
ATOM 1388 C CA . ASN A 1 189 ? 2.097 -15.252 23.264 1.00 80.81 189 ASN A CA 1
ATOM 1389 C C . ASN A 1 189 ? 0.806 -14.447 23.064 1.00 80.81 189 ASN A C 1
ATOM 1391 O O . ASN A 1 189 ? 0.561 -13.499 23.804 1.00 80.81 189 ASN A O 1
ATOM 1395 N N . ALA A 1 190 ? -0.052 -14.840 22.117 1.00 76.94 190 ALA A N 1
ATOM 1396 C CA . ALA A 1 190 ? -1.364 -14.219 21.946 1.00 76.94 190 ALA A CA 1
ATOM 1397 C C . ALA A 1 190 ? -2.281 -14.458 23.161 1.00 76.94 190 ALA A C 1
ATOM 1399 O O . ALA A 1 190 ? -2.992 -13.549 23.594 1.00 76.94 190 ALA A O 1
ATOM 1400 N N . ILE A 1 191 ? -2.239 -15.660 23.747 1.00 87.50 191 ILE A N 1
ATOM 1401 C CA . ILE A 1 191 ? -3.019 -16.001 24.944 1.00 87.50 191 ILE A CA 1
ATOM 1402 C C . ILE A 1 191 ? -2.505 -15.227 26.160 1.00 87.50 191 ILE A C 1
ATOM 1404 O O . ILE A 1 191 ? -3.300 -14.605 26.865 1.00 87.50 191 ILE A O 1
ATOM 1408 N N . THR A 1 192 ? -1.193 -15.227 26.410 1.00 87.94 192 THR A N 1
ATOM 1409 C CA . THR A 1 192 ? -0.610 -14.527 27.569 1.00 87.94 192 THR A CA 1
ATOM 1410 C C . THR A 1 192 ? -0.770 -13.014 27.474 1.00 87.94 192 THR A C 1
ATOM 1412 O O . THR A 1 192 ? -1.063 -12.377 28.489 1.00 87.94 192 THR A O 1
ATOM 1415 N N . ALA A 1 193 ? -0.639 -12.442 26.271 1.00 76.06 193 ALA A N 1
ATOM 1416 C CA . ALA A 1 193 ? -0.865 -11.020 26.031 1.00 76.06 193 ALA A CA 1
ATOM 1417 C C . ALA A 1 193 ? -2.314 -10.619 26.331 1.00 76.06 193 ALA A C 1
ATOM 1419 O O . ALA A 1 193 ? -2.538 -9.623 27.014 1.00 76.06 193 ALA A O 1
ATOM 1420 N N . TRP A 1 194 ? -3.290 -11.415 25.882 1.00 86.12 194 TRP A N 1
ATOM 1421 C CA . TRP A 1 194 ? -4.703 -11.161 26.169 1.00 86.12 194 TRP A CA 1
ATOM 1422 C C . TRP A 1 194 ? -5.034 -11.352 27.654 1.00 86.12 194 TRP A C 1
ATOM 1424 O O . TRP A 1 194 ? -5.733 -10.534 28.246 1.00 86.12 194 TRP A O 1
ATOM 1434 N N . ALA A 1 195 ? -4.507 -12.411 28.274 1.00 85.25 195 ALA A N 1
ATOM 1435 C CA . ALA A 1 195 ? -4.767 -12.729 29.675 1.00 85.25 195 ALA A CA 1
ATOM 1436 C C . ALA A 1 195 ? -4.142 -11.719 30.651 1.00 85.25 195 ALA A C 1
ATOM 1438 O O . ALA A 1 195 ? -4.619 -11.605 31.780 1.00 85.25 195 ALA A O 1
ATOM 1439 N N . ALA A 1 196 ? -3.082 -11.014 30.234 1.00 85.00 196 ALA A N 1
ATOM 1440 C CA . ALA A 1 196 ? -2.301 -10.085 31.052 1.00 85.00 196 ALA A CA 1
ATOM 1441 C C . ALA A 1 196 ? -1.734 -10.713 32.347 1.00 85.00 196 ALA A C 1
ATOM 1443 O O . ALA A 1 196 ? -1.580 -10.048 33.370 1.00 85.00 196 ALA A O 1
ATOM 1444 N N . THR A 1 197 ? -1.395 -12.006 32.305 1.00 84.19 197 THR A N 1
ATOM 1445 C CA . THR A 1 197 ? -0.929 -12.796 33.464 1.00 84.19 197 THR A CA 1
ATOM 1446 C C . THR A 1 197 ? 0.586 -13.032 33.490 1.00 84.19 197 THR A C 1
ATOM 1448 O O . THR A 1 197 ? 1.094 -13.745 34.357 1.00 84.19 197 THR A O 1
ATOM 1451 N N . GLY A 1 198 ? 1.335 -12.440 32.555 1.00 88.31 198 GLY A N 1
ATOM 1452 C CA . GLY A 1 198 ? 2.782 -12.628 32.432 1.00 88.31 198 GLY A CA 1
ATOM 1453 C C . GLY A 1 198 ? 3.143 -13.931 31.711 1.00 88.31 198 GLY A C 1
ATOM 1454 O O . GLY A 1 198 ? 2.632 -14.209 30.633 1.00 88.31 198 GLY A O 1
ATOM 1455 N N . SER A 1 199 ? 4.053 -14.729 32.276 1.00 87.94 199 SER A N 1
ATOM 1456 C CA . SER A 1 199 ? 4.609 -15.928 31.621 1.00 87.94 199 SER A CA 1
ATOM 1457 C C . SER A 1 199 ? 3.774 -17.205 31.783 1.00 87.94 199 SER A C 1
ATOM 1459 O O . SER A 1 199 ? 4.130 -18.243 31.222 1.00 87.94 199 SER A O 1
ATOM 1461 N N . THR A 1 200 ? 2.682 -17.155 32.549 1.00 95.94 200 THR A N 1
ATOM 1462 C CA . THR A 1 200 ? 1.799 -18.303 32.810 1.00 95.94 200 THR A CA 1
ATOM 1463 C C . THR A 1 200 ? 0.337 -17.877 32.753 1.00 95.94 200 THR A C 1
ATOM 1465 O O . THR A 1 200 ? 0.047 -16.703 32.974 1.00 95.94 200 THR A O 1
ATOM 1468 N N . VAL A 1 201 ? -0.587 -18.799 32.469 1.00 96.31 201 VAL A N 1
ATOM 1469 C CA . VAL A 1 201 ? -2.026 -18.501 32.334 1.00 96.31 201 VAL A CA 1
ATOM 1470 C C . VAL A 1 201 ? -2.844 -19.409 33.265 1.00 96.31 201 VAL A C 1
ATOM 1472 O O . VAL A 1 201 ? -2.897 -20.618 33.037 1.00 96.31 201 VAL A O 1
ATOM 1475 N N . PRO A 1 202 ? -3.470 -18.873 34.330 1.00 96.56 202 PRO A N 1
ATOM 1476 C CA . PRO A 1 202 ? -4.370 -19.632 35.201 1.00 96.56 202 PRO A CA 1
ATOM 1477 C C . PRO A 1 202 ? -5.629 -20.124 34.477 1.00 96.56 202 PRO A C 1
ATOM 1479 O O . PRO A 1 202 ? -6.038 -19.552 33.467 1.00 96.56 202 PRO A O 1
ATOM 1482 N N . TYR A 1 203 ? -6.300 -21.128 35.051 1.00 96.31 203 TYR A N 1
ATOM 1483 C CA . TYR A 1 203 ? -7.533 -21.704 34.500 1.00 96.31 203 TYR A CA 1
ATOM 1484 C C . TYR A 1 203 ? -8.591 -20.657 34.150 1.00 96.31 203 TYR A C 1
ATOM 1486 O O . TYR A 1 203 ? -9.099 -20.678 33.035 1.00 96.31 203 TYR A O 1
ATOM 1494 N N . LEU A 1 204 ? -8.904 -19.737 35.072 1.00 95.25 204 LEU A N 1
ATOM 1495 C CA . LEU A 1 204 ? -9.948 -18.735 34.837 1.00 95.25 204 LEU A CA 1
ATOM 1496 C C . LEU A 1 204 ? -9.603 -17.843 33.640 1.00 95.25 204 LEU A C 1
ATOM 1498 O O . LEU A 1 204 ? -10.445 -17.658 32.777 1.00 95.25 204 LEU A O 1
ATOM 1502 N N . ASN A 1 205 ? -8.354 -17.390 33.520 1.00 95.31 205 ASN A N 1
ATOM 1503 C CA . ASN A 1 205 ? -7.920 -16.559 32.397 1.00 95.31 205 ASN A CA 1
ATOM 1504 C C . ASN A 1 205 ? -7.913 -17.317 31.066 1.00 95.31 205 ASN A C 1
ATOM 1506 O O . ASN A 1 205 ? -8.280 -16.745 30.046 1.00 95.31 205 ASN A O 1
ATOM 1510 N N . PHE A 1 206 ? -7.507 -18.590 31.056 1.00 96.12 206 PHE A N 1
ATOM 1511 C CA . PHE A 1 206 ? -7.543 -19.392 29.831 1.00 96.12 206 PHE A CA 1
ATOM 1512 C C . PHE A 1 206 ? -8.983 -19.722 29.418 1.00 96.12 206 PHE A C 1
ATOM 1514 O O . PHE A 1 206 ? -9.328 -19.651 28.241 1.00 96.12 206 PHE A O 1
ATOM 1521 N N . ASN A 1 207 ? -9.848 -20.012 30.392 1.00 95.62 207 ASN A N 1
ATOM 1522 C CA . ASN A 1 207 ? -11.279 -20.159 30.168 1.00 95.62 207 ASN A CA 1
ATOM 1523 C C . ASN A 1 207 ? -11.888 -18.861 29.619 1.00 95.62 207 ASN A C 1
ATOM 1525 O O . ASN A 1 207 ? -12.607 -18.904 28.628 1.00 95.62 207 ASN A O 1
ATOM 1529 N N . ASP A 1 208 ? -11.581 -17.714 30.220 1.00 89.88 208 ASP A N 1
ATOM 1530 C CA . ASP A 1 208 ? -12.073 -16.412 29.767 1.00 89.88 208 ASP A CA 1
ATOM 1531 C C . ASP A 1 208 ? -11.562 -16.085 28.364 1.00 89.88 208 ASP A C 1
ATOM 1533 O O . ASP A 1 208 ? -12.326 -15.611 27.529 1.00 89.88 208 ASP A O 1
ATOM 1537 N N . TRP A 1 209 ? -10.310 -16.423 28.055 1.00 91.50 209 TRP A N 1
ATOM 1538 C CA . TRP A 1 209 ? -9.768 -16.277 26.709 1.00 91.50 209 TRP A CA 1
ATOM 1539 C C . TRP A 1 209 ? -10.613 -17.042 25.684 1.00 91.50 209 TRP A C 1
ATOM 1541 O O . TRP A 1 209 ? -11.011 -16.473 24.672 1.00 91.50 209 TRP A O 1
ATOM 1551 N N . LEU A 1 210 ? -10.982 -18.294 25.972 1.00 92.62 210 LEU A N 1
ATOM 1552 C CA . LEU A 1 210 ? -11.855 -19.081 25.093 1.00 92.62 210 LEU A CA 1
ATOM 1553 C C . LEU A 1 210 ? -13.255 -18.461 24.925 1.00 92.62 210 LEU A C 1
ATOM 1555 O O . LEU A 1 210 ? -13.865 -18.634 23.878 1.00 92.62 210 LEU A O 1
ATOM 1559 N N . HIS A 1 211 ? -13.767 -17.712 25.906 1.00 85.81 211 HIS A N 1
ATOM 1560 C CA . HIS A 1 211 ? -15.122 -17.134 25.856 1.00 85.81 211 HIS A CA 1
ATOM 1561 C C . HIS A 1 211 ? -15.173 -15.690 25.333 1.00 85.81 211 HIS A C 1
ATOM 1563 O O . HIS A 1 211 ? -16.211 -15.250 24.833 1.00 85.81 211 HIS A O 1
ATOM 1569 N N . TYR A 1 212 ? -14.071 -14.947 25.423 1.00 81.75 212 TYR A N 1
ATOM 1570 C CA . TYR A 1 212 ? -14.069 -13.499 25.196 1.00 81.75 212 TYR A CA 1
ATOM 1571 C C . TYR A 1 212 ? -12.967 -13.012 24.249 1.00 81.75 212 TYR A C 1
ATOM 1573 O O . TYR A 1 212 ? -12.977 -11.842 23.864 1.00 81.75 212 TYR A O 1
ATOM 1581 N N . SER A 1 213 ? -12.022 -13.868 23.850 1.00 78.06 213 SER A N 1
ATOM 1582 C CA . SER A 1 213 ? -10.986 -13.491 22.887 1.00 78.06 213 SER A CA 1
ATOM 1583 C C . SER A 1 213 ? -11.557 -13.318 21.480 1.00 78.06 213 SER A C 1
ATOM 1585 O O . SER A 1 213 ? -12.345 -14.131 20.999 1.00 78.06 213 SER A O 1
ATOM 1587 N N . SER A 1 214 ? -11.100 -12.273 20.789 1.00 65.69 214 SER A N 1
ATOM 1588 C CA . SER A 1 214 ? -11.359 -12.038 19.365 1.00 65.69 214 SER A CA 1
ATOM 1589 C C . SER A 1 214 ? -10.270 -12.622 18.446 1.00 65.69 214 SER A C 1
ATOM 1591 O O . SER A 1 214 ? -10.240 -12.314 17.256 1.00 65.69 214 SER A O 1
ATOM 1593 N N . TYR A 1 215 ? -9.352 -13.442 18.974 1.00 60.25 215 TYR A N 1
ATOM 1594 C CA . TYR A 1 215 ? -8.284 -14.104 18.209 1.00 60.25 215 TYR A CA 1
ATOM 1595 C C . TYR A 1 215 ? -8.842 -15.251 17.321 1.00 60.25 215 TYR A C 1
ATOM 1597 O O . TYR A 1 215 ? -9.676 -16.008 17.823 1.00 60.25 215 TYR A O 1
ATOM 1605 N N . PRO A 1 216 ? -8.420 -15.401 16.037 1.00 51.75 216 PRO A N 1
ATOM 1606 C CA . PRO A 1 216 ? -7.260 -14.807 15.388 1.00 51.75 216 PRO A CA 1
ATOM 1607 C C . PRO A 1 216 ? -7.728 -13.817 14.324 1.00 51.75 216 PRO A C 1
ATOM 1609 O O . PRO A 1 216 ? -7.801 -14.113 13.132 1.00 51.75 216 PRO A O 1
ATOM 1612 N N . SER A 1 217 ? -8.040 -12.597 14.724 1.00 40.16 217 SER A N 1
ATOM 1613 C CA . SER A 1 217 ? -7.980 -11.506 13.765 1.00 40.16 217 SER A CA 1
ATOM 1614 C C . SER A 1 217 ? -6.507 -11.170 13.548 1.00 40.16 217 SER A C 1
ATOM 1616 O O . SER A 1 217 ? -5.950 -10.402 14.332 1.00 40.16 217 SER A O 1
ATOM 1618 N N . THR A 1 218 ? -5.886 -11.741 12.506 1.00 39.19 218 THR A N 1
ATOM 1619 C CA . THR A 1 218 ? -4.476 -11.506 12.123 1.00 39.19 218 THR A CA 1
ATOM 1620 C C . THR A 1 218 ? -3.460 -11.887 13.227 1.00 39.19 218 THR A C 1
ATOM 1622 O O . THR A 1 218 ? -3.820 -12.015 14.397 1.00 39.19 218 THR A O 1
ATOM 1625 N N . PRO A 1 219 ? -2.172 -12.141 12.910 1.00 33.50 219 PRO A N 1
ATOM 1626 C CA . PRO A 1 219 ? -1.134 -12.172 13.945 1.00 33.50 219 PRO A CA 1
ATOM 1627 C C . PRO A 1 219 ? -1.279 -10.921 14.818 1.00 33.50 219 PRO A C 1
ATOM 1629 O O . PRO A 1 219 ? -1.735 -9.911 14.273 1.00 33.50 219 PRO A O 1
ATOM 1632 N N . PRO A 1 220 ? -0.910 -10.943 16.114 1.00 34.72 220 PRO A N 1
ATOM 1633 C CA . PRO A 1 220 ? -0.868 -9.729 16.911 1.00 34.72 220 PRO A CA 1
ATOM 1634 C C . PRO A 1 220 ? -0.095 -8.686 16.112 1.00 34.72 220 PRO A C 1
ATOM 1636 O O . PRO A 1 220 ? 1.121 -8.778 15.951 1.00 34.72 220 PRO A O 1
ATOM 1639 N N . THR A 1 221 ? -0.810 -7.722 15.540 1.00 43.19 221 THR A N 1
ATOM 1640 C CA . THR A 1 221 ? -0.175 -6.493 15.133 1.00 43.19 221 THR A CA 1
ATOM 1641 C C . THR A 1 221 ? 0.326 -5.962 16.462 1.00 43.19 221 THR A C 1
ATOM 1643 O O . THR A 1 221 ? -0.450 -5.837 17.410 1.00 43.19 221 THR A O 1
ATOM 1646 N N . ASN A 1 222 ? 1.621 -5.712 16.616 1.00 50.69 222 ASN A N 1
ATOM 1647 C CA . ASN A 1 222 ? 2.133 -5.023 17.805 1.00 50.69 222 ASN A CA 1
ATOM 1648 C C . ASN A 1 222 ? 1.631 -3.551 17.817 1.00 50.69 222 ASN A C 1
ATOM 1650 O O . ASN A 1 222 ? 2.417 -2.620 17.956 1.00 50.69 222 ASN A O 1
ATOM 1654 N N . GLY A 1 223 ? 0.343 -3.317 17.534 1.00 69.12 223 GLY A N 1
ATOM 1655 C CA . GLY A 1 223 ? -0.244 -2.055 17.099 1.00 69.12 223 GLY A CA 1
ATOM 1656 C C . GLY A 1 223 ? 0.124 -1.633 15.669 1.00 69.12 223 GLY A C 1
ATOM 1657 O O . GLY A 1 223 ? -0.077 -0.470 15.344 1.00 69.12 223 GLY A O 1
ATOM 1658 N N . LYS A 1 224 ? 0.692 -2.525 14.838 1.00 85.25 224 LYS A N 1
ATOM 1659 C CA . LYS A 1 224 ? 1.219 -2.223 13.490 1.00 85.25 224 LYS A CA 1
ATOM 1660 C C . LYS A 1 224 ? 0.223 -2.501 12.362 1.00 85.25 224 LYS A C 1
ATOM 1662 O O . LYS A 1 224 ? -0.136 -3.657 12.154 1.00 85.25 224 LYS A O 1
ATOM 1667 N N . TYR A 1 225 ? -0.151 -1.485 11.588 1.00 95.62 225 TYR A N 1
ATOM 1668 C CA . TYR A 1 225 ? -1.076 -1.658 10.458 1.00 95.62 225 TYR A CA 1
ATOM 1669 C C . TYR A 1 225 ? -0.507 -1.101 9.160 1.00 95.62 225 TYR A C 1
ATOM 1671 O O . TYR A 1 225 ? 0.224 -0.110 9.166 1.00 95.62 225 TYR A O 1
ATOM 1679 N N . VAL A 1 226 ? -0.853 -1.749 8.051 1.00 98.38 226 VAL A N 1
ATOM 1680 C CA . VAL A 1 226 ? -0.490 -1.308 6.706 1.00 98.38 226 VAL A CA 1
ATOM 1681 C C . VAL A 1 226 ? -1.757 -0.986 5.938 1.00 98.38 226 VAL A C 1
ATOM 1683 O O . VAL A 1 226 ? -2.635 -1.829 5.779 1.00 98.38 226 VAL A O 1
ATOM 1686 N N . PHE A 1 227 ? -1.839 0.228 5.424 1.00 98.62 227 PHE A N 1
ATOM 1687 C CA . PHE A 1 227 ? -2.913 0.684 4.563 1.00 98.62 227 PHE A CA 1
ATOM 1688 C C . PHE A 1 227 ? -2.392 0.894 3.147 1.00 98.62 227 PHE A C 1
ATOM 1690 O O . PHE A 1 227 ? -1.186 0.999 2.921 1.00 98.62 227 PHE A O 1
ATOM 1697 N N . ALA A 1 228 ? -3.301 0.980 2.185 1.00 98.25 228 ALA A N 1
ATOM 1698 C CA . ALA A 1 228 ? -2.971 1.494 0.865 1.00 98.25 228 ALA A CA 1
ATOM 1699 C C . ALA A 1 228 ? -3.945 2.599 0.476 1.00 98.25 228 ALA A C 1
ATOM 1701 O O . ALA A 1 228 ? -5.159 2.474 0.653 1.00 98.25 228 ALA A O 1
ATOM 1702 N N . HIS A 1 229 ? -3.393 3.679 -0.058 1.00 97.81 229 HIS A N 1
ATOM 1703 C CA . HIS A 1 229 ? -4.171 4.792 -0.567 1.00 97.81 229 HIS A CA 1
ATOM 1704 C C . HIS A 1 229 ? -4.950 4.361 -1.809 1.00 97.81 229 HIS A C 1
ATOM 1706 O O . HIS A 1 229 ? -4.386 3.712 -2.694 1.00 97.81 229 HIS A O 1
ATOM 1712 N N . PHE A 1 230 ? -6.225 4.718 -1.899 1.00 96.12 230 PHE A N 1
ATOM 1713 C CA . PHE A 1 230 ? -7.083 4.355 -3.020 1.00 96.12 230 PHE A CA 1
ATOM 1714 C C . PHE A 1 230 ? -7.829 5.592 -3.515 1.00 96.12 230 PHE A C 1
ATOM 1716 O O . PHE A 1 230 ? -8.722 6.101 -2.840 1.00 96.12 230 PHE A O 1
ATOM 1723 N N . ILE A 1 231 ? -7.489 6.049 -4.720 1.00 91.50 231 ILE A N 1
ATOM 1724 C CA . ILE A 1 231 ? -8.056 7.263 -5.316 1.00 91.50 231 ILE A CA 1
ATOM 1725 C C . ILE A 1 231 ? -9.448 6.944 -5.860 1.00 91.50 231 ILE A C 1
ATOM 1727 O O . ILE A 1 231 ? -9.581 6.360 -6.940 1.00 91.50 231 ILE A O 1
ATOM 1731 N N . LEU A 1 232 ? -10.498 7.307 -5.123 1.00 91.00 232 LEU A N 1
ATOM 1732 C CA . LEU A 1 232 ? -11.874 6.942 -5.472 1.00 91.00 232 LEU A CA 1
ATOM 1733 C C . LEU A 1 232 ? -12.362 7.665 -6.739 1.00 91.00 232 LEU A C 1
ATOM 1735 O O . LEU A 1 232 ? -13.156 7.114 -7.504 1.00 91.00 232 LEU A O 1
ATOM 1739 N N . GLY A 1 233 ? -11.809 8.848 -7.021 1.00 85.75 233 GLY A N 1
ATOM 1740 C CA . GLY A 1 233 ? -12.093 9.624 -8.234 1.00 85.75 233 GLY A CA 1
ATOM 1741 C C . GLY A 1 233 ? -11.721 8.930 -9.557 1.00 85.75 233 GLY A C 1
ATOM 1742 O O . GLY A 1 233 ? -12.090 9.399 -10.631 1.00 85.75 233 GLY A O 1
ATOM 1743 N N . LEU A 1 234 ? -10.993 7.806 -9.514 1.00 81.31 234 LEU A N 1
ATOM 1744 C CA . LEU A 1 234 ? -10.603 7.043 -10.707 1.00 81.31 234 LEU A CA 1
ATOM 1745 C C . LEU A 1 234 ? -11.545 5.878 -11.029 1.00 81.31 234 LEU A C 1
ATOM 1747 O O . LEU A 1 234 ? -11.393 5.249 -12.070 1.00 81.31 234 LEU A O 1
ATOM 1751 N N . VAL A 1 235 ? -12.508 5.566 -10.158 1.00 85.56 235 VAL A N 1
ATOM 1752 C CA . VAL A 1 235 ? -13.280 4.314 -10.236 1.00 85.56 235 VAL A CA 1
ATOM 1753 C C . VAL A 1 235 ? -14.784 4.541 -10.365 1.00 85.56 235 VAL A C 1
ATOM 1755 O O . VAL A 1 235 ? -15.588 3.749 -9.887 1.00 85.56 235 VAL A O 1
ATOM 1758 N N . ALA A 1 236 ? -15.205 5.598 -11.064 1.00 85.88 236 ALA A N 1
ATOM 1759 C CA . ALA A 1 236 ? -16.625 5.911 -11.268 1.00 85.88 236 ALA A CA 1
ATOM 1760 C C . ALA A 1 236 ? -17.450 4.724 -11.815 1.00 85.88 236 ALA A C 1
ATOM 1762 O O . ALA A 1 236 ? -18.625 4.576 -11.479 1.00 85.88 236 ALA A O 1
ATOM 1763 N N . SER A 1 237 ? -16.835 3.871 -12.644 1.00 86.50 237 SER A N 1
ATOM 1764 C CA . SER A 1 237 ? -17.475 2.710 -13.272 1.00 86.50 237 SER A CA 1
ATOM 1765 C C . SER A 1 237 ? -17.362 1.401 -12.488 1.00 86.50 237 SER A C 1
ATOM 1767 O O . SER A 1 237 ? -17.862 0.390 -12.979 1.00 86.50 237 SER A O 1
ATOM 1769 N N . TYR A 1 238 ? -16.697 1.388 -11.328 1.00 90.00 238 TYR A N 1
ATOM 1770 C CA . TYR A 1 238 ? -16.561 0.175 -10.523 1.00 90.00 238 TYR A CA 1
ATOM 1771 C C . TYR A 1 238 ? -17.919 -0.371 -10.093 1.00 90.00 238 TYR A C 1
ATOM 1773 O O . TYR A 1 238 ? -18.838 0.379 -9.740 1.00 90.00 238 TYR A O 1
ATOM 1781 N N . VAL A 1 239 ? -18.003 -1.695 -10.049 1.00 91.62 239 VAL A N 1
ATOM 1782 C CA . VAL A 1 239 ? -19.049 -2.422 -9.333 1.00 91.62 239 VAL A CA 1
ATOM 1783 C C . VAL A 1 239 ? -18.458 -3.114 -8.104 1.00 91.62 239 VAL A C 1
ATOM 1785 O O . VAL A 1 239 ? -17.244 -3.208 -7.939 1.00 91.62 239 VAL A O 1
ATOM 1788 N N . GLN A 1 240 ? -19.314 -3.622 -7.214 1.00 92.88 240 GLN A N 1
ATOM 1789 C CA . GLN A 1 240 ? -18.870 -4.258 -5.968 1.00 92.88 240 GLN A CA 1
ATOM 1790 C C . GLN A 1 240 ? -17.853 -5.395 -6.185 1.00 92.88 240 GLN A C 1
ATOM 1792 O O . GLN A 1 240 ? -16.904 -5.501 -5.417 1.00 92.88 240 GLN A O 1
ATOM 1797 N N . SER A 1 241 ? -17.997 -6.214 -7.233 1.00 91.19 241 SER A N 1
ATOM 1798 C CA . SER A 1 241 ? -17.055 -7.312 -7.501 1.00 91.19 241 SER A CA 1
ATOM 1799 C C . SER A 1 241 ? -15.641 -6.839 -7.848 1.00 91.19 241 SER A C 1
ATOM 1801 O O . SER A 1 241 ? -14.687 -7.562 -7.576 1.00 91.19 241 SER A O 1
ATOM 1803 N N . ASP A 1 242 ? -15.493 -5.640 -8.422 1.00 91.69 242 ASP A N 1
ATOM 1804 C CA . ASP A 1 242 ? -14.175 -5.060 -8.706 1.00 91.69 242 ASP A CA 1
ATOM 1805 C C . ASP A 1 242 ? -13.474 -4.693 -7.388 1.00 91.69 242 ASP A C 1
ATOM 1807 O O . ASP A 1 242 ? -12.323 -5.068 -7.164 1.00 91.69 242 ASP A O 1
ATOM 1811 N N . TRP A 1 243 ? -14.212 -4.070 -6.459 1.00 94.69 243 TRP A N 1
ATOM 1812 C CA . TRP A 1 243 ? -13.737 -3.805 -5.098 1.00 94.69 243 TRP A CA 1
ATOM 1813 C C . TRP A 1 243 ? -13.350 -5.091 -4.360 1.00 94.69 243 TRP A C 1
ATOM 1815 O O . TRP A 1 243 ? -12.299 -5.148 -3.728 1.00 94.69 243 TRP A O 1
ATOM 1825 N N . GLU A 1 244 ? -14.174 -6.137 -4.443 1.00 92.88 244 GLU A N 1
ATOM 1826 C CA . GLU A 1 244 ? -13.882 -7.426 -3.804 1.00 92.88 244 GLU A CA 1
ATOM 1827 C C . GLU A 1 244 ? -12.612 -8.072 -4.368 1.00 92.88 244 GLU A C 1
ATOM 1829 O O . GLU A 1 244 ? -11.829 -8.645 -3.607 1.00 92.88 244 GLU A O 1
ATOM 1834 N N . ALA A 1 245 ? -12.376 -7.969 -5.678 1.00 89.00 245 ALA A N 1
ATOM 1835 C CA . ALA A 1 245 ? -11.158 -8.475 -6.302 1.00 89.00 245 ALA A CA 1
ATOM 1836 C C . ALA A 1 245 ? -9.910 -7.752 -5.765 1.00 89.00 245 ALA A C 1
ATOM 1838 O O . ALA A 1 245 ? -8.970 -8.411 -5.312 1.00 89.00 245 ALA A O 1
ATOM 1839 N N . ASP A 1 246 ? -9.934 -6.418 -5.726 1.00 93.06 246 ASP A N 1
ATOM 1840 C CA . ASP A 1 246 ? -8.838 -5.605 -5.187 1.00 93.06 246 ASP A CA 1
ATOM 1841 C C . ASP A 1 246 ? -8.559 -5.890 -3.712 1.00 93.06 246 ASP A C 1
ATOM 1843 O O . ASP A 1 246 ? -7.416 -6.106 -3.310 1.00 93.06 246 ASP A O 1
ATOM 1847 N N . MET A 1 247 ? -9.609 -5.937 -2.893 1.00 95.25 247 MET A N 1
ATOM 1848 C CA . MET A 1 247 ? -9.481 -6.175 -1.457 1.00 95.25 247 MET A CA 1
ATOM 1849 C C . MET A 1 247 ? -8.929 -7.570 -1.156 1.00 95.25 247 MET A C 1
ATOM 1851 O O . MET A 1 247 ? -8.144 -7.725 -0.222 1.00 95.25 247 MET A O 1
ATOM 1855 N N . ASN A 1 248 ? -9.281 -8.582 -1.955 1.00 92.00 248 ASN A N 1
ATOM 1856 C CA . ASN A 1 248 ? -8.699 -9.917 -1.819 1.00 92.00 248 ASN A CA 1
ATOM 1857 C C . ASN A 1 248 ? -7.205 -9.929 -2.170 1.00 92.00 248 ASN A C 1
ATOM 1859 O O . ASN A 1 248 ? -6.424 -10.551 -1.448 1.00 92.00 248 ASN A O 1
ATOM 1863 N N . LEU A 1 249 ? -6.789 -9.218 -3.224 1.00 89.19 249 LEU A N 1
ATOM 1864 C CA . LEU A 1 249 ? -5.371 -9.077 -3.570 1.00 89.19 249 LEU A CA 1
ATOM 1865 C C . LEU A 1 249 ? -4.594 -8.332 -2.473 1.00 89.19 249 LEU A C 1
ATOM 1867 O O . LEU A 1 249 ? -3.515 -8.771 -2.081 1.00 89.19 249 LEU A O 1
ATOM 1871 N N . ALA A 1 250 ? -5.148 -7.238 -1.944 1.00 95.06 250 ALA A N 1
ATOM 1872 C CA . ALA A 1 250 ? -4.521 -6.446 -0.888 1.00 95.06 250 ALA A CA 1
ATOM 1873 C C . ALA A 1 250 ? -4.384 -7.245 0.415 1.00 95.06 250 ALA A C 1
ATOM 1875 O O . ALA A 1 250 ? -3.308 -7.307 1.017 1.00 95.06 250 ALA A O 1
ATOM 1876 N N . LYS A 1 251 ? -5.458 -7.932 0.813 1.00 92.19 251 LYS A N 1
ATOM 1877 C CA . LYS A 1 251 ? -5.477 -8.821 1.976 1.00 92.19 251 LYS A CA 1
ATOM 1878 C C . LYS A 1 251 ? -4.469 -9.963 1.848 1.00 92.19 251 LYS A C 1
ATOM 1880 O O . LYS A 1 251 ? -3.821 -10.299 2.836 1.00 92.19 251 LYS A O 1
ATOM 1885 N N . ALA A 1 252 ? -4.305 -10.537 0.653 1.00 88.25 252 ALA A N 1
ATOM 1886 C CA . ALA A 1 252 ? -3.367 -11.638 0.412 1.00 88.25 252 ALA A CA 1
ATOM 1887 C C . ALA A 1 252 ? -1.898 -11.254 0.669 1.00 88.25 252 ALA A C 1
ATOM 1889 O O . ALA A 1 252 ? -1.092 -12.116 1.023 1.00 88.25 252 ALA A O 1
ATOM 1890 N N . ILE A 1 253 ? -1.555 -9.968 0.541 1.00 91.06 253 ILE A N 1
ATOM 1891 C CA . ILE A 1 253 ? -0.213 -9.454 0.850 1.00 91.06 253 ILE A CA 1
ATOM 1892 C C . ILE A 1 253 ? -0.112 -8.779 2.225 1.00 91.06 253 ILE A C 1
ATOM 1894 O O . ILE A 1 253 ? 0.940 -8.258 2.579 1.00 91.06 253 ILE A O 1
ATOM 1898 N N . GLY A 1 254 ? -1.184 -8.815 3.023 1.00 91.19 254 GLY A N 1
ATOM 1899 C CA . GLY A 1 254 ? -1.186 -8.354 4.412 1.00 91.19 254 GLY A CA 1
ATOM 1900 C C . GLY A 1 254 ? -1.547 -6.883 4.631 1.00 91.19 254 GLY A C 1
ATOM 1901 O O . GLY A 1 254 ? -1.383 -6.407 5.760 1.00 91.19 254 GLY A O 1
ATOM 1902 N N . ILE A 1 255 ? -2.049 -6.179 3.609 1.00 97.94 255 ILE A N 1
ATOM 1903 C CA . ILE A 1 255 ? -2.670 -4.856 3.784 1.00 97.94 255 ILE A CA 1
ATOM 1904 C C . ILE A 1 255 ? -3.938 -5.028 4.634 1.00 97.94 255 ILE A C 1
ATOM 1906 O O . ILE A 1 255 ? -4.691 -5.985 4.460 1.00 97.94 255 ILE A O 1
ATOM 1910 N N . ASP A 1 256 ? -4.159 -4.111 5.570 1.00 97.31 256 ASP A N 1
ATOM 1911 C CA . ASP A 1 256 ? -5.255 -4.138 6.538 1.00 97.31 256 ASP A CA 1
ATOM 1912 C C . ASP A 1 256 ? -6.481 -3.358 6.069 1.00 97.31 256 ASP A C 1
ATOM 1914 O O . ASP A 1 256 ? -7.613 -3.770 6.337 1.00 97.31 256 ASP A O 1
ATOM 1918 N N . ALA A 1 257 ? -6.267 -2.227 5.390 1.00 98.50 257 ALA A N 1
ATOM 1919 C CA . ALA A 1 257 ? -7.351 -1.392 4.897 1.00 98.50 257 ALA A CA 1
ATOM 1920 C C . ALA A 1 257 ? -6.972 -0.542 3.680 1.00 98.50 257 ALA A C 1
ATOM 1922 O O . ALA A 1 257 ? -5.798 -0.239 3.459 1.00 98.50 257 ALA A O 1
ATOM 1923 N N . PHE A 1 258 ? -7.982 -0.087 2.936 1.00 98.81 258 PHE A N 1
ATOM 1924 C CA . PHE A 1 258 ? -7.817 1.020 1.991 1.00 98.81 258 PHE A CA 1
ATOM 1925 C C . PHE A 1 258 ? -8.210 2.365 2.609 1.00 98.81 258 PHE A C 1
ATOM 1927 O O . PHE A 1 258 ? -9.273 2.481 3.225 1.00 98.81 258 PHE A O 1
ATOM 1934 N N . ALA A 1 259 ? -7.371 3.378 2.384 1.00 98.69 259 ALA A N 1
ATOM 1935 C CA . ALA A 1 259 ? -7.695 4.782 2.615 1.00 98.69 259 ALA A CA 1
ATOM 1936 C C . ALA A 1 259 ? -8.404 5.324 1.363 1.00 98.69 259 ALA A C 1
ATOM 1938 O O . ALA A 1 259 ? -7.768 5.547 0.334 1.00 98.69 259 ALA A O 1
ATOM 1939 N N . LEU A 1 260 ? -9.728 5.467 1.425 1.00 98.56 260 LEU A N 1
ATOM 1940 C CA . LEU A 1 260 ? -10.570 5.871 0.299 1.00 98.56 260 LEU A CA 1
ATOM 1941 C C . LEU A 1 260 ? -10.521 7.391 0.134 1.00 98.56 260 LEU A C 1
ATOM 1943 O O . LEU A 1 260 ? -11.233 8.107 0.839 1.00 98.56 260 LEU A O 1
ATOM 1947 N N . ASP A 1 261 ? -9.677 7.864 -0.777 1.00 97.56 261 ASP A N 1
ATOM 1948 C CA . ASP A 1 261 ? -9.486 9.281 -1.078 1.00 97.56 261 ASP A CA 1
ATOM 1949 C C . ASP A 1 261 ? -10.640 9.838 -1.907 1.00 97.56 261 ASP A C 1
ATOM 1951 O O . ASP A 1 261 ? -10.871 9.407 -3.042 1.00 97.56 261 ASP A O 1
ATOM 1955 N N . ILE A 1 262 ? -11.394 10.766 -1.310 1.00 97.56 262 ILE A N 1
ATOM 1956 C CA . ILE A 1 262 ? -12.607 11.331 -1.899 1.00 97.56 262 ILE A CA 1
ATOM 1957 C C . ILE A 1 262 ? -12.505 12.843 -2.107 1.00 97.56 262 ILE A C 1
ATOM 1959 O O . ILE A 1 262 ? -12.281 13.620 -1.175 1.00 97.56 262 ILE A O 1
ATOM 1963 N N . GLY A 1 263 ? -12.800 13.268 -3.336 1.00 95.38 263 GLY A N 1
ATOM 1964 C CA . GLY A 1 263 ? -13.187 14.637 -3.663 1.00 95.38 263 GLY A CA 1
ATOM 1965 C C . GLY A 1 263 ? -14.686 14.853 -3.440 1.00 95.38 263 GLY A C 1
ATOM 1966 O O . GLY A 1 263 ? -15.288 14.270 -2.539 1.00 95.38 263 GLY A O 1
ATOM 1967 N N . LYS A 1 264 ? -15.316 15.670 -4.288 1.00 95.19 264 LYS A N 1
ATOM 1968 C CA . LYS A 1 264 ? -16.766 15.963 -4.257 1.00 95.19 264 LYS A CA 1
ATOM 1969 C C . LYS A 1 264 ? -17.524 15.324 -5.428 1.00 95.19 264 LYS A C 1
ATOM 1971 O O . LYS A 1 264 ? -18.526 15.868 -5.893 1.00 95.19 264 LYS A O 1
ATOM 1976 N N . ASP A 1 265 ? -17.022 14.204 -5.936 1.00 92.38 265 ASP A N 1
ATOM 1977 C CA . ASP A 1 265 ? -17.590 13.524 -7.093 1.00 92.38 265 ASP A CA 1
ATOM 1978 C C . ASP A 1 265 ? -19.032 13.054 -6.857 1.00 92.38 265 ASP A C 1
ATOM 1980 O O . ASP A 1 265 ? -19.412 12.601 -5.775 1.00 92.38 265 ASP A O 1
ATOM 1984 N N . THR A 1 266 ? -19.853 13.119 -7.908 1.00 94.06 266 THR A N 1
ATOM 1985 C CA . THR A 1 266 ? -21.289 12.790 -7.842 1.00 94.06 266 THR A CA 1
ATOM 1986 C C . THR A 1 266 ? -21.572 11.306 -7.611 1.00 94.06 266 THR A C 1
ATOM 1988 O O . THR A 1 266 ? -22.694 10.947 -7.261 1.00 94.06 266 THR A O 1
ATOM 1991 N N . TYR A 1 267 ? -20.573 10.444 -7.805 1.00 92.94 267 TYR A N 1
ATOM 1992 C CA . TYR A 1 267 ? -20.652 8.995 -7.618 1.00 92.94 267 TYR A CA 1
ATOM 1993 C C . TYR A 1 267 ? -20.028 8.518 -6.295 1.00 92.94 267 TYR A C 1
ATOM 1995 O O . TYR A 1 267 ? -19.987 7.310 -6.060 1.00 92.94 267 TYR A O 1
ATOM 2003 N N . ASN A 1 268 ? -19.583 9.430 -5.417 1.00 95.25 268 ASN A N 1
ATOM 2004 C CA . ASN A 1 268 ? -18.990 9.081 -4.121 1.00 95.25 268 ASN A CA 1
ATOM 2005 C C . ASN A 1 268 ? -19.888 8.151 -3.302 1.00 95.25 268 ASN A C 1
ATOM 2007 O O . ASN A 1 268 ? -19.427 7.107 -2.856 1.00 95.25 268 ASN A O 1
ATOM 2011 N N . ASP A 1 269 ? -21.175 8.478 -3.150 1.00 96.50 269 ASP A N 1
ATOM 2012 C CA . ASP A 1 269 ? -22.095 7.647 -2.363 1.00 96.50 269 ASP A CA 1
ATOM 2013 C C . ASP A 1 269 ? -22.240 6.230 -2.928 1.00 96.50 269 ASP A C 1
ATOM 2015 O O . ASP A 1 269 ? -22.287 5.249 -2.185 1.00 96.50 269 ASP A O 1
ATOM 2019 N N . GLN A 1 270 ? -22.269 6.100 -4.255 1.00 96.94 270 GLN A N 1
ATOM 2020 C CA . GLN A 1 270 ? -22.340 4.796 -4.904 1.00 96.94 270 GLN A CA 1
ATOM 2021 C C . GLN A 1 270 ? -21.066 3.984 -4.649 1.00 96.94 270 GLN A C 1
ATOM 2023 O O . GLN A 1 270 ? -21.148 2.825 -4.240 1.00 96.94 270 GLN A O 1
ATOM 2028 N N . GLN A 1 271 ? -19.897 4.585 -4.878 1.00 97.12 271 GLN A N 1
ATOM 2029 C CA . GLN A 1 271 ? -18.620 3.882 -4.770 1.00 97.12 271 GLN A CA 1
ATOM 2030 C C . GLN A 1 271 ? -18.228 3.591 -3.320 1.00 97.12 271 GLN A C 1
ATOM 2032 O O . GLN A 1 271 ? -17.789 2.482 -3.033 1.00 97.12 271 GLN A O 1
ATOM 2037 N N . LEU A 1 272 ? -18.473 4.509 -2.380 1.00 98.50 272 LEU A N 1
ATOM 2038 C CA . LEU A 1 272 ? -18.331 4.231 -0.948 1.00 98.50 272 LEU A CA 1
ATOM 2039 C C . LEU A 1 272 ? -19.306 3.130 -0.512 1.00 98.50 272 LEU A C 1
ATOM 2041 O O . LEU A 1 272 ? -18.916 2.216 0.212 1.00 98.50 272 LEU A O 1
ATOM 2045 N N . GLY A 1 273 ? -20.550 3.155 -1.001 1.00 98.12 273 GLY A N 1
ATOM 2046 C CA . GLY A 1 273 ? -21.518 2.081 -0.777 1.00 98.12 273 GLY A CA 1
ATOM 2047 C C . GLY A 1 273 ? -20.988 0.708 -1.203 1.00 98.12 273 GLY A C 1
ATOM 2048 O O . GLY A 1 273 ? -21.026 -0.233 -0.408 1.00 98.12 273 GLY A O 1
ATOM 2049 N N . PHE A 1 274 ? -20.448 0.601 -2.421 1.00 98.44 274 PHE A N 1
ATOM 2050 C CA . PHE A 1 274 ? -19.839 -0.636 -2.915 1.00 98.44 274 PHE A CA 1
ATOM 2051 C C . PHE A 1 274 ? -18.578 -1.030 -2.145 1.00 98.44 274 PHE A C 1
ATOM 2053 O O . PHE A 1 274 ? -18.466 -2.190 -1.756 1.00 98.44 274 PHE A O 1
ATOM 2060 N N . ALA A 1 275 ? -17.670 -0.093 -1.865 1.00 98.50 275 ALA A N 1
ATOM 2061 C CA . ALA A 1 275 ? -16.428 -0.367 -1.149 1.00 98.50 275 ALA A CA 1
ATOM 2062 C C . ALA A 1 275 ? -16.691 -0.892 0.273 1.00 98.50 275 ALA A C 1
ATOM 2064 O O . ALA A 1 275 ? -16.157 -1.929 0.659 1.00 98.50 275 ALA A O 1
ATOM 2065 N N . TYR A 1 276 ? -17.565 -0.244 1.051 1.00 98.62 276 TYR A N 1
ATOM 2066 C CA . TYR A 1 276 ? -17.882 -0.702 2.409 1.00 98.62 276 TYR A CA 1
ATOM 2067 C C . TYR A 1 276 ? -18.635 -2.042 2.423 1.00 98.62 276 TYR A C 1
ATOM 2069 O O . TYR A 1 276 ? -18.423 -2.846 3.336 1.00 98.62 276 TYR A O 1
ATOM 2077 N N . ALA A 1 277 ? -19.494 -2.301 1.429 1.00 95.38 277 ALA A N 1
ATOM 2078 C CA . ALA A 1 277 ? -20.171 -3.589 1.279 1.00 95.38 277 ALA A CA 1
ATOM 2079 C C . ALA A 1 277 ? -19.187 -4.710 0.908 1.00 95.38 277 ALA A C 1
ATOM 2081 O O . ALA A 1 277 ? -19.192 -5.757 1.556 1.00 95.38 277 ALA A O 1
ATOM 2082 N N . ALA A 1 278 ? -18.304 -4.466 -0.066 1.00 95.62 278 ALA A N 1
ATOM 2083 C CA . ALA A 1 278 ? -17.236 -5.380 -0.459 1.00 95.62 278 ALA A CA 1
ATOM 2084 C C . ALA A 1 278 ? -16.312 -5.698 0.724 1.00 95.62 278 ALA A C 1
ATOM 2086 O O . ALA A 1 278 ? -16.087 -6.869 1.027 1.00 95.62 278 ALA A O 1
ATOM 2087 N N . ALA A 1 279 ? -15.857 -4.671 1.451 1.00 95.75 279 ALA A N 1
ATOM 2088 C CA . ALA A 1 279 ? -14.978 -4.821 2.609 1.00 95.75 279 ALA A CA 1
ATOM 2089 C C . ALA A 1 279 ? -15.606 -5.713 3.686 1.00 95.75 279 ALA A C 1
ATOM 2091 O O . ALA A 1 279 ? -14.965 -6.641 4.181 1.00 95.75 279 ALA A O 1
ATOM 2092 N N . ALA A 1 280 ? -16.886 -5.489 4.002 1.00 88.38 280 ALA A N 1
ATOM 2093 C CA . ALA A 1 280 ? -17.621 -6.350 4.920 1.00 88.38 280 ALA A CA 1
ATOM 2094 C C . ALA A 1 280 ? -17.739 -7.793 4.395 1.00 88.38 280 ALA A C 1
ATOM 2096 O O . ALA A 1 280 ? -17.541 -8.730 5.166 1.00 88.38 280 ALA A O 1
ATOM 2097 N N . ASN A 1 281 ? -18.015 -7.970 3.098 1.00 84.56 281 ASN A N 1
ATOM 2098 C CA . ASN A 1 281 ? -18.212 -9.280 2.475 1.00 84.56 281 ASN A CA 1
ATOM 2099 C C . ASN A 1 281 ? -16.936 -10.142 2.479 1.00 84.56 281 ASN A C 1
ATOM 2101 O O . ASN A 1 281 ? -16.991 -11.325 2.802 1.00 84.56 281 ASN A O 1
ATOM 2105 N N . VAL A 1 282 ? -15.771 -9.558 2.177 1.00 84.56 282 VAL A N 1
ATOM 2106 C CA . VAL A 1 282 ? -14.495 -10.304 2.090 1.00 84.56 282 VAL A CA 1
ATOM 2107 C C . VAL A 1 282 ? -13.679 -10.282 3.390 1.00 84.56 282 VAL A C 1
ATOM 2109 O O . VAL A 1 282 ? -12.566 -10.821 3.460 1.00 84.56 282 VAL A O 1
ATOM 2112 N N . GLY A 1 283 ? -14.213 -9.658 4.445 1.00 85.62 283 GLY A N 1
ATOM 2113 C CA . GLY A 1 283 ? -13.521 -9.482 5.721 1.00 85.62 283 GLY A CA 1
ATOM 2114 C C . GLY A 1 283 ? -12.232 -8.669 5.566 1.00 85.62 283 GLY A C 1
ATOM 2115 O O . GLY A 1 283 ? -11.170 -9.123 5.999 1.00 85.62 283 GLY A O 1
ATOM 2116 N N . PHE A 1 284 ? -12.337 -7.523 4.896 1.00 94.50 284 PHE A N 1
ATOM 2117 C CA . PHE A 1 284 ? -11.321 -6.479 4.745 1.00 94.50 284 PHE A CA 1
ATOM 2118 C C . PHE A 1 284 ? -11.835 -5.179 5.384 1.00 94.50 284 PHE A C 1
ATOM 2120 O O . PHE A 1 284 ? -12.977 -5.128 5.855 1.00 94.50 284 PHE A O 1
ATOM 2127 N N . LYS A 1 285 ? -11.006 -4.132 5.448 1.00 98.12 285 LYS A N 1
ATOM 2128 C CA . LYS A 1 285 ? -11.393 -2.846 6.036 1.00 98.12 285 LYS A CA 1
ATOM 2129 C C . LYS A 1 285 ? -11.148 -1.681 5.088 1.00 98.12 285 LYS A C 1
ATOM 2131 O O . LYS A 1 285 ? -10.333 -1.746 4.178 1.00 98.12 285 LYS A O 1
ATOM 2136 N N . VAL A 1 286 ? -11.872 -0.598 5.305 1.00 98.81 286 VAL A N 1
ATOM 2137 C CA . VAL A 1 286 ? -11.706 0.669 4.595 1.00 98.81 286 VAL A CA 1
ATOM 2138 C C . VAL A 1 286 ? -11.934 1.826 5.556 1.00 98.81 286 VAL A C 1
ATOM 2140 O O . VAL A 1 286 ? -12.579 1.667 6.596 1.00 98.81 286 VAL A O 1
ATOM 2143 N N . PHE A 1 287 ? -11.420 2.997 5.211 1.00 98.88 287 PHE A N 1
ATOM 2144 C CA . PHE A 1 287 ? -11.760 4.245 5.881 1.00 98.88 287 PHE A CA 1
ATOM 2145 C C . PHE A 1 287 ? -11.732 5.413 4.902 1.00 98.88 287 PHE A C 1
ATOM 2147 O O . PHE A 1 287 ? -11.048 5.359 3.885 1.00 98.88 287 PHE A O 1
ATOM 2154 N N . ILE A 1 288 ? -12.475 6.475 5.210 1.00 98.75 288 ILE A N 1
ATOM 2155 C CA . ILE A 1 288 ? -12.521 7.675 4.370 1.00 98.75 288 ILE A CA 1
ATOM 2156 C C . ILE A 1 288 ? -11.255 8.515 4.579 1.00 98.75 288 ILE A C 1
ATOM 2158 O O . ILE A 1 288 ? -10.867 8.800 5.717 1.00 98.75 288 ILE A O 1
ATOM 2162 N N . SER A 1 289 ? -10.664 8.946 3.465 1.00 98.62 289 SER A N 1
ATOM 2163 C CA . SER A 1 289 ? -9.661 10.000 3.387 1.00 98.62 289 SER A CA 1
ATOM 2164 C C . SER A 1 289 ? -10.252 11.199 2.642 1.00 98.62 289 SER A C 1
ATOM 2166 O O . SER A 1 289 ? -10.645 11.082 1.485 1.00 98.62 289 SER A O 1
ATOM 2168 N N . PHE A 1 290 ? -10.400 12.349 3.300 1.00 98.44 290 PHE A N 1
ATOM 2169 C CA . PHE A 1 290 ? -10.949 13.540 2.635 1.00 98.44 290 PHE A CA 1
ATOM 2170 C C . PHE A 1 290 ? -9.854 14.312 1.892 1.00 98.44 290 PHE A C 1
ATOM 2172 O O . PHE A 1 290 ? -8.866 14.709 2.507 1.00 98.44 290 PHE A O 1
ATOM 2179 N N . ASP A 1 291 ? -10.052 14.613 0.607 1.00 97.25 291 ASP A N 1
ATOM 2180 C CA . ASP A 1 291 ? -9.140 15.479 -0.151 1.00 97.25 291 ASP A CA 1
ATOM 2181 C C . ASP A 1 291 ? -9.476 16.969 0.056 1.00 97.25 291 ASP A C 1
ATOM 2183 O O . ASP A 1 291 ? -10.388 17.539 -0.562 1.00 97.25 291 ASP A O 1
ATOM 2187 N N . PHE A 1 292 ? -8.705 17.648 0.907 1.00 96.81 292 PHE A N 1
ATOM 2188 C CA . PHE A 1 292 ? -8.880 19.080 1.187 1.00 96.81 292 PHE A CA 1
ATOM 2189 C C . PHE A 1 292 ? -8.418 20.013 0.057 1.00 96.81 292 PHE A C 1
ATOM 2191 O O . PHE A 1 292 ? -8.463 21.236 0.199 1.00 96.81 292 PHE A O 1
ATOM 2198 N N . SER A 1 293 ? -8.037 19.472 -1.100 1.00 91.81 293 SER A N 1
ATOM 2199 C CA . SER A 1 293 ? -8.019 20.233 -2.351 1.00 91.81 293 SER A CA 1
ATOM 2200 C C . SER A 1 293 ? -9.438 20.599 -2.810 1.00 91.81 293 SER A C 1
ATOM 2202 O O . SER A 1 293 ? -9.595 21.589 -3.522 1.00 91.81 293 SER A O 1
ATOM 2204 N N . TYR A 1 294 ? -10.464 19.846 -2.383 1.00 93.56 294 TYR A N 1
ATOM 2205 C CA . TYR A 1 294 ? -11.882 20.088 -2.704 1.00 93.56 294 TYR A CA 1
ATOM 2206 C C . TYR A 1 294 ? -12.738 20.387 -1.479 1.00 93.56 294 TYR A C 1
ATOM 2208 O O . TYR A 1 294 ? -13.679 21.188 -1.552 1.00 93.56 294 TYR A O 1
ATOM 2216 N N . TRP A 1 295 ? -12.460 19.700 -0.373 1.00 96.50 295 TRP A N 1
ATOM 2217 C CA . TRP A 1 295 ? -13.153 19.888 0.894 1.00 96.50 295 TRP A CA 1
ATOM 2218 C C . TRP A 1 295 ? -12.600 21.095 1.646 1.00 96.50 295 TRP A C 1
ATOM 2220 O O . TRP A 1 295 ? -11.439 21.468 1.509 1.00 96.50 295 TRP A O 1
ATOM 2230 N N . THR A 1 296 ? -13.445 21.722 2.457 1.00 96.00 296 THR A N 1
ATOM 2231 C CA . THR A 1 296 ? -13.072 22.845 3.320 1.00 96.00 296 THR A CA 1
ATOM 2232 C C . THR A 1 296 ? -13.806 22.750 4.654 1.00 96.00 296 THR A C 1
ATOM 2234 O O . THR A 1 296 ? -14.784 22.016 4.793 1.00 96.00 296 THR A O 1
ATOM 2237 N N . SER A 1 297 ? -13.411 23.558 5.639 1.00 94.44 297 SER A N 1
ATOM 2238 C CA . SER A 1 297 ? -14.136 23.663 6.916 1.00 94.44 297 SER A CA 1
ATOM 2239 C C . SER A 1 297 ? -15.600 24.100 6.768 1.00 94.44 297 SER A C 1
ATOM 2241 O O . SER A 1 297 ? -16.400 23.827 7.659 1.00 94.44 297 SER A O 1
ATOM 2243 N N . ALA A 1 298 ? -15.978 24.736 5.651 1.00 96.56 298 ALA A N 1
ATOM 2244 C CA . ALA A 1 298 ? -17.372 25.084 5.369 1.00 96.56 298 ALA A CA 1
ATOM 2245 C C . ALA A 1 298 ? -18.241 23.855 5.042 1.00 96.56 298 ALA A C 1
ATOM 2247 O O . ALA A 1 298 ? -19.459 23.911 5.184 1.00 96.56 298 ALA A O 1
ATOM 2248 N N . ASP A 1 299 ? -17.626 22.737 4.649 1.00 97.62 299 ASP A N 1
ATOM 2249 C CA . ASP A 1 299 ? -18.316 21.510 4.246 1.00 97.62 299 ASP A CA 1
ATOM 2250 C C . ASP A 1 299 ? -18.529 20.520 5.405 1.00 97.62 299 ASP A C 1
ATOM 2252 O O . ASP A 1 299 ? -18.994 19.401 5.183 1.00 97.62 299 ASP A O 1
ATOM 2256 N N . VAL A 1 300 ? -18.200 20.905 6.645 1.00 97.81 300 VAL A N 1
ATOM 2257 C CA . VAL A 1 300 ? -18.187 20.003 7.811 1.00 97.81 300 VAL A CA 1
ATOM 2258 C C . VAL A 1 300 ? -19.505 19.249 8.017 1.00 97.81 300 VAL A C 1
ATOM 2260 O O . VAL A 1 300 ? -19.475 18.071 8.354 1.00 97.81 300 VAL A O 1
ATOM 2263 N N . SER A 1 301 ? -20.658 19.861 7.734 1.00 98.25 301 SER A N 1
ATOM 2264 C CA . SER A 1 301 ? -21.959 19.189 7.866 1.00 98.25 301 SER A CA 1
ATOM 2265 C C . SER A 1 301 ? -22.170 18.093 6.812 1.00 98.25 301 SER A C 1
ATOM 2267 O O . SER A 1 301 ? -22.723 17.033 7.111 1.00 98.25 301 SER A O 1
ATOM 2269 N N . THR A 1 302 ? -21.682 18.307 5.588 1.00 98.25 302 THR A N 1
ATOM 2270 C CA . THR A 1 302 ? -21.700 17.289 4.528 1.00 98.25 302 THR A CA 1
ATOM 2271 C C . THR A 1 302 ? -20.737 16.157 4.868 1.00 98.25 302 THR A C 1
ATOM 2273 O O . THR A 1 302 ? -21.114 14.989 4.823 1.00 98.25 302 THR A O 1
ATOM 2276 N N . MET A 1 303 ? -19.515 16.488 5.289 1.00 98.38 303 MET A N 1
ATOM 2277 C CA . MET A 1 303 ? -18.527 15.499 5.733 1.00 98.38 303 MET A CA 1
ATOM 2278 C C . MET A 1 303 ? -19.043 14.675 6.922 1.00 98.38 303 MET A C 1
ATOM 2280 O O . MET A 1 303 ? -18.889 13.457 6.944 1.00 98.38 303 MET A O 1
ATOM 2284 N N . ALA A 1 304 ? -19.724 15.311 7.880 1.00 98.56 304 ALA A N 1
ATOM 2285 C CA . ALA A 1 304 ? -20.335 14.633 9.020 1.00 98.56 304 ALA A CA 1
ATOM 2286 C C . ALA A 1 304 ? -21.397 13.614 8.584 1.00 98.56 304 ALA A C 1
ATOM 2288 O O . ALA A 1 304 ? -21.500 12.550 9.191 1.00 98.56 304 ALA A O 1
ATOM 2289 N N . THR A 1 305 ? -22.134 13.897 7.505 1.00 98.44 305 THR A N 1
ATOM 2290 C CA . THR A 1 305 ? -23.116 12.965 6.926 1.00 98.44 305 THR A CA 1
ATOM 2291 C C . THR A 1 305 ? -22.435 11.730 6.325 1.00 98.44 305 THR A C 1
ATOM 2293 O O . THR A 1 305 ? -22.902 10.608 6.543 1.00 98.44 305 THR A O 1
ATOM 2296 N N . TYR A 1 306 ? -21.298 11.905 5.638 1.00 98.56 306 TYR A N 1
ATOM 2297 C CA . TYR A 1 306 ? -20.473 10.779 5.179 1.00 98.56 306 TYR A CA 1
ATOM 2298 C C . TYR A 1 306 ? -19.999 9.926 6.361 1.00 98.56 306 TYR A C 1
ATOM 2300 O O . TYR A 1 306 ? -20.189 8.710 6.360 1.00 98.56 306 TYR A O 1
ATOM 2308 N N . ILE A 1 307 ? -19.458 10.553 7.408 1.00 98.56 307 ILE A N 1
ATOM 2309 C CA . ILE A 1 307 ? -19.004 9.837 8.606 1.00 98.56 307 ILE A CA 1
ATOM 2310 C C . ILE A 1 307 ? -20.152 9.068 9.275 1.00 98.56 307 ILE A C 1
ATOM 2312 O O . ILE A 1 307 ? -20.014 7.869 9.500 1.00 98.56 307 ILE A O 1
ATOM 2316 N N . GLN A 1 308 ? -21.304 9.699 9.525 1.00 97.94 308 GLN A N 1
ATOM 2317 C CA . GLN A 1 308 ? -22.479 9.029 10.108 1.00 97.94 308 GLN A CA 1
ATOM 2318 C C . GLN A 1 308 ? -22.893 7.784 9.311 1.00 97.94 308 GLN A C 1
ATOM 2320 O O . GLN A 1 308 ? -23.212 6.737 9.884 1.00 97.94 308 GLN A O 1
ATOM 2325 N N . THR A 1 309 ? -22.862 7.898 7.983 1.00 97.81 309 THR A N 1
ATOM 2326 C CA . THR A 1 309 ? -23.305 6.841 7.071 1.00 97.81 309 THR A CA 1
ATOM 2327 C C . THR A 1 309 ? -22.325 5.675 7.018 1.00 97.81 309 THR A C 1
ATOM 2329 O O . THR A 1 309 ? -22.753 4.521 7.074 1.00 97.81 309 THR A O 1
ATOM 2332 N N . TYR A 1 310 ? -21.027 5.954 6.888 1.00 98.00 310 TYR A N 1
ATOM 2333 C CA . TYR A 1 310 ? -20.032 4.940 6.537 1.00 98.00 310 TYR A CA 1
ATOM 2334 C C . TYR A 1 310 ? -19.196 4.458 7.725 1.00 98.00 310 TYR A C 1
ATOM 2336 O O . TYR A 1 310 ? -18.909 3.266 7.810 1.00 98.00 310 TYR A O 1
ATOM 2344 N N . ALA A 1 311 ? -18.885 5.319 8.698 1.00 93.25 311 ALA A N 1
ATOM 2345 C CA . ALA A 1 311 ? -18.069 4.932 9.853 1.00 93.25 311 ALA A CA 1
ATOM 2346 C C . ALA A 1 311 ? -18.768 3.921 10.783 1.00 93.25 311 ALA A C 1
ATOM 2348 O O . ALA A 1 311 ? -18.121 3.252 11.583 1.00 93.25 311 ALA A O 1
ATOM 2349 N N . THR A 1 312 ? -20.090 3.775 10.665 1.00 85.44 312 THR A N 1
ATOM 2350 C CA . THR A 1 312 ? -20.893 2.791 11.410 1.00 85.44 312 THR A CA 1
ATOM 2351 C C . THR A 1 312 ? -21.022 1.442 10.691 1.00 85.44 312 THR A C 1
ATOM 2353 O O . THR A 1 312 ? -21.624 0.506 11.223 1.00 85.44 312 THR A O 1
ATOM 2356 N N . LYS A 1 313 ? -20.481 1.309 9.473 1.00 90.94 313 LYS A N 1
ATOM 2357 C CA . LYS A 1 313 ? -20.565 0.075 8.681 1.00 90.94 313 LYS A CA 1
ATOM 2358 C C . LYS A 1 313 ? -19.527 -0.956 9.148 1.00 90.94 313 LYS A C 1
ATOM 2360 O O . LYS A 1 313 ? -18.416 -0.576 9.509 1.00 90.94 313 LYS A O 1
ATOM 2365 N N . PRO A 1 314 ? -19.804 -2.271 9.029 1.00 87.75 314 PRO A N 1
ATOM 2366 C CA . PRO A 1 314 ? -18.856 -3.324 9.425 1.00 87.75 314 PRO A CA 1
ATOM 2367 C C . PRO A 1 314 ? -17.502 -3.287 8.696 1.00 87.75 314 PRO A C 1
ATOM 2369 O O . PRO A 1 314 ? -16.507 -3.795 9.216 1.00 87.75 314 PRO A O 1
ATOM 2372 N N . GLY A 1 315 ? -17.462 -2.702 7.493 1.00 88.94 315 GLY A N 1
ATOM 2373 C CA . GLY A 1 315 ? -16.240 -2.505 6.708 1.00 88.94 315 GLY A CA 1
ATOM 2374 C C . GLY A 1 315 ? -15.324 -1.390 7.226 1.00 88.94 315 GLY A C 1
ATOM 2375 O O . GLY A 1 315 ? -14.186 -1.313 6.781 1.00 88.94 315 GLY A O 1
ATOM 2376 N N . GLN A 1 316 ? -15.766 -0.549 8.168 1.00 97.94 316 GLN A N 1
ATOM 2377 C CA . GLN A 1 316 ? -14.945 0.530 8.720 1.00 97.94 316 GLN A CA 1
ATOM 2378 C C . GLN A 1 316 ? -13.737 -0.024 9.489 1.00 97.94 316 GLN A C 1
ATOM 2380 O O . GLN A 1 316 ? -13.881 -0.898 10.350 1.00 97.94 316 GLN A O 1
ATOM 2385 N N . PHE A 1 317 ? -12.551 0.527 9.227 1.00 97.88 317 PHE A N 1
ATOM 2386 C CA . PHE A 1 317 ? -11.386 0.308 10.078 1.00 97.88 317 PHE A CA 1
ATOM 2387 C C . PHE A 1 317 ? -11.563 1.053 11.413 1.00 97.88 317 PHE A C 1
ATOM 2389 O O . PHE A 1 317 ? -11.723 2.278 11.444 1.00 97.88 317 PHE A O 1
ATOM 2396 N N . ILE A 1 318 ? -11.564 0.300 12.514 1.00 91.88 318 ILE A N 1
ATOM 2397 C CA . ILE A 1 318 ? -11.697 0.817 13.879 1.00 91.88 318 ILE A CA 1
ATOM 2398 C C . ILE A 1 318 ? -10.361 0.631 14.589 1.00 91.88 318 ILE A C 1
ATOM 2400 O O . ILE A 1 318 ? -9.842 -0.483 14.646 1.00 91.88 318 ILE A O 1
ATOM 2404 N N . TYR A 1 319 ? -9.837 1.706 15.169 1.00 87.56 319 TYR A N 1
ATOM 2405 C CA . TYR A 1 319 ? -8.613 1.689 15.962 1.00 87.56 319 TYR A CA 1
ATOM 2406 C C . TYR A 1 319 ? -8.896 2.289 17.337 1.00 87.56 319 TYR A C 1
ATOM 2408 O O . TYR A 1 319 ? -9.470 3.370 17.434 1.00 87.56 319 TYR A O 1
ATOM 2416 N N . ASN A 1 320 ? -8.534 1.576 18.408 1.00 83.31 320 ASN A N 1
ATOM 2417 C CA . ASN A 1 320 ? -8.808 1.980 19.794 1.00 83.31 320 ASN A CA 1
ATOM 2418 C C . ASN A 1 320 ? -10.270 2.417 20.027 1.00 83.31 320 ASN A C 1
ATOM 2420 O O . ASN A 1 320 ? -10.534 3.442 20.649 1.00 83.31 320 ASN A O 1
ATOM 2424 N N . ASN A 1 321 ? -11.221 1.627 19.514 1.00 81.12 321 ASN A N 1
ATOM 2425 C CA . ASN A 1 321 ? -12.668 1.880 19.579 1.00 81.12 321 ASN A CA 1
ATOM 2426 C C . ASN A 1 321 ? -13.142 3.180 18.898 1.00 81.12 321 ASN A C 1
ATOM 2428 O O . ASN A 1 321 ? -14.259 3.627 19.153 1.00 81.12 321 ASN A O 1
ATOM 2432 N N . ALA A 1 322 ? -12.335 3.763 18.012 1.00 88.06 322 ALA A N 1
ATOM 2433 C CA . ALA A 1 322 ? -12.674 4.953 17.242 1.00 88.06 322 ALA A CA 1
ATOM 2434 C C . ALA A 1 322 ? -12.585 4.680 15.733 1.00 88.06 322 ALA A C 1
ATOM 2436 O O . ALA A 1 322 ? -11.764 3.880 15.273 1.00 88.06 322 ALA A O 1
ATOM 2437 N N . ALA A 1 323 ? -13.445 5.334 14.951 1.00 96.88 323 ALA A N 1
ATOM 2438 C CA . ALA A 1 323 ? -13.424 5.213 13.501 1.00 96.88 323 ALA A CA 1
ATOM 2439 C C . ALA A 1 323 ? -12.204 5.934 12.933 1.00 96.88 323 ALA A C 1
ATOM 2441 O O . ALA A 1 323 ? -12.049 7.143 13.108 1.00 96.88 323 ALA A O 1
ATOM 2442 N N . PHE A 1 324 ? -11.335 5.186 12.259 1.00 98.62 324 PHE A N 1
ATOM 2443 C CA . PHE A 1 324 ? -10.164 5.767 11.622 1.00 98.62 324 PHE A CA 1
ATOM 2444 C C . PHE A 1 324 ? -10.586 6.631 10.434 1.00 98.62 324 PHE A C 1
ATOM 2446 O O . PHE A 1 324 ? -11.441 6.225 9.645 1.00 98.62 324 PHE A O 1
ATOM 2453 N N . VAL A 1 325 ? -9.989 7.810 10.306 1.00 98.69 325 VAL A N 1
ATOM 2454 C CA . VAL A 1 325 ? -10.155 8.714 9.162 1.00 98.69 325 VAL A CA 1
ATOM 2455 C C . VAL A 1 325 ? -8.815 9.364 8.841 1.00 98.69 325 VAL A C 1
ATOM 2457 O O . VAL A 1 325 ? -7.982 9.561 9.730 1.00 98.69 325 VAL A O 1
ATOM 2460 N N . SER A 1 326 ? -8.603 9.731 7.583 1.00 98.50 326 SER A N 1
ATOM 2461 C CA . SER A 1 326 ? -7.434 10.516 7.181 1.00 98.50 326 SER A CA 1
ATOM 2462 C C . SER A 1 326 ? -7.827 11.650 6.240 1.00 98.50 326 SER A C 1
ATOM 2464 O O . SER A 1 326 ? -9.009 11.909 5.989 1.00 98.50 326 SER A O 1
ATOM 2466 N N . SER A 1 327 ? -6.824 12.352 5.731 1.00 97.88 327 SER A N 1
ATOM 2467 C CA . SER A 1 327 ? -7.007 13.290 4.635 1.00 97.88 327 SER A C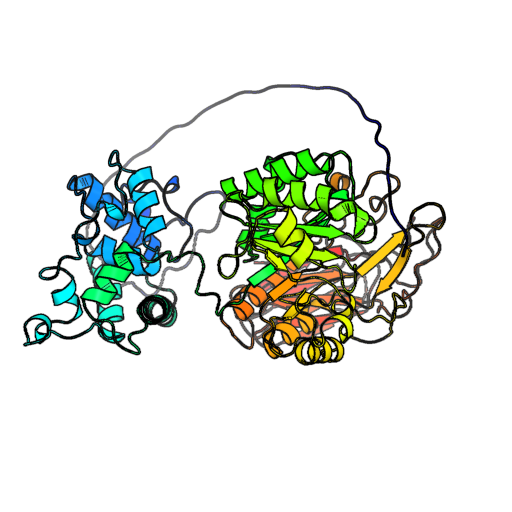A 1
ATOM 2468 C C . SER A 1 327 ? -5.775 13.395 3.772 1.00 97.88 327 SER A C 1
ATOM 2470 O O . SER A 1 327 ? -4.654 13.260 4.268 1.00 97.88 327 SER A O 1
ATOM 2472 N N . PHE A 1 328 ? -5.993 13.753 2.511 1.00 95.56 328 PHE A N 1
ATOM 2473 C CA . PHE A 1 328 ? -4.979 14.395 1.701 1.00 95.56 328 PHE A CA 1
ATOM 2474 C C . PHE A 1 328 ? -5.025 15.907 1.962 1.00 95.56 328 PHE A C 1
ATOM 2476 O O . PHE A 1 328 ? -6.058 16.552 1.772 1.00 95.56 328 PHE A O 1
ATOM 2483 N N . VAL A 1 329 ? -3.896 16.460 2.423 1.00 92.56 329 VAL A N 1
ATOM 2484 C CA . VAL A 1 329 ? -3.710 17.872 2.802 1.00 92.56 329 VAL A CA 1
ATOM 2485 C C . VAL A 1 329 ? -4.755 18.374 3.824 1.00 92.56 329 VAL A C 1
ATOM 2487 O O . VAL A 1 329 ? -5.412 17.585 4.510 1.00 92.56 329 VAL A O 1
ATOM 2490 N N . GLY A 1 330 ? -4.874 19.700 3.981 1.00 93.50 330 GLY A N 1
ATOM 2491 C CA . GLY A 1 330 ? -5.853 20.332 4.875 1.00 93.50 330 GLY A CA 1
ATOM 2492 C C . GLY A 1 330 ? -5.316 20.695 6.258 1.00 93.50 330 GLY A C 1
ATOM 2493 O O . GLY A 1 330 ? -6.037 20.519 7.240 1.00 93.50 330 GLY A O 1
ATOM 2494 N N . ASP A 1 331 ? -4.064 21.163 6.334 1.00 94.75 331 ASP A N 1
ATOM 2495 C CA . ASP A 1 331 ? -3.360 21.541 7.568 1.00 94.75 331 ASP A CA 1
ATOM 2496 C C . ASP A 1 331 ? -4.264 22.246 8.589 1.00 94.75 331 ASP A C 1
ATOM 2498 O O . ASP A 1 331 ? -4.865 23.288 8.317 1.00 94.75 331 ASP A O 1
ATOM 2502 N N . GLY A 1 332 ? -4.345 21.671 9.790 1.00 93.00 332 GLY A N 1
ATOM 2503 C CA . GLY A 1 332 ? -5.095 22.242 10.907 1.00 93.00 332 GLY A CA 1
ATOM 2504 C C . GLY A 1 332 ? -6.616 22.078 10.832 1.00 93.00 332 GLY A C 1
ATOM 2505 O O . GLY A 1 332 ? -7.316 22.687 11.644 1.00 93.00 332 GLY A O 1
ATOM 2506 N N . TYR A 1 333 ? -7.152 21.271 9.908 1.00 96.62 333 TYR A N 1
ATOM 2507 C CA . TYR A 1 333 ? -8.585 20.976 9.867 1.00 96.62 333 TYR A CA 1
ATOM 2508 C C . TYR A 1 333 ? -9.113 20.475 11.234 1.00 96.62 333 TYR A C 1
ATOM 2510 O O . TYR A 1 333 ? -8.519 19.579 11.845 1.00 96.62 333 TYR A O 1
ATOM 2518 N N . PRO A 1 334 ? -10.237 21.019 11.744 1.00 95.31 334 PRO A N 1
ATOM 2519 C CA . PRO A 1 334 ? -10.709 20.729 13.094 1.00 95.31 334 PRO A CA 1
ATOM 2520 C C . PRO A 1 334 ? -11.517 19.421 13.167 1.00 95.31 334 PRO A C 1
ATOM 2522 O O . PRO A 1 334 ? -12.746 19.446 13.283 1.00 95.31 334 PRO A O 1
ATOM 2525 N N . TYR A 1 335 ? -10.849 18.264 13.146 1.00 97.19 335 TYR A N 1
ATOM 2526 C CA . TYR A 1 335 ? -11.520 16.953 13.205 1.00 97.19 335 TYR A CA 1
ATOM 2527 C C . TYR A 1 335 ? -12.408 16.755 14.440 1.00 97.19 335 TYR A C 1
ATOM 2529 O O . TYR A 1 335 ? -13.387 16.020 14.355 1.00 97.19 335 TYR A O 1
ATOM 2537 N N . ARG A 1 336 ? -12.155 17.443 15.563 1.00 97.62 336 ARG A N 1
ATOM 2538 C CA . ARG A 1 336 ? -13.045 17.366 16.741 1.00 97.62 336 ARG A CA 1
ATOM 2539 C C . ARG A 1 336 ? -14.407 18.006 16.499 1.00 97.62 336 ARG A C 1
ATOM 2541 O O . ARG A 1 336 ? -15.410 17.551 17.042 1.00 97.62 336 ARG A O 1
ATOM 2548 N N . THR A 1 337 ? -14.476 19.005 15.623 1.00 97.69 337 THR A N 1
ATOM 2549 C CA . THR A 1 337 ? -15.755 19.552 15.158 1.00 97.69 337 THR A CA 1
ATOM 2550 C C . THR A 1 337 ? -16.488 18.539 14.280 1.00 97.69 337 THR A C 1
ATOM 2552 O O . THR A 1 337 ? -17.694 18.365 14.438 1.00 97.69 337 THR A O 1
ATOM 2555 N N . LEU A 1 338 ? -15.772 17.843 13.390 1.00 98.06 338 LEU A N 1
ATOM 2556 C CA . LEU A 1 338 ? -16.348 16.787 12.551 1.00 98.06 338 LEU A CA 1
ATOM 2557 C C . LEU A 1 338 ? -16.864 15.608 13.395 1.00 98.06 338 LEU A C 1
ATOM 2559 O O . LEU A 1 338 ? -17.986 15.151 13.190 1.00 98.06 338 LEU A O 1
ATOM 2563 N N . GLU A 1 339 ? -16.087 15.160 14.380 1.00 98.00 339 GLU A N 1
ATOM 2564 C CA . GLU A 1 339 ? -16.482 14.162 15.384 1.00 98.00 339 GLU A CA 1
ATOM 2565 C C . GLU A 1 339 ? -17.759 14.595 16.119 1.00 98.00 339 GLU A C 1
ATOM 2567 O O . GLU A 1 339 ? -18.747 13.863 16.138 1.00 98.00 339 GLU A O 1
ATOM 2572 N N . SER A 1 340 ? -17.797 15.828 16.637 1.00 97.81 340 SER A N 1
ATOM 2573 C CA . SER A 1 340 ? -18.971 16.344 17.347 1.00 97.81 340 SER A CA 1
ATOM 2574 C C . SER A 1 340 ? -20.218 16.447 16.462 1.00 97.81 340 SER A C 1
ATOM 2576 O O . SER A 1 340 ? -21.311 16.156 16.942 1.00 97.81 340 SER A O 1
ATOM 2578 N N . GLN A 1 341 ? -20.085 16.868 15.200 1.00 98.12 341 GLN A N 1
ATOM 2579 C CA . GLN A 1 341 ? -21.225 16.986 14.281 1.00 98.12 341 GLN A CA 1
ATOM 2580 C C . GLN A 1 341 ? -21.696 15.632 13.748 1.00 98.12 341 GLN A C 1
ATOM 2582 O O . GLN A 1 341 ? -22.887 15.440 13.503 1.00 98.12 341 GLN A O 1
ATOM 2587 N N . SER A 1 342 ? -20.776 14.689 13.554 1.00 97.75 342 SER A N 1
ATOM 2588 C CA . SER A 1 342 ? -21.118 13.335 13.122 1.00 97.75 342 SER A CA 1
ATOM 2589 C C . SER A 1 342 ? -21.678 12.484 14.265 1.00 97.75 342 SER A C 1
ATOM 2591 O O . SER A 1 342 ? -22.455 11.573 14.008 1.00 97.75 342 SER A O 1
ATOM 2593 N N . GLY A 1 343 ? -21.323 12.774 15.519 1.00 96.88 343 GLY A N 1
ATOM 2594 C CA . GLY A 1 343 ? -21.680 11.931 16.661 1.00 96.88 343 GLY A CA 1
ATOM 2595 C C . GLY A 1 343 ? -20.931 10.593 16.684 1.00 96.88 343 GLY A C 1
ATOM 2596 O O . GLY A 1 343 ? -21.344 9.678 17.393 1.00 96.88 343 GLY A O 1
ATOM 2597 N N . VAL A 1 344 ? -19.849 10.468 15.909 1.00 96.12 344 VAL A N 1
ATOM 2598 C CA . VAL A 1 344 ? -19.002 9.273 15.821 1.00 96.12 344 VAL A CA 1
ATOM 2599 C C . VAL A 1 344 ? -17.616 9.627 16.335 1.00 96.12 344 VAL A C 1
ATOM 2601 O O . VAL A 1 344 ? -17.014 10.560 15.822 1.00 96.12 344 VAL A O 1
ATOM 2604 N N . THR A 1 345 ? -17.093 8.872 17.304 1.00 95.75 345 THR A N 1
ATOM 2605 C CA . THR A 1 345 ? -15.716 9.033 17.801 1.00 95.75 345 THR A CA 1
ATOM 2606 C C . THR A 1 345 ? -14.702 8.717 16.702 1.00 95.75 345 THR A C 1
ATOM 2608 O O . THR A 1 345 ? -14.757 7.634 16.110 1.00 95.75 345 THR A O 1
ATOM 2611 N N . LEU A 1 346 ? -13.766 9.637 16.452 1.00 97.50 346 LEU A N 1
ATOM 2612 C CA . LEU A 1 346 ? -12.800 9.556 15.359 1.00 97.50 346 LEU A CA 1
ATOM 2613 C C . LEU A 1 346 ? -11.371 9.378 15.869 1.00 97.50 346 LEU A C 1
ATOM 2615 O O . LEU A 1 346 ? -10.942 10.032 16.820 1.00 97.50 346 LEU A O 1
ATOM 2619 N N . PHE A 1 347 ? -10.624 8.533 15.161 1.00 97.94 347 PHE A N 1
ATOM 2620 C CA . PHE A 1 347 ? -9.168 8.502 15.202 1.00 97.94 347 PHE A CA 1
ATOM 2621 C C . PHE A 1 347 ? -8.641 9.154 13.919 1.00 97.94 347 PHE A C 1
ATOM 2623 O O . PHE A 1 347 ? -8.702 8.553 12.845 1.00 97.94 347 PHE A O 1
ATOM 2630 N N . ALA A 1 348 ? -8.171 10.398 14.008 1.00 98.25 348 ALA A N 1
ATOM 2631 C CA . ALA A 1 348 ? -7.783 11.187 12.840 1.00 98.25 348 ALA A CA 1
ATOM 2632 C C . ALA A 1 348 ? -6.272 11.110 12.568 1.00 98.25 348 ALA A C 1
ATOM 2634 O O . ALA A 1 348 ? -5.473 11.569 13.387 1.00 98.25 348 ALA A O 1
ATOM 2635 N N . CYS A 1 349 ? -5.883 10.593 11.397 1.00 98.31 349 CYS A N 1
ATOM 2636 C CA . CYS A 1 349 ? -4.497 10.582 10.916 1.00 98.31 349 CYS A CA 1
ATOM 2637 C C . CYS A 1 349 ? -4.333 11.360 9.593 1.00 98.31 349 CYS A C 1
ATOM 2639 O O . CYS A 1 349 ? -4.208 10.751 8.529 1.00 98.31 349 CYS A O 1
ATOM 2641 N N . PRO A 1 350 ? -4.400 12.702 9.605 1.00 97.88 350 PRO A N 1
ATOM 2642 C CA . PRO A 1 350 ? -4.309 13.500 8.385 1.00 97.88 350 PRO A CA 1
ATOM 2643 C C . PRO A 1 350 ? -2.888 13.602 7.813 1.00 97.88 350 PRO A C 1
ATOM 2645 O O . PRO A 1 350 ? -1.898 13.524 8.544 1.00 97.88 350 PRO A O 1
ATOM 2648 N N . ASN A 1 351 ? -2.797 13.871 6.507 1.00 96.50 351 ASN A N 1
ATOM 2649 C CA . ASN A 1 351 ? -1.582 14.370 5.865 1.00 96.50 351 ASN A CA 1
ATOM 2650 C C . ASN A 1 351 ? -1.458 15.883 6.067 1.00 96.50 351 ASN A C 1
ATOM 2652 O O . ASN A 1 351 ? -2.024 16.648 5.284 1.00 96.50 351 ASN A O 1
ATOM 2656 N N . TRP A 1 352 ? -0.727 16.308 7.096 1.00 95.19 352 TRP A N 1
ATOM 2657 C CA . TRP A 1 352 ? -0.423 17.721 7.346 1.00 95.19 352 TRP A CA 1
ATOM 2658 C C . TRP A 1 352 ? 1.070 17.976 7.387 1.00 95.19 352 TRP A C 1
ATOM 2660 O O . TRP A 1 352 ? 1.834 17.064 7.664 1.00 95.19 352 TRP A O 1
ATOM 2670 N N . GLN A 1 353 ? 1.495 19.223 7.200 1.00 92.69 353 GLN A N 1
ATOM 2671 C CA . GLN A 1 353 ? 2.893 19.581 7.444 1.00 92.69 353 GLN A CA 1
ATOM 2672 C C . GLN A 1 353 ? 3.298 19.334 8.916 1.00 92.69 353 GLN A C 1
ATOM 2674 O O . GLN A 1 353 ? 2.479 19.564 9.810 1.00 92.69 353 GLN A O 1
ATOM 2679 N N . PRO A 1 354 ? 4.559 18.932 9.200 1.00 88.50 354 PRO A N 1
ATOM 2680 C CA . PRO A 1 354 ? 4.996 18.534 10.544 1.00 88.50 354 PRO A CA 1
ATOM 2681 C C . PRO A 1 354 ? 4.633 19.547 11.646 1.00 88.50 354 PRO A C 1
ATOM 2683 O O . PRO A 1 354 ? 4.042 19.199 12.667 1.00 88.50 354 PRO A O 1
ATOM 2686 N N . GLY A 1 355 ? 4.871 20.839 11.388 1.00 90.88 355 GLY A N 1
ATOM 2687 C CA . GLY A 1 355 ? 4.592 21.911 12.349 1.00 90.88 355 GLY A CA 1
ATOM 2688 C C . GLY A 1 355 ? 3.112 22.074 12.719 1.00 90.88 355 GLY A C 1
ATOM 2689 O O . GLY A 1 355 ? 2.806 22.695 13.732 1.00 90.88 355 GLY A O 1
ATOM 2690 N N . SER A 1 356 ? 2.182 21.511 11.941 1.00 94.56 356 SER A N 1
ATOM 2691 C CA . SER A 1 356 ? 0.744 21.548 12.228 1.00 94.56 356 SER A CA 1
ATOM 2692 C C . SER A 1 356 ? 0.305 20.556 13.313 1.00 94.56 356 SER A C 1
ATOM 2694 O O . SER A 1 356 ? -0.834 20.651 13.780 1.00 94.56 356 SER A O 1
ATOM 2696 N N . PHE A 1 357 ? 1.172 19.620 13.722 1.00 93.88 357 PHE A N 1
ATOM 2697 C CA . PHE A 1 357 ? 0.873 18.634 14.771 1.00 93.88 357 PHE A CA 1
ATOM 2698 C C . PHE A 1 357 ? 1.240 19.099 16.185 1.00 93.88 357 PHE A C 1
ATOM 2700 O O . PHE A 1 357 ? 0.640 18.612 17.150 1.00 93.88 357 PHE A O 1
ATOM 2707 N N . VAL A 1 358 ? 2.163 20.060 16.306 1.00 93.38 358 VAL A N 1
ATOM 2708 C CA . VAL A 1 358 ? 2.653 20.578 17.592 1.00 93.38 358 VAL A CA 1
ATOM 2709 C C . VAL A 1 358 ? 1.495 21.171 18.397 1.00 93.38 358 VAL A C 1
ATOM 2711 O O . VAL A 1 358 ? 0.781 22.052 17.919 1.00 93.38 358 VAL A O 1
ATOM 2714 N N . ASP A 1 359 ? 1.291 20.655 19.614 1.00 89.12 359 ASP A N 1
ATOM 2715 C CA . ASP A 1 359 ? 0.228 21.054 20.551 1.00 89.12 359 ASP A CA 1
ATOM 2716 C C . ASP A 1 359 ? -1.200 21.055 19.957 1.00 89.12 359 ASP A C 1
ATOM 2718 O O . ASP A 1 359 ? -2.099 21.750 20.440 1.00 89.12 359 ASP A O 1
ATOM 2722 N N . ASN A 1 360 ? -1.450 20.245 18.920 1.00 91.69 360 ASN A N 1
ATOM 2723 C CA . ASN A 1 360 ? -2.732 20.225 18.218 1.00 91.69 360 ASN A CA 1
ATOM 2724 C C . ASN A 1 360 ? -3.578 18.994 18.577 1.00 91.69 360 ASN A C 1
ATOM 2726 O O . ASN A 1 360 ? -3.264 17.869 18.195 1.00 91.69 360 ASN A O 1
ATOM 2730 N N . ALA A 1 361 ? -4.702 19.185 19.270 1.00 90.94 361 ALA A N 1
ATOM 2731 C CA . ALA A 1 361 ? -5.610 18.098 19.666 1.00 90.94 361 ALA A CA 1
ATOM 2732 C C . ALA A 1 361 ? -6.529 17.577 18.534 1.00 90.94 361 ALA A C 1
ATOM 2734 O O . ALA A 1 361 ? -7.264 16.605 18.727 1.00 90.94 361 ALA A O 1
ATOM 2735 N N . ASN A 1 362 ? -6.510 18.209 17.354 1.00 94.31 362 ASN A N 1
ATOM 2736 C CA . ASN A 1 362 ? -7.355 17.822 16.218 1.00 94.31 362 ASN A CA 1
ATOM 2737 C C . ASN A 1 362 ? -6.799 16.658 15.389 1.00 94.31 362 ASN A C 1
ATOM 2739 O O . ASN A 1 362 ? -7.445 16.251 14.436 1.00 94.31 362 ASN A O 1
ATOM 2743 N N . ALA A 1 363 ? -5.634 16.117 15.729 1.00 95.44 363 ALA A N 1
ATOM 2744 C CA . ALA A 1 363 ? -5.090 14.928 15.083 1.00 95.44 363 ALA A CA 1
ATOM 2745 C C . ALA A 1 363 ? -4.622 13.933 16.146 1.00 95.44 363 ALA A C 1
ATOM 2747 O O . ALA A 1 363 ? -4.016 14.335 17.143 1.00 95.44 363 ALA A O 1
ATOM 2748 N N . ASP A 1 364 ? -4.891 12.650 15.923 1.00 96.44 364 ASP A N 1
ATOM 2749 C CA . ASP A 1 364 ? -4.427 11.533 16.754 1.00 96.44 364 ASP A CA 1
ATOM 2750 C C . ASP A 1 364 ? -3.166 10.882 16.193 1.00 96.44 364 ASP A C 1
ATOM 2752 O O . ASP A 1 364 ? -2.517 10.107 16.884 1.00 96.44 364 ASP A O 1
ATOM 2756 N N . CYS A 1 365 ? -2.833 11.180 14.940 1.00 97.12 365 CYS A N 1
ATOM 2757 C CA . CYS A 1 365 ? -1.741 10.601 14.173 1.00 97.12 365 CYS A CA 1
ATOM 2758 C C . CYS A 1 365 ? -1.361 11.552 13.028 1.00 97.12 365 CYS A C 1
ATOM 2760 O O . CYS A 1 365 ? -2.113 12.481 12.734 1.00 97.12 365 CYS A O 1
ATOM 2762 N N . GLY A 1 366 ? -0.213 11.343 12.382 1.00 96.69 366 GLY A N 1
ATOM 2763 C CA . GLY A 1 366 ? 0.188 12.116 11.202 1.00 96.69 366 GLY A CA 1
ATOM 2764 C C . GLY A 1 366 ? 0.691 11.238 10.063 1.00 96.69 366 GLY A C 1
ATOM 2765 O O . GLY A 1 366 ? 1.502 10.343 10.293 1.00 96.69 366 GLY A O 1
ATOM 2766 N N . LEU A 1 367 ? 0.228 11.523 8.844 1.00 96.81 367 LEU A N 1
ATOM 2767 C CA . LEU A 1 367 ? 0.746 10.979 7.587 1.00 96.81 367 LEU A CA 1
ATOM 2768 C C . LEU A 1 367 ? 1.698 11.989 6.948 1.00 96.81 367 LEU A C 1
ATOM 2770 O O . LEU A 1 367 ? 1.366 13.165 6.856 1.00 96.81 367 LEU A O 1
ATOM 2774 N N . SER A 1 368 ? 2.846 11.536 6.449 1.00 91.12 368 SER A N 1
ATOM 2775 C CA . SER A 1 368 ? 3.778 12.397 5.714 1.00 91.12 368 SER A CA 1
ATOM 2776 C C . SER A 1 368 ? 3.763 12.099 4.221 1.00 91.12 368 SER A C 1
ATOM 2778 O O . SER A 1 368 ? 4.670 11.450 3.732 1.00 91.12 368 SER A O 1
ATOM 2780 N N . TRP A 1 369 ? 2.786 12.570 3.444 1.00 93.00 369 TRP A N 1
ATOM 2781 C CA . TRP A 1 369 ? 2.728 12.249 2.002 1.00 93.00 369 TRP A CA 1
ATOM 2782 C C . TRP A 1 369 ? 4.034 12.564 1.252 1.00 93.00 369 TRP A C 1
ATOM 2784 O O . TRP A 1 369 ? 4.502 11.793 0.415 1.00 93.00 369 TRP A O 1
ATOM 2794 N N . ASN A 1 370 ? 4.662 13.690 1.595 1.00 89.75 370 ASN A N 1
ATOM 2795 C CA . ASN A 1 370 ? 5.885 14.156 0.944 1.00 89.75 370 ASN A CA 1
ATOM 2796 C C . ASN A 1 370 ? 7.128 13.319 1.288 1.00 89.75 370 ASN A C 1
ATOM 2798 O O . ASN A 1 370 ? 8.134 13.472 0.603 1.00 89.75 370 ASN A O 1
ATOM 2802 N N . ALA A 1 371 ? 7.078 12.442 2.299 1.00 92.56 371 ALA A N 1
ATOM 2803 C CA . ALA A 1 371 ? 8.173 11.523 2.621 1.00 92.56 371 ALA A CA 1
ATOM 2804 C C . ALA A 1 371 ? 8.170 10.248 1.759 1.00 92.56 371 ALA A C 1
ATOM 2806 O O . ALA A 1 371 ? 9.020 9.387 1.947 1.00 92.56 371 ALA A O 1
ATOM 2807 N N . ALA A 1 372 ? 7.235 10.095 0.817 1.00 94.19 372 ALA A N 1
ATOM 2808 C CA . ALA A 1 372 ? 7.235 8.947 -0.089 1.00 94.19 372 ALA A CA 1
ATOM 2809 C C . ALA A 1 372 ? 8.307 9.038 -1.183 1.00 94.19 372 ALA A C 1
ATOM 2811 O O . ALA A 1 372 ? 8.762 8.003 -1.659 1.00 94.19 372 ALA A O 1
ATOM 2812 N N . TRP A 1 373 ? 8.698 10.254 -1.583 1.00 95.50 373 TRP A N 1
ATOM 2813 C CA . TRP A 1 373 ? 9.605 10.492 -2.708 1.00 95.50 373 TRP A CA 1
ATOM 2814 C C . TRP A 1 373 ? 10.503 11.713 -2.479 1.00 95.50 373 TRP A C 1
ATOM 2816 O O . TRP A 1 373 ? 10.070 12.682 -1.847 1.00 95.50 373 TRP A O 1
ATOM 2826 N N . PRO A 1 374 ? 11.719 11.736 -3.049 1.00 94.00 374 PRO A N 1
ATOM 2827 C CA . PRO A 1 374 ? 12.643 12.861 -2.933 1.00 94.00 374 PRO A CA 1
ATOM 2828 C C . PRO A 1 374 ? 12.136 14.088 -3.703 1.00 94.00 374 PRO A C 1
ATOM 2830 O O . PRO A 1 374 ? 12.168 14.148 -4.934 1.00 94.00 374 PRO A O 1
ATOM 2833 N N . ASN A 1 375 ? 11.659 15.096 -2.968 1.00 93.69 375 ASN A N 1
ATOM 2834 C CA . ASN A 1 375 ? 11.137 16.327 -3.554 1.00 93.69 375 ASN A CA 1
ATOM 2835 C C . ASN A 1 375 ? 11.271 17.540 -2.619 1.00 93.69 375 ASN A C 1
ATOM 2837 O O . ASN A 1 375 ? 11.430 17.408 -1.408 1.00 93.69 375 ASN A O 1
ATOM 2841 N N . THR A 1 376 ? 11.154 18.741 -3.185 1.00 89.88 376 THR A N 1
ATOM 2842 C CA . THR A 1 376 ? 10.881 19.980 -2.436 1.00 89.88 376 THR A CA 1
ATOM 2843 C C . THR A 1 376 ? 9.697 20.706 -3.053 1.00 89.88 376 THR A C 1
ATOM 2845 O O . THR A 1 376 ? 9.834 21.315 -4.113 1.00 89.88 376 THR A O 1
ATOM 2848 N N . ASN A 1 377 ? 8.537 20.685 -2.393 1.00 84.31 377 ASN A N 1
ATOM 2849 C CA . ASN A 1 377 ? 7.307 21.312 -2.899 1.00 84.31 377 ASN A CA 1
ATOM 2850 C C . ASN A 1 377 ? 6.971 20.864 -4.333 1.00 84.31 377 ASN A C 1
ATOM 2852 O O . ASN A 1 377 ? 6.746 21.696 -5.209 1.00 84.31 377 ASN A O 1
ATOM 2856 N N . ASN A 1 378 ? 6.990 19.552 -4.579 1.00 84.62 378 ASN A N 1
ATOM 2857 C CA . ASN A 1 378 ? 6.845 18.942 -5.904 1.00 84.62 378 ASN A CA 1
ATOM 2858 C C . ASN A 1 378 ? 7.966 19.230 -6.917 1.00 84.62 378 ASN A C 1
ATOM 2860 O O . ASN A 1 378 ? 7.859 18.795 -8.059 1.00 84.62 378 ASN A O 1
ATOM 2864 N N . ASN A 1 379 ? 9.058 19.892 -6.530 1.00 91.12 379 ASN A N 1
ATOM 2865 C CA . ASN A 1 379 ? 10.251 19.951 -7.372 1.00 91.12 379 ASN A CA 1
ATOM 2866 C C . ASN A 1 379 ? 11.073 18.668 -7.188 1.00 91.12 379 ASN A C 1
ATOM 2868 O O . ASN A 1 379 ? 11.429 18.366 -6.043 1.00 91.12 379 ASN A O 1
ATOM 2872 N N . PRO A 1 380 ? 11.385 17.927 -8.266 1.00 94.25 380 PRO A N 1
ATOM 2873 C CA . PRO A 1 380 ? 12.183 16.709 -8.178 1.00 94.25 380 PRO A CA 1
ATOM 2874 C C . PRO A 1 380 ? 13.599 16.983 -7.668 1.00 94.25 380 PRO A C 1
ATOM 2876 O O . PRO A 1 380 ? 14.195 18.009 -8.010 1.00 94.25 380 PRO A O 1
ATOM 2879 N N . LEU A 1 381 ? 14.147 16.053 -6.888 1.00 94.50 381 LEU A N 1
ATOM 2880 C CA . LEU A 1 381 ? 15.523 16.105 -6.395 1.00 94.50 381 LEU A CA 1
ATOM 2881 C C . LEU A 1 381 ? 16.341 14.934 -6.948 1.00 94.50 381 LEU A C 1
ATOM 2883 O O . LEU A 1 381 ? 15.831 13.824 -7.069 1.00 94.50 381 LEU A O 1
ATOM 2887 N N . ASP A 1 382 ? 17.617 15.195 -7.228 1.00 93.94 382 ASP A N 1
ATOM 2888 C CA . ASP A 1 382 ? 18.612 14.192 -7.631 1.00 93.94 382 ASP A CA 1
ATOM 2889 C C . ASP A 1 382 ? 19.226 13.511 -6.400 1.00 93.94 382 ASP A C 1
ATOM 2891 O O . ASP A 1 382 ? 20.390 13.715 -6.049 1.00 93.94 382 ASP A O 1
ATOM 2895 N N . ALA A 1 383 ? 18.385 12.831 -5.626 1.00 91.12 383 ALA A N 1
ATOM 2896 C CA . ALA A 1 383 ? 18.788 12.163 -4.397 1.00 91.12 383 ALA A CA 1
ATOM 2897 C C . ALA A 1 383 ? 17.777 11.081 -4.026 1.00 91.12 383 ALA A C 1
ATOM 2899 O O . ALA A 1 383 ? 16.599 11.199 -4.346 1.00 91.12 383 ALA A O 1
ATOM 2900 N N . ASN A 1 384 ? 18.213 10.075 -3.271 1.00 90.12 384 ASN A N 1
ATOM 2901 C CA . ASN A 1 384 ? 17.285 9.181 -2.584 1.00 90.12 384 ASN A CA 1
ATOM 2902 C C . ASN A 1 384 ? 16.546 9.932 -1.468 1.00 90.12 384 ASN A C 1
ATOM 2904 O O . ASN A 1 384 ? 17.094 10.853 -0.853 1.00 90.12 384 ASN A O 1
ATOM 2908 N N . ILE A 1 385 ? 15.310 9.513 -1.188 1.00 92.56 385 ILE A N 1
ATOM 2909 C CA . ILE A 1 385 ? 14.610 9.939 0.027 1.00 92.56 385 ILE A CA 1
ATOM 2910 C C . ILE A 1 385 ? 15.391 9.464 1.261 1.00 92.56 385 ILE A C 1
ATOM 2912 O O . ILE A 1 385 ? 16.141 8.492 1.192 1.00 92.56 385 ILE A O 1
ATOM 2916 N N . THR A 1 386 ? 15.245 10.174 2.375 1.00 91.25 386 THR A N 1
ATOM 2917 C CA . THR A 1 386 ? 15.853 9.803 3.656 1.00 91.25 386 THR A CA 1
ATOM 2918 C C . THR A 1 386 ? 14.805 9.832 4.760 1.00 91.25 386 THR A C 1
ATOM 2920 O O . THR A 1 386 ? 13.757 10.468 4.629 1.00 91.25 386 THR A O 1
ATOM 2923 N N . THR A 1 387 ? 15.146 9.268 5.918 1.00 94.00 387 THR A N 1
ATOM 2924 C CA . THR A 1 387 ? 14.294 9.292 7.117 1.00 94.00 387 THR A CA 1
ATOM 2925 C C . THR A 1 387 ? 14.201 10.651 7.821 1.00 94.00 387 THR A C 1
ATOM 2927 O O . THR A 1 387 ? 13.622 10.740 8.904 1.00 94.00 387 THR A O 1
ATOM 2930 N N . SER A 1 388 ? 14.816 11.718 7.296 1.00 92.81 388 SER A N 1
ATOM 2931 C CA . SER A 1 388 ? 14.891 13.003 8.008 1.00 92.81 388 SER A CA 1
ATOM 2932 C C . SER A 1 388 ? 13.513 13.632 8.220 1.0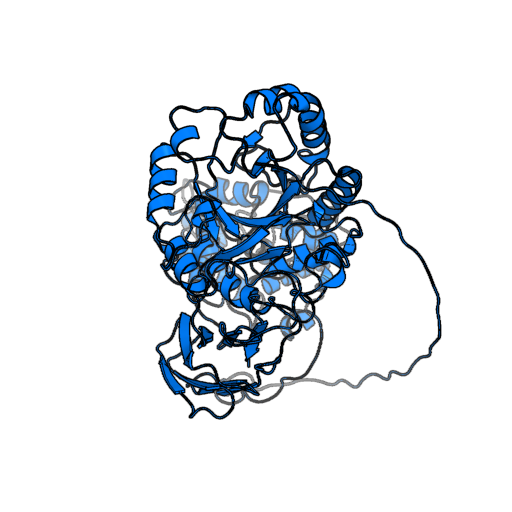0 92.81 388 SER A C 1
ATOM 2934 O O . SER A 1 388 ? 13.223 14.110 9.317 1.00 92.81 388 SER A O 1
ATOM 2936 N N . LEU A 1 389 ? 12.645 13.591 7.203 1.00 93.19 389 LEU A N 1
ATOM 2937 C CA . LEU A 1 389 ? 11.280 14.101 7.331 1.00 93.19 389 LEU A CA 1
ATOM 2938 C C . LEU A 1 389 ? 10.440 13.199 8.246 1.00 93.19 389 LEU A C 1
ATOM 2940 O O . LEU A 1 389 ? 9.699 13.709 9.077 1.00 93.19 389 LEU A O 1
ATOM 2944 N N . ASP A 1 390 ? 10.604 11.877 8.170 1.00 95.50 390 ASP A N 1
ATOM 2945 C CA . ASP A 1 390 ? 9.918 10.934 9.065 1.00 95.50 390 ASP A CA 1
ATOM 2946 C C . ASP A 1 390 ? 10.238 11.208 10.541 1.00 95.50 390 ASP A C 1
ATOM 2948 O O . ASP A 1 390 ? 9.343 11.285 11.380 1.00 95.50 390 ASP A O 1
ATOM 2952 N N . GLN A 1 391 ? 11.518 11.419 10.861 1.00 93.19 391 GLN A N 1
ATOM 2953 C CA . GLN A 1 391 ? 11.963 11.751 12.216 1.00 93.19 391 GLN A CA 1
ATOM 2954 C C . GLN A 1 391 ? 11.397 13.090 12.698 1.00 93.19 391 GLN A C 1
ATOM 2956 O O . GLN A 1 391 ? 11.059 13.218 13.876 1.00 93.19 391 GLN A O 1
ATOM 2961 N N . GLN A 1 392 ? 11.249 14.067 11.797 1.00 93.12 392 GLN A N 1
ATOM 2962 C CA . GLN A 1 392 ? 10.594 15.330 12.124 1.00 93.12 392 GLN A CA 1
ATOM 2963 C C . GLN A 1 392 ? 9.121 15.115 12.496 1.00 93.12 392 GLN A C 1
ATOM 2965 O O . GLN A 1 392 ? 8.688 15.621 13.527 1.00 93.12 392 GLN A O 1
ATOM 2970 N N . TYR A 1 393 ? 8.369 14.323 11.724 1.00 94.62 393 TYR A N 1
ATOM 2971 C CA . TYR A 1 393 ? 6.982 13.990 12.076 1.00 94.62 393 TYR A CA 1
ATOM 2972 C C . TYR A 1 393 ? 6.901 13.269 13.420 1.00 94.62 393 TYR A C 1
ATOM 2974 O O . TYR A 1 393 ? 6.098 13.655 14.261 1.00 94.62 393 TYR A O 1
ATOM 2982 N N . ILE A 1 394 ? 7.745 12.258 13.652 1.00 91.44 394 ILE A N 1
ATOM 2983 C CA . ILE A 1 394 ? 7.775 11.514 14.922 1.00 91.44 394 ILE A CA 1
ATOM 2984 C C . ILE A 1 394 ? 8.013 12.462 16.110 1.00 91.44 394 ILE A C 1
ATOM 2986 O O . ILE A 1 394 ? 7.369 12.317 17.150 1.00 91.44 394 ILE A O 1
ATOM 2990 N N . SER A 1 395 ? 8.907 13.442 15.949 1.00 90.12 395 SER A N 1
ATOM 2991 C CA . SER A 1 395 ? 9.166 14.476 16.956 1.00 90.12 395 SER A CA 1
ATOM 2992 C C . SER A 1 395 ? 7.950 15.384 17.172 1.00 90.12 395 SER A C 1
ATOM 2994 O O . SER A 1 395 ? 7.473 15.514 18.300 1.00 90.12 395 SER A O 1
ATOM 2996 N N . ASP A 1 396 ? 7.420 15.983 16.102 1.00 92.19 396 ASP A N 1
ATOM 2997 C CA . ASP A 1 396 ? 6.349 16.990 16.170 1.00 92.19 396 ASP A CA 1
ATOM 2998 C C . ASP A 1 396 ? 4.995 16.391 16.593 1.00 92.19 396 ASP A C 1
ATOM 3000 O O . ASP A 1 396 ? 4.150 17.082 17.164 1.00 92.19 396 ASP A O 1
ATOM 3004 N N . LEU A 1 397 ? 4.803 15.085 16.384 1.00 92.19 397 LEU A N 1
ATOM 3005 C CA . LEU A 1 397 ? 3.648 14.327 16.867 1.00 92.19 397 LEU A CA 1
ATOM 3006 C C . LEU A 1 397 ? 3.648 14.124 18.390 1.00 92.19 397 LEU A C 1
ATOM 3008 O O . LEU A 1 397 ? 2.612 13.753 18.947 1.00 92.19 397 LEU A O 1
ATOM 3012 N N . GLY A 1 398 ? 4.772 14.353 19.079 1.00 86.12 398 GLY A N 1
ATOM 3013 C CA . GLY A 1 398 ? 4.823 14.383 20.544 1.00 86.12 398 GLY A CA 1
ATOM 3014 C C . GLY A 1 398 ? 4.364 13.083 21.218 1.00 86.12 398 GLY A C 1
ATOM 3015 O O . GLY A 1 398 ? 3.732 13.125 22.272 1.00 86.12 398 GLY A O 1
ATOM 3016 N N . GLY A 1 399 ? 4.640 11.929 20.600 1.00 82.88 399 GLY A N 1
ATOM 3017 C CA . GLY A 1 399 ? 4.234 10.605 21.093 1.00 82.88 399 GLY A CA 1
ATOM 3018 C C . GLY A 1 399 ? 2.944 10.050 20.481 1.00 82.88 399 GLY A C 1
ATOM 3019 O O . GLY A 1 399 ? 2.577 8.911 20.775 1.00 82.88 399 GLY A O 1
ATOM 3020 N N . LYS A 1 400 ? 2.268 10.805 19.608 1.00 90.50 400 LYS A N 1
ATOM 3021 C CA . LYS A 1 400 ? 1.182 10.273 18.775 1.00 90.50 400 LYS A CA 1
ATOM 3022 C C . LYS A 1 400 ? 1.721 9.344 17.675 1.00 90.50 400 LYS A C 1
ATOM 3024 O O . LYS A 1 400 ? 2.843 9.548 17.210 1.00 90.50 400 LYS A O 1
ATOM 3029 N N . PRO A 1 401 ? 0.936 8.343 17.235 1.00 94.06 401 PRO A N 1
ATOM 3030 C CA . PRO A 1 401 ? 1.290 7.468 16.121 1.00 94.06 401 PRO A CA 1
ATOM 3031 C C . PRO A 1 401 ? 1.707 8.202 14.842 1.00 94.06 401 PRO A C 1
ATOM 3033 O O . PRO A 1 401 ? 1.049 9.147 14.408 1.00 94.06 401 PRO A O 1
ATOM 3036 N N . TYR A 1 402 ? 2.768 7.706 14.206 1.00 96.25 402 TYR A N 1
ATOM 3037 C CA . TYR A 1 402 ? 3.194 8.134 12.875 1.00 96.25 402 TYR A CA 1
ATOM 3038 C C . TYR A 1 402 ? 2.751 7.121 11.812 1.00 96.25 402 TYR A C 1
ATOM 3040 O O . TYR A 1 402 ? 2.884 5.908 12.016 1.00 96.25 402 TYR A O 1
ATOM 3048 N N . MET A 1 403 ? 2.241 7.629 10.686 1.00 98.25 403 MET A N 1
ATOM 3049 C CA . MET A 1 403 ? 1.931 6.866 9.483 1.00 98.25 403 MET A CA 1
ATOM 3050 C C . MET A 1 403 ? 2.952 7.177 8.388 1.00 98.25 403 MET A C 1
ATOM 3052 O O . MET A 1 403 ? 2.914 8.227 7.745 1.00 98.25 403 MET A O 1
ATOM 3056 N N . MET A 1 404 ? 3.886 6.251 8.194 1.00 98.06 404 MET A N 1
ATOM 3057 C CA . MET A 1 404 ? 4.984 6.398 7.243 1.00 98.06 404 MET A CA 1
ATOM 3058 C C . MET A 1 404 ? 4.528 6.016 5.834 1.00 98.06 404 MET A C 1
ATOM 3060 O O . MET A 1 404 ? 3.977 4.926 5.662 1.00 98.06 404 MET A O 1
ATOM 3064 N N . PRO A 1 405 ? 4.754 6.845 4.804 1.00 97.56 405 PRO A N 1
ATOM 3065 C CA . PRO A 1 405 ? 4.387 6.452 3.458 1.00 97.56 405 PRO A CA 1
ATOM 3066 C C . PRO A 1 405 ? 5.451 5.549 2.815 1.00 97.56 405 PRO A C 1
ATOM 3068 O O . PRO A 1 405 ? 6.655 5.684 3.075 1.00 97.56 405 PRO A O 1
ATOM 3071 N N . VAL A 1 406 ? 5.019 4.695 1.892 1.00 97.50 406 VAL A N 1
ATOM 3072 C CA . VAL A 1 406 ? 5.905 3.920 1.010 1.00 97.50 406 VAL A CA 1
ATOM 3073 C C . VAL A 1 406 ? 5.374 3.981 -0.413 1.00 97.50 406 VAL A C 1
ATOM 3075 O O . VAL A 1 406 ? 4.173 3.864 -0.628 1.00 97.50 406 VAL A O 1
ATOM 3078 N N . SER A 1 407 ? 6.248 4.115 -1.406 1.00 96.06 407 SER A N 1
ATOM 3079 C CA . SER A 1 407 ? 5.864 4.013 -2.813 1.00 96.06 407 SER A CA 1
ATOM 3080 C C . SER A 1 407 ? 6.991 3.412 -3.646 1.00 96.06 407 SER A C 1
ATOM 3082 O O . SER A 1 407 ? 8.153 3.696 -3.355 1.00 96.06 407 SER A O 1
ATOM 3084 N N . PRO A 1 408 ? 6.691 2.592 -4.669 1.00 94.50 408 PRO A N 1
ATOM 3085 C CA . PRO A 1 408 ? 7.724 2.076 -5.557 1.00 94.50 408 PRO A CA 1
ATOM 3086 C C . PRO A 1 408 ? 8.161 3.072 -6.633 1.00 94.50 408 PRO A C 1
ATOM 3088 O O . PRO A 1 408 ? 9.310 3.023 -7.060 1.00 94.50 408 PRO A O 1
ATOM 3091 N N . TRP A 1 409 ? 7.255 3.936 -7.107 1.00 94.19 409 TRP A N 1
ATOM 3092 C CA . TRP A 1 409 ? 7.479 4.742 -8.309 1.00 94.19 409 TRP A CA 1
ATOM 3093 C C . TRP A 1 409 ? 6.571 5.970 -8.362 1.00 94.19 409 TRP A C 1
ATOM 3095 O O . TRP A 1 409 ? 5.402 5.895 -7.978 1.00 94.19 409 TRP A O 1
ATOM 3105 N N . PHE A 1 410 ? 7.078 7.085 -8.894 1.00 93.50 410 PHE A N 1
ATOM 3106 C CA . PHE A 1 410 ? 6.280 8.279 -9.181 1.00 93.50 410 PHE A CA 1
ATOM 3107 C C . PHE A 1 410 ? 6.494 8.785 -10.604 1.00 93.50 410 PHE A C 1
ATOM 3109 O O . PHE A 1 410 ? 7.584 9.219 -10.971 1.00 93.50 410 PHE A O 1
ATOM 3116 N N . ASN A 1 411 ? 5.406 8.847 -11.369 1.00 90.88 411 ASN A N 1
ATOM 3117 C CA . ASN A 1 411 ? 5.386 9.468 -12.686 1.00 90.88 411 ASN A CA 1
ATOM 3118 C C . ASN A 1 411 ? 4.085 10.242 -12.896 1.00 90.88 411 ASN A C 1
ATOM 3120 O O . ASN A 1 411 ? 2.995 9.715 -12.658 1.00 90.88 411 ASN A O 1
ATOM 3124 N N . THR A 1 412 ? 4.197 11.466 -13.409 1.00 89.94 412 THR A N 1
ATOM 3125 C CA . THR A 1 412 ? 3.053 12.213 -13.924 1.00 89.94 412 THR A CA 1
ATOM 3126 C C . THR A 1 412 ? 3.368 12.926 -15.226 1.00 89.94 412 THR A C 1
ATOM 3128 O O . THR A 1 412 ? 4.437 13.511 -15.375 1.00 89.94 412 THR A O 1
ATOM 3131 N N . HIS A 1 413 ? 2.413 12.884 -16.157 1.00 91.25 413 HIS A N 1
ATOM 3132 C CA . HIS A 1 413 ? 2.621 13.350 -17.521 1.00 91.25 413 HIS A CA 1
ATOM 3133 C C . HIS A 1 413 ? 1.372 14.023 -18.117 1.00 91.25 413 HIS A C 1
ATOM 3135 O O . HIS A 1 413 ? 0.817 13.623 -19.134 1.00 91.25 413 HIS A O 1
ATOM 3141 N N . TYR A 1 414 ? 0.890 15.059 -17.441 1.00 88.31 414 TYR A N 1
ATOM 3142 C CA . TYR A 1 414 ? -0.301 15.808 -17.827 1.00 88.31 414 TYR A CA 1
ATOM 3143 C C . TYR A 1 414 ? 0.076 17.168 -18.414 1.00 88.31 414 TYR A C 1
ATOM 3145 O O . TYR A 1 414 ? 0.735 17.974 -17.759 1.00 88.31 414 TYR A O 1
ATOM 3153 N N . GLY A 1 415 ? -0.378 17.445 -19.638 1.00 85.62 415 GLY A N 1
ATOM 3154 C CA . GLY A 1 415 ? -0.124 18.719 -20.314 1.00 85.62 415 GLY A CA 1
ATOM 3155 C C . GLY A 1 415 ? -0.898 19.903 -19.727 1.00 85.62 415 GLY A C 1
ATOM 3156 O O . GLY A 1 415 ? -1.887 19.728 -19.009 1.00 85.62 415 GLY A O 1
ATOM 3157 N N . ILE A 1 416 ? -0.495 21.113 -20.124 1.00 85.12 416 ILE A N 1
ATOM 3158 C CA . ILE A 1 416 ? -1.036 22.397 -19.634 1.00 85.12 416 ILE A CA 1
ATOM 3159 C C . ILE A 1 416 ? -2.552 22.561 -19.828 1.00 85.12 416 ILE A C 1
ATOM 3161 O O . ILE A 1 416 ? -3.214 23.245 -19.058 1.00 85.12 416 ILE A O 1
ATOM 3165 N N . ASN A 1 417 ? -3.123 21.901 -20.839 1.00 82.00 417 ASN A N 1
ATOM 3166 C CA . ASN A 1 417 ? -4.563 21.939 -21.121 1.00 82.00 417 ASN A CA 1
ATOM 3167 C C . ASN A 1 417 ? -5.367 20.894 -20.323 1.00 82.00 417 ASN A C 1
ATOM 3169 O O . ASN A 1 417 ? -6.559 20.721 -20.569 1.00 82.00 417 ASN A O 1
ATOM 3173 N N . SER A 1 418 ? -4.713 20.160 -19.421 1.00 81.12 418 SER A N 1
ATOM 3174 C CA . SER A 1 418 ? -5.331 19.170 -18.537 1.00 81.12 418 SER A CA 1
ATOM 3175 C C . SER A 1 418 ? -5.064 19.547 -17.079 1.00 81.12 418 SER A C 1
ATOM 3177 O O . SER A 1 418 ? -5.610 20.532 -16.596 1.00 81.12 418 SER A O 1
ATOM 3179 N N . TYR A 1 419 ? -4.212 18.795 -16.391 1.00 77.62 419 TYR A N 1
ATOM 3180 C CA . TYR A 1 419 ? -3.919 18.973 -14.973 1.00 77.62 419 TYR A CA 1
ATOM 3181 C C . TYR A 1 419 ? -2.586 19.661 -14.698 1.00 77.62 419 TYR A C 1
ATOM 3183 O O . TYR A 1 419 ? -2.209 19.786 -13.537 1.00 77.62 419 TYR A O 1
ATOM 3191 N N . ASP A 1 420 ? -1.877 20.061 -15.760 1.00 87.62 420 ASP A N 1
ATOM 3192 C CA . ASP A 1 420 ? -0.608 20.791 -15.694 1.00 87.62 420 ASP A CA 1
ATOM 3193 C C . ASP A 1 420 ? 0.385 20.166 -14.698 1.00 87.62 420 ASP A C 1
ATOM 3195 O O . ASP A 1 420 ? 0.961 20.811 -13.821 1.00 87.62 420 ASP A O 1
ATOM 3199 N N . LYS A 1 421 ? 0.515 18.839 -14.794 1.00 87.50 421 LYS A N 1
ATOM 3200 C CA . LYS A 1 421 ? 1.236 17.999 -13.842 1.00 87.50 421 LYS A CA 1
ATOM 3201 C C . LYS A 1 421 ? 2.195 17.085 -14.590 1.00 87.50 421 LYS A C 1
ATOM 3203 O O . LYS A 1 421 ? 1.842 15.971 -14.967 1.00 87.50 421 LYS A O 1
ATOM 3208 N N . ASN A 1 422 ? 3.392 17.607 -14.844 1.00 92.50 422 ASN A N 1
ATOM 3209 C CA . ASN A 1 422 ? 4.384 16.993 -15.721 1.00 92.50 422 ASN A CA 1
ATOM 3210 C C . ASN A 1 422 ? 5.777 16.939 -15.072 1.00 92.50 422 ASN A C 1
ATOM 3212 O O . ASN A 1 422 ? 6.669 17.735 -15.384 1.00 92.50 422 ASN A O 1
ATOM 3216 N N . TRP A 1 423 ? 5.940 16.012 -14.132 1.00 94.75 423 TRP A N 1
ATOM 3217 C CA . TRP A 1 423 ? 7.198 15.747 -13.437 1.00 94.75 423 TRP A CA 1
ATOM 3218 C C . TRP A 1 423 ? 7.264 14.302 -12.942 1.00 94.75 423 TRP A C 1
ATOM 3220 O O . TRP A 1 423 ? 6.236 13.637 -12.758 1.00 94.75 423 TRP A O 1
ATOM 3230 N N . ILE A 1 424 ? 8.483 13.850 -12.677 1.00 95.06 424 ILE A N 1
ATOM 3231 C CA . ILE A 1 424 ? 8.776 12.574 -12.020 1.00 95.06 424 ILE A CA 1
ATOM 3232 C C . ILE A 1 424 ? 9.526 12.821 -10.715 1.00 95.06 424 ILE A C 1
ATOM 3234 O O . ILE A 1 424 ? 10.178 13.853 -10.572 1.00 95.06 424 ILE A O 1
ATOM 3238 N N . PHE A 1 425 ? 9.475 11.882 -9.776 1.00 95.75 425 PHE A N 1
ATOM 3239 C CA . PHE A 1 425 ? 10.404 11.881 -8.646 1.00 95.75 425 PHE A CA 1
ATOM 3240 C C . PHE A 1 425 ? 11.347 10.695 -8.763 1.00 95.75 425 PHE A C 1
ATOM 3242 O O . PHE A 1 425 ? 10.925 9.616 -9.177 1.00 95.75 425 PHE A O 1
ATOM 3249 N N . TYR A 1 426 ? 12.602 10.901 -8.363 1.00 94.94 426 TYR A N 1
ATOM 3250 C CA . TYR A 1 426 ? 13.630 9.872 -8.443 1.00 94.94 426 TYR A CA 1
ATOM 3251 C C . TYR A 1 426 ? 13.194 8.621 -7.668 1.00 94.94 426 TYR A C 1
ATOM 3253 O O . TYR A 1 426 ? 12.932 8.687 -6.464 1.00 94.94 426 TYR A O 1
ATOM 3261 N N . SER A 1 427 ? 13.047 7.507 -8.389 1.00 95.31 427 SER A N 1
ATOM 3262 C CA . SER A 1 427 ? 12.421 6.276 -7.880 1.00 95.31 427 SER A CA 1
ATOM 3263 C C . SER A 1 427 ? 13.250 5.008 -8.127 1.00 95.31 427 SER A C 1
ATOM 3265 O O . SER A 1 427 ? 12.889 3.938 -7.642 1.00 95.31 427 SER A O 1
ATOM 3267 N N . ASP A 1 428 ? 14.383 5.119 -8.824 1.00 93.81 428 ASP A N 1
ATOM 3268 C CA . ASP A 1 428 ? 15.204 3.997 -9.304 1.00 93.81 428 ASP A CA 1
ATOM 3269 C C . ASP A 1 428 ? 15.567 2.962 -8.231 1.00 93.81 428 ASP A C 1
ATOM 3271 O O . ASP A 1 428 ? 15.545 1.765 -8.498 1.00 93.81 428 ASP A O 1
ATOM 3275 N N . TRP A 1 429 ? 15.856 3.408 -7.006 1.00 94.06 429 TRP A N 1
ATOM 3276 C CA . TRP A 1 429 ? 16.255 2.562 -5.866 1.00 94.06 429 TRP A CA 1
ATOM 3277 C C . TRP A 1 429 ? 15.280 2.648 -4.686 1.00 94.06 429 TRP A C 1
ATOM 3279 O O . TRP A 1 429 ? 15.551 2.149 -3.587 1.00 94.06 429 TRP A O 1
ATOM 3289 N N . LEU A 1 430 ? 14.149 3.320 -4.893 1.00 95.44 430 LEU A N 1
ATOM 3290 C CA . LEU A 1 430 ? 13.289 3.798 -3.820 1.00 95.44 430 LEU A CA 1
ATOM 3291 C C . LEU A 1 430 ? 12.609 2.656 -3.075 1.00 95.44 430 LEU A C 1
ATOM 3293 O O . LEU A 1 430 ? 12.543 2.678 -1.852 1.00 95.44 430 LEU A O 1
ATOM 3297 N N . TYR A 1 431 ? 12.100 1.654 -3.793 1.00 95.88 431 TYR A N 1
ATOM 3298 C CA . TYR A 1 431 ? 11.118 0.766 -3.185 1.00 95.88 431 TYR A CA 1
ATOM 3299 C C . TYR A 1 431 ? 11.689 -0.100 -2.064 1.00 95.88 431 TYR A C 1
ATOM 3301 O O . TYR A 1 431 ? 11.137 -0.129 -0.965 1.00 95.88 431 TYR A O 1
ATOM 3309 N N . GLN A 1 432 ? 12.816 -0.770 -2.323 1.00 96.06 432 GLN A N 1
ATOM 3310 C CA . GLN A 1 432 ? 13.483 -1.569 -1.299 1.00 96.06 432 GLN A CA 1
ATOM 3311 C C . GLN A 1 432 ? 13.989 -0.677 -0.163 1.00 96.06 432 GLN A C 1
ATOM 3313 O O . GLN A 1 432 ? 13.701 -0.950 0.999 1.00 96.06 432 GLN A O 1
ATOM 3318 N N . SER A 1 433 ? 14.716 0.395 -0.494 1.00 95.38 433 SER A N 1
ATOM 3319 C CA . SER A 1 433 ? 15.338 1.251 0.522 1.00 95.38 433 SER A CA 1
ATOM 3320 C C . SER A 1 433 ? 14.292 1.863 1.456 1.00 95.38 433 SER A C 1
ATOM 3322 O O . SER A 1 433 ? 14.467 1.842 2.671 1.00 95.38 433 SER A O 1
ATOM 3324 N N . ARG A 1 434 ? 13.145 2.293 0.921 1.00 97.62 434 ARG A N 1
ATOM 3325 C CA . ARG A 1 434 ? 12.051 2.839 1.722 1.00 97.62 434 ARG A CA 1
ATOM 3326 C C . ARG A 1 434 ? 11.403 1.802 2.642 1.00 97.62 434 ARG A C 1
ATOM 3328 O O . ARG A 1 434 ? 11.038 2.128 3.769 1.00 97.62 434 ARG A O 1
ATOM 3335 N N . TRP A 1 435 ? 11.271 0.554 2.197 1.00 97.88 435 TRP A N 1
ATOM 3336 C CA . TRP A 1 435 ? 10.812 -0.536 3.059 1.00 97.88 435 TRP A CA 1
ATOM 3337 C C . TRP A 1 435 ? 11.838 -0.909 4.141 1.00 97.88 435 TRP A C 1
ATOM 3339 O O . TRP A 1 435 ? 11.449 -1.173 5.279 1.00 97.88 435 TRP A O 1
ATOM 3349 N N . ASP A 1 436 ? 13.135 -0.879 3.829 1.00 96.81 436 ASP A N 1
ATOM 3350 C CA . ASP A 1 436 ? 14.198 -1.067 4.825 1.00 96.81 436 ASP A CA 1
ATOM 3351 C C . ASP A 1 436 ? 14.132 0.035 5.906 1.00 96.81 436 ASP A C 1
ATOM 3353 O O . ASP A 1 436 ? 14.215 -0.256 7.102 1.00 96.81 436 ASP A O 1
ATOM 3357 N N . GLU A 1 437 ? 13.873 1.289 5.516 1.00 96.81 437 GLU A N 1
ATOM 3358 C CA . GLU A 1 437 ? 13.639 2.405 6.445 1.00 96.81 437 GLU A CA 1
ATOM 3359 C C . GLU A 1 437 ? 12.389 2.200 7.321 1.00 96.81 437 GLU A C 1
ATOM 3361 O O . GLU A 1 437 ? 12.416 2.526 8.511 1.00 96.81 437 GLU A O 1
ATOM 3366 N N . VAL A 1 438 ? 11.305 1.621 6.784 1.00 97.94 438 VAL A N 1
ATOM 3367 C CA . VAL A 1 438 ? 10.121 1.237 7.582 1.00 97.94 438 VAL A CA 1
ATOM 3368 C C . VAL A 1 438 ? 10.506 0.237 8.670 1.00 97.94 438 VAL A C 1
ATOM 3370 O O . VAL A 1 438 ? 10.110 0.406 9.827 1.00 97.94 438 VAL A O 1
ATOM 3373 N N . LEU A 1 439 ? 11.296 -0.788 8.330 1.00 94.44 439 LEU A N 1
ATOM 3374 C CA . LEU A 1 439 ? 11.746 -1.782 9.307 1.00 94.44 439 LEU A CA 1
ATOM 3375 C C . LEU A 1 439 ? 12.724 -1.193 10.331 1.00 94.44 439 LEU A C 1
ATOM 3377 O O . LEU A 1 439 ? 12.759 -1.659 11.470 1.00 94.44 439 LEU A O 1
ATOM 3381 N N . GLN A 1 440 ? 13.480 -0.159 9.959 1.00 90.25 440 GLN A N 1
ATOM 3382 C CA . GLN A 1 440 ? 14.365 0.563 10.870 1.00 90.25 440 GLN A CA 1
ATOM 3383 C C . GLN A 1 440 ? 13.591 1.456 11.848 1.00 90.25 440 GLN A C 1
ATOM 3385 O O . GLN A 1 440 ? 13.871 1.442 13.047 1.00 90.25 440 GLN A O 1
ATOM 3390 N N . LEU A 1 441 ? 12.648 2.258 11.347 1.00 90.00 441 LEU A N 1
ATOM 3391 C CA . LEU A 1 441 ? 11.916 3.238 12.153 1.00 90.00 441 LEU A CA 1
ATOM 3392 C C . LEU A 1 441 ? 10.785 2.611 12.966 1.00 90.00 441 LEU A C 1
ATOM 3394 O O . LEU A 1 441 ? 10.418 3.159 14.004 1.00 90.00 441 LEU A O 1
ATOM 3398 N N . GLN A 1 442 ? 10.233 1.483 12.507 1.00 87.94 442 GLN A N 1
ATOM 3399 C CA . GLN A 1 442 ? 9.094 0.811 13.131 1.00 87.94 442 GLN A CA 1
ATOM 3400 C C . GLN A 1 442 ? 7.947 1.800 13.449 1.00 87.94 442 GLN A C 1
ATOM 3402 O O . GLN A 1 442 ? 7.543 1.905 14.613 1.00 87.94 442 GLN A O 1
ATOM 3407 N N . PRO A 1 443 ? 7.384 2.524 12.457 1.00 94.69 443 PRO A N 1
ATOM 3408 C CA . PRO A 1 443 ? 6.235 3.415 12.665 1.00 94.69 443 PRO A CA 1
ATOM 3409 C C . PRO A 1 443 ? 4.994 2.625 13.102 1.00 94.69 443 PRO A C 1
ATOM 3411 O O . PRO A 1 443 ? 4.954 1.405 12.965 1.00 94.69 443 PRO A O 1
ATOM 3414 N N . GLN A 1 444 ? 3.974 3.262 13.675 1.00 92.94 444 GLN A N 1
ATOM 3415 C CA . GLN A 1 444 ? 2.729 2.567 14.050 1.00 92.94 444 GLN A CA 1
ATOM 3416 C C . GLN A 1 444 ? 1.939 2.143 12.815 1.00 92.94 444 GLN A C 1
ATOM 3418 O O . GLN A 1 444 ? 1.407 1.035 12.777 1.00 92.94 444 GLN A O 1
ATOM 3423 N N . PHE A 1 445 ? 1.901 3.001 11.801 1.00 97.94 445 PHE A N 1
ATOM 3424 C CA . PHE A 1 445 ? 1.187 2.728 10.567 1.00 97.94 445 PHE A CA 1
ATOM 3425 C C . PHE A 1 445 ? 2.101 2.923 9.361 1.00 97.94 445 PHE A C 1
ATOM 3427 O O . PHE A 1 445 ? 3.042 3.719 9.391 1.00 97.94 445 PHE A O 1
ATOM 3434 N N . VAL A 1 446 ? 1.793 2.206 8.290 1.00 98.62 446 VAL A N 1
ATOM 3435 C CA . VAL A 1 446 ? 2.362 2.428 6.961 1.00 98.62 446 VAL A CA 1
ATOM 3436 C C . VAL A 1 446 ? 1.212 2.689 6.003 1.00 98.62 446 VAL A C 1
ATOM 3438 O O . VAL A 1 446 ? 0.221 1.968 6.053 1.00 98.62 446 VAL A O 1
ATOM 3441 N N . GLU A 1 447 ? 1.336 3.675 5.119 1.00 98.31 447 GLU A N 1
ATOM 3442 C CA . GLU A 1 447 ? 0.409 3.840 3.994 1.00 98.31 447 GLU A CA 1
ATOM 3443 C C . GLU A 1 447 ? 1.162 3.707 2.671 1.00 98.31 447 GLU A C 1
ATOM 3445 O O . GLU A 1 447 ? 2.079 4.470 2.372 1.00 98.31 447 GLU A O 1
ATOM 3450 N N . ILE A 1 448 ? 0.784 2.721 1.861 1.00 98.38 448 ILE A N 1
ATOM 3451 C CA . ILE A 1 448 ? 1.366 2.546 0.536 1.00 98.38 448 ILE A CA 1
ATOM 3452 C C . ILE A 1 448 ? 0.682 3.500 -0.444 1.00 98.38 448 ILE A C 1
ATOM 3454 O O . ILE A 1 448 ? -0.540 3.462 -0.609 1.00 98.38 448 ILE A O 1
ATOM 3458 N N . LEU A 1 449 ? 1.478 4.333 -1.113 1.00 95.62 449 LEU A N 1
ATOM 3459 C CA . LEU A 1 449 ? 1.051 5.331 -2.085 1.00 95.62 449 LEU A CA 1
ATOM 3460 C C . LEU A 1 449 ? 1.381 4.838 -3.506 1.00 95.62 449 LEU A C 1
ATOM 3462 O O . LEU A 1 449 ? 2.519 4.935 -3.960 1.00 95.62 449 LEU A O 1
ATOM 3466 N N . THR A 1 450 ? 0.441 4.269 -4.255 1.00 91.31 450 THR A N 1
ATOM 3467 C CA . THR A 1 450 ? -0.978 3.999 -3.943 1.00 91.31 450 THR A CA 1
ATOM 3468 C C . THR A 1 450 ? -1.370 2.590 -4.430 1.00 91.31 450 THR A C 1
ATOM 3470 O O . THR A 1 450 ? -0.587 1.928 -5.115 1.00 91.31 450 THR A O 1
ATOM 3473 N N . TRP A 1 451 ? -2.569 2.101 -4.091 1.00 92.50 451 TRP A N 1
ATOM 3474 C CA . TRP A 1 451 ? -3.095 0.835 -4.620 1.00 92.50 451 TRP A CA 1
ATOM 3475 C C . TRP A 1 451 ? -3.404 0.947 -6.115 1.00 92.50 451 TRP A C 1
ATOM 3477 O O . TRP A 1 451 ? -2.691 0.376 -6.937 1.00 92.50 451 TRP A O 1
ATOM 3487 N N . ASN A 1 452 ? -4.415 1.747 -6.475 1.00 81.75 452 ASN A N 1
ATOM 3488 C CA . ASN A 1 452 ? -4.911 1.946 -7.843 1.00 81.75 452 ASN A CA 1
ATOM 3489 C C . ASN A 1 452 ? -4.040 2.900 -8.690 1.00 81.75 452 ASN A C 1
ATOM 3491 O O . ASN A 1 452 ? -4.534 3.635 -9.543 1.00 81.75 452 ASN A O 1
ATOM 3495 N N . GLY A 1 453 ? -2.730 2.855 -8.437 1.00 71.88 453 GLY A N 1
ATOM 3496 C CA . GLY A 1 453 ? -1.659 3.418 -9.249 1.00 71.88 453 GLY A CA 1
ATOM 3497 C C . GLY A 1 453 ? -0.557 2.364 -9.433 1.00 71.88 453 GLY A C 1
ATOM 3498 O O . GLY A 1 453 ? -0.669 1.525 -10.329 1.00 71.88 453 GLY A O 1
ATOM 3499 N N . PRO A 1 454 ? 0.501 2.359 -8.602 1.00 61.38 454 PRO A N 1
ATOM 3500 C CA . PRO A 1 454 ? 1.631 1.458 -8.778 1.00 61.38 454 PRO A CA 1
ATOM 3501 C C . PRO A 1 454 ? 1.466 0.040 -8.211 1.00 61.38 454 PRO A C 1
ATOM 3503 O O . PRO A 1 454 ? 2.377 -0.740 -8.395 1.00 61.38 454 PRO A O 1
ATOM 3506 N N . LEU A 1 455 ? 0.399 -0.350 -7.506 1.00 58.94 455 LEU A N 1
ATOM 3507 C CA . LEU A 1 455 ? 0.274 -1.743 -7.007 1.00 58.94 455 LEU A CA 1
ATOM 3508 C C . LEU A 1 455 ? -0.864 -2.548 -7.641 1.00 58.94 455 LEU A C 1
ATOM 3510 O O . LEU A 1 455 ? -1.045 -3.737 -7.344 1.00 58.94 455 LEU A O 1
ATOM 3514 N N . HIS A 1 456 ? -1.617 -1.914 -8.530 1.00 61.38 456 HIS A N 1
ATOM 3515 C CA . HIS A 1 456 ? -2.745 -2.522 -9.210 1.00 61.38 456 HIS A CA 1
ATOM 3516 C C . HIS A 1 456 ? -2.297 -3.405 -10.387 1.00 61.38 456 HIS A C 1
ATOM 3518 O O . HIS A 1 456 ? -1.230 -3.211 -10.967 1.00 61.38 456 HIS A O 1
ATOM 3524 N N . GLY A 1 457 ? -3.118 -4.402 -10.732 1.00 57.44 457 GLY A N 1
ATOM 3525 C CA . GLY A 1 457 ? -2.909 -5.249 -11.913 1.00 57.44 457 GLY A CA 1
ATOM 3526 C C . GLY A 1 457 ? -3.351 -4.612 -13.238 1.00 57.44 457 GLY A C 1
ATOM 3527 O O . GLY A 1 457 ? -3.757 -3.448 -13.301 1.00 57.44 457 GLY A O 1
ATOM 3528 N N . ASP A 1 458 ? -3.328 -5.413 -14.305 1.00 55.19 458 ASP A N 1
ATOM 3529 C CA . ASP A 1 458 ? -3.669 -5.007 -15.674 1.00 55.19 458 ASP A CA 1
ATOM 3530 C C . ASP A 1 458 ? -5.184 -4.819 -15.889 1.00 55.19 458 ASP A C 1
ATOM 3532 O O . ASP A 1 458 ? -5.844 -5.601 -16.571 1.00 55.19 458 ASP A O 1
ATOM 3536 N N . ASN A 1 459 ? -5.755 -3.747 -15.331 1.00 56.44 459 ASN A N 1
ATOM 3537 C CA . ASN A 1 459 ? -7.087 -3.257 -15.721 1.00 56.44 459 ASN A CA 1
ATOM 3538 C C . ASN A 1 459 ? -7.069 -1.743 -16.024 1.00 56.44 459 ASN A C 1
ATOM 3540 O O . ASN A 1 459 ? -7.967 -0.972 -15.687 1.00 56.44 459 ASN A O 1
ATOM 3544 N N . SER A 1 460 ? -5.989 -1.331 -16.693 1.00 55.94 460 SER A N 1
ATOM 3545 C CA . SER A 1 460 ? -5.596 0.050 -17.005 1.00 55.94 460 SER A CA 1
ATOM 3546 C C . SER A 1 460 ? -6.684 0.967 -17.614 1.00 55.94 460 SER A C 1
ATOM 3548 O O . SER A 1 460 ? -6.722 2.141 -17.240 1.00 55.94 460 SER A O 1
ATOM 3550 N N . PRO A 1 461 ? -7.648 0.501 -18.444 1.00 53.41 461 PRO A N 1
ATOM 3551 C CA . PRO A 1 461 ? -8.689 1.381 -18.988 1.00 53.41 461 PRO A CA 1
ATOM 3552 C C . PRO A 1 461 ? -9.607 2.018 -17.936 1.00 53.41 461 PRO A C 1
ATOM 3554 O O . PRO A 1 461 ? -10.161 3.084 -18.202 1.00 53.41 461 PRO A O 1
ATOM 3557 N N . ILE A 1 462 ? -9.776 1.383 -16.768 1.00 57.03 462 ILE A N 1
ATOM 3558 C CA . ILE A 1 462 ? -10.680 1.868 -15.716 1.00 57.03 462 ILE A CA 1
ATOM 3559 C C . ILE A 1 462 ? -10.025 3.006 -14.915 1.00 57.03 462 ILE A C 1
ATOM 3561 O O . ILE A 1 462 ? -10.635 4.058 -14.764 1.00 57.03 462 ILE A O 1
ATOM 3565 N N . TYR A 1 463 ? -8.763 2.859 -14.494 1.00 57.09 463 TYR A N 1
ATOM 3566 C CA . TYR A 1 463 ? -8.066 3.849 -13.638 1.00 57.09 463 TYR A CA 1
ATOM 3567 C C . TYR A 1 463 ? -7.375 4.961 -14.405 1.00 57.09 463 TYR A C 1
ATOM 3569 O O . TYR A 1 463 ? -6.957 5.964 -13.833 1.00 57.09 463 TYR A O 1
ATOM 3577 N N . ALA A 1 464 ? -7.243 4.798 -15.714 1.00 57.78 464 ALA A N 1
ATOM 3578 C CA . ALA A 1 464 ? -6.614 5.779 -16.566 1.00 57.78 464 ALA A CA 1
ATOM 3579 C C . ALA A 1 464 ? -7.395 7.098 -16.688 1.00 57.78 464 ALA A C 1
ATOM 3581 O O . ALA A 1 464 ? -6.932 7.983 -17.397 1.00 57.78 464 ALA A O 1
ATOM 3582 N N . GLY A 1 465 ? -8.580 7.254 -16.086 1.00 55.94 465 GLY A N 1
ATOM 3583 C CA . GLY A 1 465 ? -9.377 8.481 -16.219 1.00 55.94 465 GLY A CA 1
ATOM 3584 C C . GLY A 1 465 ? -9.810 8.776 -17.666 1.00 55.94 465 GLY A C 1
ATOM 3585 O O . GLY A 1 465 ? -10.057 9.927 -18.020 1.00 55.94 465 GLY A O 1
ATOM 3586 N N . GLY A 1 466 ? -9.871 7.747 -18.521 1.00 58.38 466 GLY A N 1
ATOM 3587 C CA . GLY A 1 466 ? -10.253 7.861 -19.930 1.00 58.38 466 GLY A CA 1
ATOM 3588 C C . GLY A 1 466 ? -9.156 8.401 -20.875 1.00 58.38 466 GLY A C 1
ATOM 3589 O O . GLY A 1 466 ? -7.970 8.404 -20.536 1.00 58.38 466 GLY A O 1
ATOM 3590 N N . PRO A 1 467 ? -9.529 8.839 -22.099 1.00 56.78 467 PRO A N 1
ATOM 3591 C CA . PRO A 1 467 ? -8.586 9.258 -23.153 1.00 56.78 467 PRO A CA 1
ATOM 3592 C C . PRO A 1 467 ? -7.755 10.513 -22.840 1.00 56.78 467 PRO A C 1
ATOM 3594 O O . PRO A 1 467 ? -6.715 10.732 -23.461 1.00 56.78 467 PRO A O 1
ATOM 3597 N N . THR A 1 468 ? -8.227 11.346 -21.910 1.00 56.53 468 THR A N 1
ATOM 3598 C CA . THR A 1 468 ? -7.568 12.578 -21.443 1.00 56.53 468 THR A CA 1
ATOM 3599 C C . THR A 1 468 ? -6.865 12.408 -20.094 1.00 56.53 468 THR A C 1
ATOM 3601 O O . THR A 1 468 ? -6.268 13.362 -19.596 1.00 56.53 468 THR A O 1
ATOM 3604 N N . GLY A 1 469 ? -6.961 11.224 -19.483 1.00 64.94 469 GLY A N 1
ATOM 3605 C CA . GLY A 1 469 ? -6.228 10.872 -18.273 1.00 64.94 469 GLY A CA 1
ATOM 3606 C C . GLY A 1 469 ? -4.941 10.098 -18.584 1.00 64.94 469 GLY A C 1
ATOM 3607 O O . GLY A 1 469 ? -4.335 10.267 -19.637 1.00 64.94 469 GLY A O 1
ATOM 3608 N N . ALA A 1 470 ? -4.520 9.228 -17.671 1.00 76.56 470 ALA A N 1
ATOM 3609 C CA . ALA A 1 470 ? -3.252 8.509 -17.728 1.00 76.56 470 ALA A CA 1
ATOM 3610 C C . ALA A 1 470 ? -3.157 7.371 -18.762 1.00 76.56 470 ALA A C 1
ATOM 3612 O O . ALA A 1 470 ? -2.103 6.744 -18.885 1.00 76.56 470 ALA A O 1
ATOM 3613 N N . SER A 1 471 ? -4.225 7.090 -19.522 1.00 78.62 471 SER A N 1
ATOM 3614 C CA . SER A 1 471 ? -4.310 5.923 -20.431 1.00 78.62 471 SER A CA 1
ATOM 3615 C C . SER A 1 471 ? -3.142 5.829 -21.409 1.00 78.62 471 SER A C 1
ATOM 3617 O O . SER A 1 471 ? -2.741 4.732 -21.795 1.00 78.62 471 SER A O 1
ATOM 3619 N N . GLN A 1 472 ? -2.579 6.970 -21.794 1.00 78.81 472 GLN A N 1
ATOM 3620 C CA . GLN A 1 472 ? -1.498 7.059 -22.767 1.00 78.81 472 GLN A CA 1
ATOM 3621 C C . GLN A 1 472 ? -0.155 6.519 -22.244 1.00 78.81 472 GLN A C 1
ATOM 3623 O O . GLN A 1 472 ? 0.692 6.150 -23.053 1.00 78.81 472 GLN A O 1
ATOM 3628 N N . TRP A 1 473 ? 0.037 6.434 -20.921 1.00 82.12 473 TRP A N 1
ATOM 3629 C CA . TRP A 1 473 ? 1.285 5.956 -20.308 1.00 82.12 473 TRP A CA 1
ATOM 3630 C C . TRP A 1 473 ? 1.117 4.820 -19.287 1.00 82.12 473 TRP A C 1
ATOM 3632 O O . TRP A 1 473 ? 2.122 4.250 -18.860 1.00 82.12 473 TRP A O 1
ATOM 3642 N N . VAL A 1 474 ? -0.115 4.445 -18.918 1.00 83.50 474 VAL A N 1
ATOM 3643 C CA . VAL A 1 474 ? -0.375 3.310 -18.004 1.00 83.50 474 VAL A CA 1
ATOM 3644 C C . VAL A 1 474 ? -0.873 2.039 -18.699 1.00 83.50 474 VAL A C 1
ATOM 3646 O O . VAL A 1 474 ? -0.874 0.968 -18.096 1.00 83.50 474 VAL A O 1
ATOM 3649 N N . ASN A 1 475 ? -1.340 2.113 -19.948 1.00 83.75 475 ASN A N 1
ATOM 3650 C CA . ASN A 1 475 ? -1.803 0.923 -20.669 1.00 83.75 475 ASN A CA 1
ATOM 3651 C C . ASN A 1 475 ? -0.613 0.033 -21.056 1.00 83.75 475 ASN A C 1
ATOM 3653 O O . ASN A 1 475 ? 0.336 0.508 -21.675 1.00 83.75 475 ASN A O 1
ATOM 3657 N N . GLY A 1 476 ? -0.686 -1.262 -20.729 1.00 85.56 476 GLY A N 1
ATOM 3658 C CA . GLY A 1 476 ? 0.391 -2.222 -21.008 1.00 85.56 476 GLY A CA 1
ATOM 3659 C C . GLY A 1 476 ? 1.614 -2.081 -20.096 1.00 85.56 476 GLY A C 1
ATOM 3660 O O . GLY A 1 476 ? 2.685 -2.572 -20.445 1.00 85.56 476 GLY A O 1
ATOM 3661 N N . MET A 1 477 ? 1.454 -1.406 -18.955 1.00 89.50 477 MET A N 1
ATOM 3662 C CA . MET A 1 477 ? 2.488 -1.207 -17.941 1.00 89.50 477 MET A CA 1
ATOM 3663 C C . MET A 1 477 ? 2.049 -1.893 -16.637 1.00 89.50 477 MET A C 1
ATOM 3665 O O . MET A 1 477 ? 1.508 -1.220 -15.757 1.00 89.50 477 MET A O 1
ATOM 3669 N N . PRO A 1 478 ? 2.204 -3.226 -16.527 1.00 91.19 478 PRO A N 1
ATOM 3670 C CA . PRO A 1 478 ? 1.895 -3.947 -15.301 1.00 91.19 478 PRO A CA 1
ATOM 3671 C C . PRO A 1 478 ? 2.788 -3.474 -14.155 1.00 91.19 478 PRO A C 1
ATOM 3673 O O . PRO A 1 478 ? 3.967 -3.171 -14.354 1.00 91.19 478 PRO A O 1
ATOM 3676 N N . HIS A 1 479 ? 2.220 -3.450 -12.950 1.00 91.12 479 HIS A N 1
ATOM 3677 C CA . HIS A 1 479 ? 2.921 -3.096 -11.714 1.00 91.12 479 HIS A CA 1
ATOM 3678 C C . HIS A 1 479 ? 2.744 -4.133 -10.590 1.00 91.12 479 HIS A C 1
ATOM 3680 O O . HIS A 1 479 ? 3.219 -3.964 -9.467 1.00 91.12 479 HIS A O 1
ATOM 3686 N N . ASP A 1 480 ? 2.043 -5.226 -10.872 1.00 89.44 480 ASP A N 1
ATOM 3687 C CA . ASP A 1 480 ? 1.582 -6.188 -9.882 1.00 89.44 480 ASP A CA 1
ATOM 3688 C C . ASP A 1 480 ? 2.706 -6.954 -9.178 1.00 89.44 480 ASP A C 1
ATOM 3690 O O . ASP A 1 480 ? 2.566 -7.271 -7.998 1.00 89.44 480 ASP A O 1
ATOM 3694 N N . ALA A 1 481 ? 3.831 -7.190 -9.854 1.00 94.88 481 ALA A N 1
ATOM 3695 C CA . ALA A 1 481 ? 4.995 -7.855 -9.269 1.00 94.88 481 ALA A CA 1
ATOM 3696 C C . ALA A 1 481 ? 5.638 -7.075 -8.101 1.00 94.88 481 ALA A C 1
ATOM 3698 O O . ALA A 1 481 ? 6.300 -7.669 -7.253 1.00 94.88 481 ALA A O 1
ATOM 3699 N N . TRP A 1 482 ? 5.401 -5.763 -7.963 1.00 96.75 482 TRP A N 1
ATOM 3700 C CA . TRP A 1 482 ? 5.821 -5.044 -6.751 1.00 96.75 482 TRP A CA 1
ATOM 3701 C C . TRP A 1 482 ? 5.069 -5.504 -5.494 1.00 96.75 482 TRP A C 1
ATOM 3703 O O . TRP A 1 482 ? 5.589 -5.353 -4.386 1.00 96.75 482 TRP A O 1
ATOM 3713 N N . ARG A 1 483 ? 3.887 -6.126 -5.628 1.00 95.25 483 ARG A N 1
ATOM 3714 C CA . ARG A 1 483 ? 3.163 -6.694 -4.480 1.00 95.25 483 ARG A CA 1
ATOM 3715 C C . ARG A 1 483 ? 3.927 -7.832 -3.806 1.00 95.25 483 ARG A C 1
ATOM 3717 O O . ARG A 1 483 ? 3.810 -7.974 -2.592 1.00 95.25 483 ARG A O 1
ATOM 3724 N N . ASP A 1 484 ? 4.725 -8.591 -4.553 1.00 95.25 484 ASP A N 1
ATOM 3725 C CA . ASP A 1 484 ? 5.514 -9.695 -3.997 1.00 95.25 484 ASP A CA 1
ATOM 3726 C C . ASP A 1 484 ? 6.634 -9.166 -3.085 1.00 95.25 484 ASP A C 1
ATOM 3728 O O . ASP A 1 484 ? 6.871 -9.693 -1.995 1.00 95.25 484 ASP A O 1
ATOM 3732 N N . VAL A 1 485 ? 7.242 -8.034 -3.465 1.00 97.38 485 VAL A N 1
ATOM 3733 C CA . VAL A 1 485 ? 8.182 -7.297 -2.605 1.00 97.38 485 VAL A CA 1
ATOM 3734 C C . VAL A 1 485 ? 7.460 -6.751 -1.371 1.00 97.38 485 VAL A C 1
ATOM 3736 O O . VAL A 1 485 ? 7.920 -6.960 -0.250 1.00 97.38 485 VAL A O 1
ATOM 3739 N N . ALA A 1 486 ? 6.305 -6.094 -1.541 1.00 97.31 486 ALA A N 1
ATOM 3740 C CA . ALA A 1 486 ? 5.533 -5.573 -0.411 1.00 97.31 486 ALA A CA 1
ATOM 3741 C C . ALA A 1 486 ? 5.180 -6.667 0.605 1.00 97.31 486 ALA A C 1
ATOM 3743 O O . ALA A 1 486 ? 5.330 -6.453 1.803 1.00 97.31 486 ALA A O 1
ATOM 3744 N N . GLN A 1 487 ? 4.743 -7.843 0.146 1.00 95.81 487 GLN A N 1
ATOM 3745 C CA . GLN A 1 487 ? 4.256 -8.923 1.005 1.00 95.81 487 GLN A CA 1
ATOM 3746 C C . GLN A 1 487 ? 5.272 -9.324 2.086 1.00 95.81 487 GLN A C 1
ATOM 3748 O O . GLN A 1 487 ? 4.921 -9.422 3.267 1.00 95.81 487 GLN A O 1
ATOM 3753 N N . ILE A 1 488 ? 6.538 -9.528 1.708 1.00 93.94 488 ILE A N 1
ATOM 3754 C CA . ILE A 1 488 ? 7.575 -9.957 2.658 1.00 93.94 488 ILE A CA 1
ATOM 3755 C C . ILE A 1 488 ? 7.934 -8.850 3.659 1.00 93.94 488 ILE A C 1
ATOM 3757 O O . ILE A 1 488 ? 8.188 -9.139 4.831 1.00 93.94 488 ILE A O 1
ATOM 3761 N N . TYR A 1 489 ? 7.895 -7.586 3.230 1.00 98.06 489 TYR A N 1
ATOM 3762 C CA . TYR A 1 489 ? 8.170 -6.439 4.091 1.00 98.06 489 TYR A CA 1
ATOM 3763 C C . TYR A 1 489 ? 7.008 -6.125 5.028 1.00 98.06 489 TYR A C 1
ATOM 3765 O O . TYR A 1 489 ? 7.238 -5.865 6.205 1.00 98.06 489 TYR A O 1
ATOM 3773 N N . ILE A 1 490 ? 5.765 -6.232 4.556 1.00 96.94 490 ILE A N 1
ATOM 3774 C CA . ILE A 1 490 ? 4.560 -6.118 5.386 1.00 96.94 490 ILE A CA 1
ATOM 3775 C C . ILE A 1 490 ? 4.592 -7.182 6.485 1.00 96.94 490 ILE A C 1
ATOM 3777 O O . ILE A 1 490 ? 4.368 -6.873 7.656 1.00 96.94 490 ILE A O 1
ATOM 3781 N N . SER A 1 491 ? 4.928 -8.426 6.132 1.00 89.12 491 SER A N 1
ATOM 3782 C CA . SER A 1 491 ? 5.061 -9.508 7.109 1.00 89.12 491 SER A CA 1
ATOM 3783 C C . SER A 1 491 ? 6.143 -9.214 8.155 1.00 89.12 491 SER A C 1
ATOM 3785 O O . SER A 1 491 ? 5.929 -9.467 9.341 1.00 89.12 491 SER A O 1
ATOM 3787 N N . ALA A 1 492 ? 7.294 -8.682 7.738 1.00 86.56 492 ALA A N 1
ATOM 3788 C CA . ALA A 1 492 ? 8.389 -8.317 8.637 1.00 86.56 492 ALA A CA 1
ATOM 3789 C C . ALA A 1 492 ? 8.027 -7.136 9.549 1.00 86.56 492 ALA A C 1
ATOM 3791 O O . ALA A 1 492 ? 8.260 -7.175 10.754 1.00 86.56 492 ALA A O 1
ATOM 3792 N N . PHE A 1 493 ? 7.389 -6.111 8.989 1.00 93.44 493 PHE A N 1
ATOM 3793 C CA . PHE A 1 493 ? 6.936 -4.935 9.719 1.00 93.44 493 PHE A CA 1
ATOM 3794 C C . PHE A 1 493 ? 5.934 -5.311 10.813 1.00 93.44 493 PHE A C 1
ATOM 3796 O O . PHE A 1 493 ? 6.097 -4.931 11.972 1.00 93.44 493 PHE A O 1
ATOM 3803 N N . LYS A 1 494 ? 4.922 -6.116 10.472 1.00 85.75 494 LYS A N 1
ATOM 3804 C CA . LYS A 1 494 ? 3.876 -6.512 11.425 1.00 85.75 494 LYS A CA 1
ATOM 3805 C C . LYS A 1 494 ? 4.403 -7.414 12.542 1.00 85.75 494 LYS A C 1
ATOM 3807 O O . LYS A 1 494 ? 3.878 -7.343 13.651 1.00 85.75 494 LYS A O 1
ATOM 3812 N N . SER A 1 495 ? 5.447 -8.208 12.285 1.00 82.69 495 SER A N 1
ATOM 3813 C CA . SER A 1 495 ? 6.111 -9.029 13.308 1.00 82.69 495 SER A CA 1
ATOM 3814 C C . SER A 1 495 ? 7.137 -8.259 14.151 1.00 82.69 495 SER A C 1
ATOM 3816 O O . SER A 1 495 ? 7.607 -8.782 15.161 1.00 82.69 495 SER A O 1
ATOM 3818 N N . GLY A 1 496 ? 7.470 -7.019 13.775 1.00 79.31 496 GLY A N 1
ATOM 3819 C CA . GLY A 1 496 ? 8.530 -6.234 14.410 1.00 79.31 496 GLY A CA 1
ATOM 3820 C C . GLY A 1 496 ? 9.943 -6.699 14.045 1.00 79.31 496 GLY A C 1
ATOM 3821 O O . GLY A 1 496 ? 10.894 -6.387 14.760 1.00 79.31 496 GLY A O 1
ATOM 3822 N N . ALA A 1 497 ? 10.095 -7.465 12.963 1.00 80.75 497 ALA A N 1
ATOM 3823 C CA . ALA A 1 497 ? 11.396 -7.886 12.467 1.00 80.75 497 ALA A CA 1
ATOM 3824 C C . ALA A 1 497 ? 12.155 -6.708 11.836 1.00 80.75 497 ALA A C 1
ATOM 3826 O O . ALA A 1 497 ? 11.573 -5.818 11.217 1.00 80.75 497 ALA A O 1
ATOM 3827 N N . SER A 1 498 ? 13.483 -6.735 11.958 1.00 82.88 498 SER A N 1
ATOM 3828 C CA . SER A 1 498 ? 14.381 -5.746 11.350 1.00 82.88 498 SER A CA 1
ATOM 3829 C C . SER A 1 498 ? 14.768 -6.075 9.906 1.00 82.88 498 SER A C 1
ATOM 3831 O O . SER A 1 498 ? 15.386 -5.253 9.241 1.00 82.88 498 SER A O 1
ATOM 3833 N N . THR A 1 499 ? 14.438 -7.278 9.426 1.00 85.19 499 THR A N 1
ATOM 3834 C CA . THR A 1 499 ? 14.707 -7.739 8.056 1.00 85.19 499 THR A CA 1
ATOM 3835 C C . THR A 1 499 ? 13.587 -8.668 7.578 1.00 85.19 499 THR A C 1
ATOM 3837 O O . THR A 1 499 ? 12.992 -9.375 8.401 1.00 85.19 499 THR A O 1
ATOM 3840 N N . PRO A 1 500 ? 13.274 -8.694 6.271 1.00 88.00 500 PRO A N 1
ATOM 3841 C CA . PRO A 1 500 ? 12.295 -9.620 5.722 1.00 88.00 500 PRO A CA 1
ATOM 3842 C C . PRO A 1 500 ? 12.842 -11.045 5.615 1.00 88.00 500 PRO A C 1
ATOM 3844 O O . PRO A 1 500 ? 14.022 -11.270 5.352 1.00 88.00 500 PRO A O 1
ATOM 3847 N N . THR A 1 501 ? 11.957 -12.029 5.782 1.00 85.81 501 THR A N 1
ATOM 3848 C CA . THR A 1 501 ? 12.276 -13.442 5.535 1.00 85.81 501 THR A CA 1
ATOM 3849 C C . THR A 1 501 ? 11.836 -13.824 4.129 1.00 85.81 501 THR A C 1
ATOM 3851 O O . THR A 1 501 ? 10.646 -13.794 3.821 1.00 85.81 501 THR A O 1
ATOM 3854 N N . VAL A 1 502 ? 12.788 -14.225 3.288 1.00 88.56 502 VAL A N 1
ATOM 3855 C CA . VAL A 1 502 ? 12.505 -14.702 1.931 1.00 88.56 502 VAL A CA 1
ATOM 3856 C C . VAL A 1 502 ? 12.286 -16.214 1.941 1.00 88.56 502 VAL A C 1
ATOM 3858 O O . VAL A 1 502 ? 13.176 -16.986 2.297 1.00 88.56 502 VAL A O 1
ATOM 3861 N N . THR A 1 503 ? 11.097 -16.653 1.526 1.00 86.88 503 THR A N 1
ATOM 3862 C CA . THR A 1 503 ? 10.705 -18.075 1.493 1.00 86.88 503 THR A CA 1
ATOM 3863 C C . THR A 1 503 ? 10.671 -18.671 0.085 1.00 86.88 503 THR A C 1
ATOM 3865 O O . THR A 1 503 ? 10.701 -19.902 -0.045 1.00 86.88 503 THR A O 1
ATOM 3868 N N . THR A 1 504 ? 10.700 -17.824 -0.946 1.00 88.31 504 THR A N 1
ATOM 3869 C CA . THR A 1 504 ? 10.669 -18.174 -2.374 1.00 88.31 504 THR A CA 1
ATOM 3870 C C . THR A 1 504 ? 11.697 -17.333 -3.122 1.00 88.31 504 THR A C 1
ATOM 3872 O O . THR A 1 504 ? 11.767 -16.130 -2.895 1.00 88.31 504 THR A O 1
ATOM 3875 N N . ASP A 1 505 ? 12.499 -17.967 -3.983 1.00 95.31 505 ASP A N 1
ATOM 3876 C CA . ASP A 1 505 ? 13.407 -17.237 -4.867 1.00 95.31 505 ASP A CA 1
ATOM 3877 C C . ASP A 1 505 ? 12.606 -16.585 -6.006 1.00 95.31 505 ASP A C 1
ATOM 3879 O O . ASP A 1 505 ? 11.872 -17.276 -6.716 1.00 95.31 505 ASP A O 1
ATOM 3883 N N . GLU A 1 506 ? 12.750 -15.276 -6.195 1.00 97.38 506 GLU A N 1
ATOM 3884 C CA . GLU A 1 506 ? 12.052 -14.513 -7.236 1.00 97.38 506 GLU A CA 1
ATOM 3885 C C . GLU A 1 506 ? 12.887 -13.301 -7.670 1.00 97.38 506 GLU A C 1
ATOM 3887 O O . GLU A 1 506 ? 13.601 -12.695 -6.869 1.00 97.38 506 GLU A O 1
ATOM 3892 N N . LEU A 1 507 ? 12.809 -12.940 -8.950 1.00 98.62 507 LEU A N 1
ATOM 3893 C CA . LEU A 1 507 ? 13.395 -11.711 -9.483 1.00 98.62 507 LEU A CA 1
ATOM 3894 C C . LEU A 1 507 ? 12.273 -10.778 -9.928 1.00 98.62 507 LEU A C 1
ATOM 3896 O O . LEU A 1 507 ? 11.647 -11.048 -10.951 1.00 98.62 507 LEU A O 1
ATOM 3900 N N . VAL A 1 508 ? 12.046 -9.677 -9.212 1.00 98.50 508 VAL A N 1
ATOM 3901 C CA . VAL A 1 508 ? 11.109 -8.621 -9.624 1.00 98.50 508 VAL A CA 1
ATOM 3902 C C . VAL A 1 508 ? 11.890 -7.565 -10.392 1.00 98.50 508 VAL A C 1
ATOM 3904 O O . VAL A 1 508 ? 12.751 -6.898 -9.825 1.00 98.50 508 VAL A O 1
ATOM 3907 N N . TYR A 1 509 ? 11.630 -7.423 -11.687 1.00 98.50 509 TYR A N 1
ATOM 3908 C CA . TYR A 1 509 ? 12.344 -6.487 -12.551 1.00 98.50 509 TYR A CA 1
ATOM 3909 C C . TYR A 1 509 ? 11.487 -5.275 -12.899 1.00 98.50 509 TYR A C 1
ATOM 3911 O O . TYR A 1 509 ? 10.267 -5.383 -13.030 1.00 98.50 509 TYR A O 1
ATOM 3919 N N . TYR A 1 510 ? 12.137 -4.134 -13.118 1.00 98.19 510 TYR A N 1
ATOM 3920 C CA . TYR A 1 510 ? 11.481 -2.934 -13.622 1.00 98.19 510 TYR A CA 1
ATOM 3921 C C . TYR A 1 510 ? 12.416 -2.066 -14.460 1.00 98.19 510 TYR A C 1
ATOM 3923 O O . TYR A 1 510 ? 13.636 -2.063 -14.278 1.00 98.19 510 TYR A O 1
ATOM 3931 N N . TYR A 1 511 ? 11.837 -1.372 -15.437 1.00 97.81 511 TYR A N 1
ATOM 3932 C CA . TYR A 1 511 ? 12.550 -0.466 -16.338 1.00 97.81 511 TYR A CA 1
ATOM 3933 C C . TYR A 1 511 ? 11.574 0.424 -17.105 1.00 97.81 511 TYR A C 1
ATOM 3935 O O . TYR A 1 511 ? 10.397 0.101 -17.268 1.00 97.81 511 TYR A O 1
ATOM 3943 N N . ARG A 1 512 ? 12.079 1.538 -17.633 1.00 96.88 512 ARG A N 1
ATOM 3944 C CA . ARG A 1 512 ? 11.323 2.407 -18.545 1.00 96.88 512 ARG A CA 1
ATOM 3945 C C . ARG A 1 512 ? 11.287 1.831 -19.965 1.00 96.88 512 ARG A C 1
ATOM 3947 O O . ARG A 1 512 ? 12.245 1.174 -20.377 1.00 96.88 512 ARG A O 1
ATOM 3954 N N . PRO A 1 513 ? 10.237 2.123 -20.755 1.00 96.12 513 PRO A N 1
ATOM 3955 C CA . PRO A 1 513 ? 10.116 1.639 -22.133 1.00 96.12 513 PRO A CA 1
ATOM 3956 C C . PRO A 1 513 ? 11.144 2.257 -23.094 1.00 96.12 513 PRO A C 1
ATOM 3958 O O . PRO A 1 513 ? 11.428 1.688 -24.152 1.00 96.12 513 PRO A O 1
ATOM 3961 N N . THR A 1 514 ? 11.699 3.419 -22.742 1.00 96.75 514 THR A N 1
ATOM 3962 C CA . THR A 1 514 ? 12.667 4.159 -23.555 1.00 96.75 514 THR A CA 1
ATOM 3963 C C . THR A 1 514 ? 13.753 4.806 -22.691 1.00 96.75 514 THR A C 1
ATOM 3965 O O . THR A 1 514 ? 13.459 5.187 -21.555 1.00 96.75 514 THR A O 1
ATOM 3968 N N . PRO A 1 515 ? 14.977 5.007 -23.220 1.00 97.00 515 PRO A N 1
ATOM 3969 C CA . PRO A 1 515 ? 16.000 5.817 -22.557 1.00 97.00 515 PRO A CA 1
ATOM 3970 C C . PRO A 1 515 ? 15.514 7.243 -22.264 1.00 97.00 515 PRO A C 1
ATOM 3972 O O . PRO A 1 515 ? 14.760 7.805 -23.065 1.00 97.00 515 PRO A O 1
ATOM 3975 N N . LYS A 1 516 ? 16.002 7.882 -21.191 1.00 95.31 516 LYS A N 1
ATOM 3976 C CA . LYS A 1 516 ? 15.591 9.252 -20.816 1.00 95.31 516 LYS A CA 1
ATOM 3977 C C . LYS A 1 516 ? 15.868 10.292 -21.896 1.00 95.31 516 LYS A C 1
ATOM 3979 O O . LYS A 1 516 ? 15.200 11.315 -21.945 1.00 95.31 516 LYS A O 1
ATOM 3984 N N . GLY A 1 517 ? 16.861 10.049 -22.751 1.00 94.81 517 GLY A N 1
ATOM 3985 C CA . GLY A 1 517 ? 17.211 10.930 -23.868 1.00 94.81 517 GLY A CA 1
ATOM 3986 C C . GLY A 1 517 ? 16.435 10.666 -25.163 1.00 94.81 517 GLY A C 1
ATOM 3987 O O . GLY A 1 517 ? 16.718 11.318 -26.168 1.00 94.81 517 GLY A O 1
ATOM 3988 N N . ALA A 1 518 ? 15.513 9.696 -25.193 1.00 95.50 518 ALA A N 1
ATOM 3989 C CA . ALA A 1 518 ? 14.737 9.394 -26.391 1.00 95.50 518 ALA A CA 1
ATOM 3990 C C . ALA A 1 518 ? 13.853 10.589 -26.784 1.00 95.50 518 ALA A C 1
ATOM 3992 O O . ALA A 1 518 ? 13.229 11.226 -25.941 1.00 95.50 518 ALA A O 1
ATOM 3993 N N . THR A 1 519 ? 13.798 10.895 -28.080 1.00 94.25 519 THR A N 1
ATOM 3994 C CA . THR A 1 519 ? 12.902 11.931 -28.606 1.00 94.25 519 THR A CA 1
ATOM 3995 C C . THR A 1 519 ? 11.565 11.298 -28.968 1.00 94.25 519 THR A C 1
ATOM 3997 O O . THR A 1 519 ? 11.511 10.467 -29.875 1.00 94.25 519 THR A O 1
ATOM 4000 N N . CYS A 1 520 ? 10.494 11.704 -28.287 1.00 94.00 520 CYS A N 1
ATOM 4001 C CA . CYS A 1 520 ? 9.143 11.205 -28.540 1.00 94.00 520 CYS A CA 1
ATOM 4002 C C . CYS A 1 520 ? 8.342 12.178 -29.415 1.00 94.00 520 CYS A C 1
ATOM 4004 O O . CYS A 1 520 ? 8.548 13.390 -29.347 1.00 94.00 520 CYS A O 1
ATOM 4006 N N . SER A 1 521 ? 7.384 11.676 -30.202 1.00 94.81 521 SER A N 1
ATOM 4007 C CA . SER A 1 521 ? 6.468 12.519 -30.998 1.00 94.81 521 SER A CA 1
ATOM 4008 C C . SER A 1 521 ? 5.315 13.105 -30.168 1.00 94.81 521 SER A C 1
ATOM 4010 O O . SER A 1 521 ? 4.191 13.225 -30.659 1.00 94.81 521 SER A O 1
ATOM 4012 N N . ASP A 1 522 ? 5.586 13.406 -28.904 1.00 92.12 522 ASP A N 1
ATOM 4013 C CA . ASP A 1 522 ? 4.605 13.838 -27.921 1.00 92.12 522 ASP A CA 1
ATOM 4014 C C . ASP A 1 522 ? 4.303 15.338 -28.034 1.00 92.12 522 ASP A C 1
ATOM 4016 O O . ASP A 1 522 ? 5.164 16.154 -28.368 1.00 92.12 522 ASP A O 1
ATOM 4020 N N . THR A 1 523 ? 3.063 15.702 -27.725 1.00 90.31 523 THR A N 1
ATOM 4021 C CA . THR A 1 523 ? 2.610 17.096 -27.634 1.00 90.31 523 THR A CA 1
ATOM 4022 C C . THR A 1 523 ? 2.812 17.691 -26.243 1.00 90.31 523 THR A C 1
ATOM 4024 O O . THR A 1 523 ? 2.885 18.915 -26.109 1.00 90.31 523 THR A O 1
ATOM 4027 N N . VAL A 1 524 ? 2.914 16.849 -25.211 1.00 91.44 524 VAL A N 1
ATOM 4028 C CA . VAL A 1 524 ? 3.288 17.260 -23.859 1.00 91.44 524 VAL A CA 1
ATOM 4029 C C . VAL A 1 524 ? 4.820 17.275 -23.774 1.00 91.44 524 VAL A C 1
ATOM 4031 O O . VAL A 1 524 ? 5.468 16.332 -24.231 1.00 91.44 524 VAL A O 1
ATOM 4034 N N . PRO A 1 525 ? 5.441 18.336 -23.224 1.00 93.00 525 PRO A N 1
ATOM 4035 C CA . PRO A 1 525 ? 6.888 18.370 -23.048 1.00 93.00 525 PRO A CA 1
ATOM 4036 C C . PRO A 1 525 ? 7.392 17.208 -22.189 1.00 93.00 525 PRO A C 1
ATOM 4038 O O . PRO A 1 525 ? 6.658 16.669 -21.363 1.00 93.00 525 PRO A O 1
ATOM 4041 N N . GLN A 1 526 ? 8.673 16.880 -22.315 1.00 94.56 526 GLN A N 1
ATOM 4042 C CA . GLN A 1 526 ? 9.322 15.933 -21.413 1.00 94.56 526 GLN A CA 1
ATOM 4043 C C . GLN A 1 526 ? 9.133 16.362 -19.937 1.00 94.56 526 GLN A C 1
ATOM 4045 O O . GLN A 1 526 ? 9.303 17.552 -19.641 1.00 94.56 526 GLN A O 1
ATOM 4050 N N . PRO A 1 527 ? 8.753 15.448 -19.020 1.00 94.81 527 PRO A N 1
ATOM 4051 C CA . PRO A 1 527 ? 8.508 15.788 -17.617 1.00 94.81 527 PRO A CA 1
ATOM 4052 C C . PRO A 1 527 ? 9.766 16.318 -16.938 1.00 94.81 527 PRO A C 1
ATOM 4054 O O . PRO A 1 527 ? 10.866 15.854 -17.220 1.00 94.81 527 PRO A O 1
ATOM 4057 N N . THR A 1 528 ? 9.628 17.255 -16.000 1.00 95.94 528 THR A N 1
ATOM 4058 C CA . THR A 1 528 ? 10.779 17.686 -15.191 1.00 95.94 528 THR A CA 1
ATOM 4059 C C . THR A 1 528 ? 11.255 16.556 -14.270 1.00 95.94 528 THR A C 1
ATOM 4061 O O . THR A 1 528 ? 10.471 15.701 -13.860 1.00 95.94 528 THR A O 1
ATOM 4064 N N . GLY A 1 529 ? 12.556 16.523 -13.965 1.00 96.06 529 GLY A N 1
ATOM 4065 C CA . GLY A 1 529 ? 13.174 15.454 -13.167 1.00 96.06 529 GLY A CA 1
ATOM 4066 C C . GLY A 1 529 ? 13.678 14.268 -13.992 1.00 96.06 529 GLY A C 1
ATOM 4067 O O . GLY A 1 529 ? 14.494 13.504 -13.489 1.00 96.06 529 GLY A O 1
ATOM 4068 N N . TYR A 1 530 ? 13.292 14.163 -15.272 1.00 95.44 530 TYR A N 1
ATOM 4069 C CA . TYR A 1 530 ? 13.709 13.090 -16.188 1.00 95.44 530 TYR A CA 1
ATOM 4070 C C . TYR A 1 530 ? 15.221 12.846 -16.249 1.00 95.44 530 TYR A C 1
ATOM 4072 O O . TYR A 1 530 ? 15.670 11.742 -16.559 1.00 95.44 530 TYR A O 1
ATOM 4080 N N . GLN A 1 531 ? 16.012 13.893 -16.007 1.00 95.50 531 GLN A N 1
ATOM 4081 C CA . GLN A 1 531 ? 17.461 13.842 -16.073 1.00 95.50 531 GLN A CA 1
ATOM 4082 C C . GLN A 1 531 ? 18.094 13.043 -14.924 1.00 95.50 531 GLN A C 1
ATOM 4084 O O . GLN A 1 531 ? 19.223 12.580 -15.100 1.00 95.50 531 GLN A O 1
ATOM 4089 N N . TYR A 1 532 ? 17.388 12.886 -13.798 1.00 94.88 532 TYR A N 1
ATOM 4090 C CA . TYR A 1 532 ? 17.902 12.248 -12.582 1.00 94.88 532 TYR A CA 1
ATOM 4091 C C . TYR A 1 532 ? 17.839 10.725 -12.653 1.00 94.88 532 TYR A C 1
ATOM 4093 O O . TYR A 1 532 ? 18.783 10.067 -12.247 1.00 94.88 532 TYR A O 1
ATOM 4101 N N . ASP A 1 533 ? 16.789 10.165 -13.247 1.00 92.75 533 ASP A N 1
ATOM 4102 C CA . ASP A 1 533 ? 16.693 8.721 -13.453 1.00 92.75 533 ASP A CA 1
ATOM 4103 C C . ASP A 1 533 ? 17.841 8.178 -14.324 1.00 92.75 533 ASP A C 1
ATOM 4105 O O . ASP A 1 533 ? 18.202 8.749 -15.363 1.00 92.75 533 ASP A O 1
ATOM 4109 N N . ASP A 1 534 ? 18.339 7.002 -13.991 1.00 94.19 534 ASP A N 1
ATOM 4110 C CA . ASP A 1 534 ? 19.363 6.297 -14.741 1.00 94.19 534 ASP A CA 1
ATOM 4111 C C . ASP A 1 534 ? 18.774 5.504 -15.916 1.00 94.19 534 ASP A C 1
ATOM 4113 O O . ASP A 1 534 ? 17.662 4.974 -15.879 1.00 94.19 534 ASP A O 1
ATOM 4117 N N . ASP A 1 535 ? 19.539 5.387 -17.004 1.00 97.12 535 ASP A N 1
ATOM 4118 C CA . ASP A 1 535 ? 19.206 4.470 -18.099 1.00 97.12 535 ASP A CA 1
ATOM 4119 C C . ASP A 1 535 ? 19.643 3.050 -17.726 1.00 97.12 535 ASP A C 1
ATOM 4121 O O . ASP A 1 535 ? 20.598 2.496 -18.280 1.00 97.12 535 ASP A O 1
ATOM 4125 N N . PHE A 1 536 ? 18.923 2.467 -16.765 1.00 98.19 536 PHE A N 1
ATOM 4126 C CA . PHE A 1 536 ? 19.140 1.121 -16.246 1.00 98.19 536 PHE A CA 1
ATOM 4127 C C . PHE A 1 536 ? 17.900 0.232 -16.301 1.00 98.19 536 PHE A C 1
ATOM 4129 O O . PHE A 1 536 ? 16.757 0.676 -16.408 1.00 98.19 536 PHE A O 1
ATOM 4136 N N . VAL A 1 537 ? 18.179 -1.068 -16.252 1.00 98.44 537 VAL A N 1
ATOM 4137 C CA . VAL A 1 537 ? 17.212 -2.117 -15.946 1.00 98.44 537 VAL A CA 1
ATOM 4138 C C . VAL A 1 537 ? 17.498 -2.607 -14.536 1.00 98.44 537 VAL A C 1
ATOM 4140 O O . VAL A 1 537 ? 18.624 -3.020 -14.246 1.00 98.44 537 VAL A O 1
ATOM 4143 N N . PHE A 1 538 ? 16.480 -2.577 -13.683 1.00 98.50 538 PHE A N 1
ATOM 4144 C CA . PHE A 1 538 ? 16.591 -2.892 -12.266 1.00 98.50 538 PHE A CA 1
ATOM 4145 C C . PHE A 1 538 ? 15.974 -4.252 -11.950 1.00 98.50 538 PHE A C 1
ATOM 4147 O O . PHE A 1 538 ? 15.022 -4.687 -12.605 1.00 98.50 538 PHE A O 1
ATOM 4154 N N . VAL A 1 539 ? 16.513 -4.918 -10.930 1.00 98.69 539 VAL A N 1
ATOM 4155 C CA . VAL A 1 539 ? 15.972 -6.154 -10.357 1.00 98.69 539 VAL A CA 1
ATOM 4156 C C . VAL A 1 539 ? 16.028 -6.065 -8.838 1.00 98.69 539 VAL A C 1
ATOM 4158 O O . VAL A 1 539 ? 17.108 -5.885 -8.281 1.00 98.69 539 VAL A O 1
ATOM 4161 N N . ILE A 1 540 ? 14.888 -6.259 -8.176 1.00 98.62 540 ILE A N 1
ATOM 4162 C CA . ILE A 1 540 ? 14.799 -6.616 -6.758 1.00 98.62 540 ILE A CA 1
ATOM 4163 C C . ILE A 1 540 ? 14.817 -8.146 -6.688 1.00 98.62 540 ILE A C 1
ATOM 4165 O O . ILE A 1 540 ? 13.843 -8.817 -7.034 1.00 98.62 540 ILE A O 1
ATOM 4169 N N . ALA A 1 541 ? 15.957 -8.703 -6.290 1.00 98.38 541 ALA A N 1
ATOM 4170 C CA . ALA A 1 541 ? 16.146 -10.132 -6.105 1.00 98.38 541 ALA A CA 1
ATOM 4171 C C . ALA A 1 541 ? 15.715 -10.538 -4.692 1.00 98.38 541 ALA A C 1
ATOM 4173 O O . ALA A 1 541 ? 16.284 -10.062 -3.707 1.00 98.38 541 ALA A O 1
ATOM 4174 N N . LEU A 1 542 ? 14.732 -11.431 -4.606 1.00 98.00 542 LEU A N 1
ATOM 4175 C CA . LEU A 1 542 ? 14.303 -12.095 -3.381 1.00 98.00 542 LEU A CA 1
ATOM 4176 C C . LEU A 1 542 ? 14.993 -13.459 -3.351 1.00 98.00 542 LEU A C 1
ATOM 4178 O O . LEU A 1 542 ? 14.634 -14.334 -4.132 1.00 98.00 542 LEU A O 1
ATOM 4182 N N . LEU A 1 543 ? 16.006 -13.642 -2.499 1.00 97.06 543 LEU A N 1
ATOM 4183 C CA . LEU A 1 543 ? 16.835 -14.851 -2.483 1.00 97.06 543 LEU A CA 1
ATOM 4184 C C . LEU A 1 543 ? 16.734 -15.621 -1.161 1.00 97.06 543 LEU A C 1
ATOM 4186 O O . LEU A 1 543 ? 17.060 -15.100 -0.094 1.00 97.06 543 LEU A O 1
ATOM 4190 N N . LYS A 1 544 ? 16.368 -16.905 -1.226 1.00 94.44 544 LYS A N 1
ATOM 4191 C CA . LYS A 1 544 ? 16.382 -17.821 -0.067 1.00 94.44 544 LYS A CA 1
ATOM 4192 C C . LYS A 1 544 ? 17.794 -18.227 0.333 1.00 94.44 544 LYS A C 1
ATOM 4194 O O . LYS A 1 544 ? 18.070 -18.507 1.497 1.00 94.44 544 LYS A O 1
ATOM 4199 N N . SER A 1 545 ? 18.669 -18.349 -0.660 1.00 94.19 545 SER A N 1
ATOM 4200 C CA . SER A 1 545 ? 20.064 -18.748 -0.510 1.00 94.19 545 SER A CA 1
ATOM 4201 C C . SER A 1 545 ? 20.943 -17.882 -1.404 1.00 94.19 545 SER A C 1
ATOM 4203 O O . SER A 1 545 ? 20.456 -17.273 -2.354 1.00 94.19 545 SER A O 1
ATOM 4205 N N . ALA A 1 546 ? 22.240 -17.819 -1.103 1.00 97.75 546 ALA A N 1
ATOM 4206 C CA . ALA A 1 546 ? 23.175 -17.099 -1.957 1.00 97.75 546 ALA A CA 1
ATOM 4207 C C . ALA A 1 546 ? 23.130 -17.631 -3.402 1.00 97.75 546 ALA A C 1
ATOM 4209 O O . ALA A 1 546 ? 23.006 -18.839 -3.637 1.00 97.75 546 ALA A O 1
ATOM 4210 N N . GLY A 1 547 ? 23.254 -16.729 -4.369 1.00 97.88 547 GLY A N 1
ATOM 4211 C CA . GLY A 1 547 ? 23.133 -17.055 -5.785 1.00 97.88 547 GLY A CA 1
ATOM 4212 C C . GLY A 1 547 ? 23.715 -15.979 -6.689 1.00 97.88 547 GLY A C 1
ATOM 4213 O O . GLY A 1 547 ? 24.124 -14.909 -6.239 1.00 97.88 547 GLY A O 1
ATOM 4214 N N . THR A 1 548 ? 23.758 -16.277 -7.983 1.00 98.69 548 THR A N 1
ATOM 4215 C CA . THR A 1 548 ? 24.197 -15.341 -9.017 1.00 98.69 548 THR A CA 1
ATOM 4216 C C . THR A 1 548 ? 23.007 -14.919 -9.863 1.00 98.69 548 THR A C 1
ATOM 4218 O O . THR A 1 548 ? 22.401 -15.752 -10.542 1.00 98.69 548 THR A O 1
ATOM 4221 N N . VAL A 1 549 ? 22.696 -13.624 -9.849 1.00 98.75 549 VAL A N 1
ATOM 4222 C CA . VAL A 1 549 ? 21.710 -13.020 -10.748 1.00 98.75 549 VAL A CA 1
ATOM 4223 C C . VAL A 1 549 ? 22.421 -12.518 -11.998 1.00 98.75 549 VAL A C 1
ATOM 4225 O O . VAL A 1 549 ? 23.472 -11.888 -11.909 1.00 98.75 549 VAL A O 1
ATOM 4228 N N . THR A 1 550 ? 21.860 -12.809 -13.167 1.00 98.75 550 THR A N 1
ATOM 4229 C CA . THR A 1 550 ? 22.350 -12.328 -14.461 1.00 98.75 550 THR A CA 1
ATOM 4230 C C . THR A 1 550 ? 21.293 -11.451 -15.118 1.00 98.75 550 THR A C 1
ATOM 4232 O O . THR A 1 550 ? 20.160 -11.891 -15.310 1.00 98.75 550 THR A O 1
ATOM 4235 N N . ILE A 1 551 ? 21.677 -10.233 -15.498 1.00 98.75 551 ILE A N 1
ATOM 4236 C CA . ILE A 1 551 ? 20.846 -9.304 -16.270 1.00 98.75 551 ILE A CA 1
ATOM 4237 C C . ILE A 1 551 ? 21.498 -9.123 -17.640 1.00 98.75 551 ILE A C 1
ATOM 4239 O O . ILE A 1 551 ? 22.668 -8.751 -17.731 1.00 98.75 551 ILE A O 1
ATOM 4243 N N . THR A 1 552 ? 20.748 -9.370 -18.711 1.00 98.62 552 THR A N 1
ATOM 4244 C CA . THR A 1 552 ? 21.175 -9.040 -20.080 1.00 98.62 552 THR A CA 1
ATOM 4245 C C . THR A 1 552 ? 20.162 -8.087 -20.679 1.00 98.62 552 THR A C 1
ATOM 4247 O O . THR A 1 552 ? 18.967 -8.379 -20.683 1.00 98.62 552 THR A O 1
ATOM 4250 N N . SER A 1 553 ? 20.643 -6.944 -21.164 1.00 98.56 553 SER A N 1
ATOM 4251 C CA . SER A 1 553 ? 19.791 -5.867 -21.649 1.00 98.56 553 SER A CA 1
ATOM 4252 C C . SER A 1 553 ? 20.048 -5.584 -23.121 1.00 98.56 553 SER A C 1
ATOM 4254 O O . SER A 1 553 ? 21.113 -5.087 -23.490 1.00 98.56 553 SER A O 1
ATOM 4256 N N . GLY A 1 554 ? 19.098 -5.933 -23.988 1.00 97.75 554 GLY A N 1
ATOM 4257 C CA . GLY A 1 554 ? 19.270 -5.779 -25.426 1.00 97.75 554 GLY A CA 1
ATOM 4258 C C . GLY A 1 554 ? 20.470 -6.567 -25.956 1.00 97.75 554 GLY A C 1
ATOM 4259 O O . GLY A 1 554 ? 20.609 -7.762 -25.706 1.00 97.75 554 GLY A O 1
ATOM 4260 N N . SER A 1 555 ? 21.354 -5.884 -26.685 1.00 96.81 555 SER A N 1
ATOM 4261 C CA . SER A 1 555 ? 22.625 -6.441 -27.170 1.00 96.81 555 SER A CA 1
ATOM 4262 C C . SER A 1 555 ? 23.807 -6.237 -26.213 1.00 96.81 555 SER A C 1
ATOM 4264 O O . SER A 1 555 ? 24.945 -6.510 -26.599 1.00 96.81 555 SER A O 1
ATOM 4266 N N . ASN A 1 556 ? 23.581 -5.708 -25.006 1.00 98.25 556 ASN A N 1
ATOM 4267 C CA . ASN A 1 556 ? 24.654 -5.494 -24.035 1.00 98.25 556 ASN A CA 1
ATOM 4268 C C . ASN A 1 556 ? 25.177 -6.837 -23.506 1.00 98.25 556 ASN A C 1
ATOM 4270 O O . ASN A 1 556 ? 24.439 -7.817 -23.406 1.00 98.25 556 ASN A O 1
ATOM 4274 N N . SER A 1 557 ? 26.456 -6.873 -23.124 1.00 98.06 557 SER A N 1
ATOM 4275 C CA . SER A 1 557 ? 27.045 -8.049 -22.477 1.00 98.06 557 SER A CA 1
ATOM 4276 C C . SER A 1 557 ? 26.342 -8.356 -21.144 1.00 98.06 557 SER A C 1
ATOM 4278 O O . SER A 1 557 ? 26.104 -7.416 -20.374 1.00 98.06 557 SER A O 1
ATOM 4280 N N . PRO A 1 558 ? 26.079 -9.639 -20.820 1.00 98.31 558 PRO A N 1
ATOM 4281 C CA . PRO A 1 558 ? 25.463 -10.025 -19.553 1.00 98.31 558 PRO A CA 1
ATOM 4282 C C . PRO A 1 558 ? 26.223 -9.465 -18.343 1.00 98.31 558 PRO A C 1
ATOM 4284 O O . PRO A 1 558 ? 27.447 -9.585 -18.264 1.00 98.31 558 PRO A O 1
ATOM 4287 N N . GLN A 1 559 ? 25.495 -8.874 -17.397 1.00 98.69 559 GLN A N 1
ATOM 4288 C CA . GLN A 1 559 ? 26.013 -8.436 -16.100 1.00 98.69 559 GLN A CA 1
ATOM 4289 C C . GLN A 1 559 ? 25.660 -9.478 -15.039 1.00 98.69 559 GLN A C 1
ATOM 4291 O O . GLN A 1 559 ? 24.508 -9.905 -14.965 1.00 98.69 559 GLN A O 1
ATOM 4296 N N . GLN A 1 560 ? 26.639 -9.893 -14.232 1.00 98.56 560 GLN A N 1
ATOM 4297 C CA . GLN A 1 560 ? 26.471 -10.921 -13.203 1.00 98.56 560 GLN A CA 1
ATOM 4298 C C . GLN A 1 560 ? 26.718 -10.352 -11.807 1.00 98.56 560 GLN A C 1
ATOM 4300 O O . GLN A 1 560 ? 27.715 -9.672 -11.574 1.00 98.56 560 GLN A O 1
ATOM 4305 N N . PHE A 1 561 ? 25.832 -10.693 -10.875 1.00 98.69 561 PHE A N 1
ATOM 4306 C CA . PHE A 1 561 ? 25.845 -10.214 -9.498 1.00 98.69 561 PHE A CA 1
ATOM 4307 C C . PHE A 1 561 ? 25.782 -11.410 -8.554 1.00 98.69 561 PHE A C 1
ATOM 4309 O O . PHE A 1 561 ? 24.796 -12.144 -8.549 1.00 98.69 561 PHE A O 1
ATOM 4316 N N . SER A 1 562 ? 26.832 -11.615 -7.761 1.00 98.44 562 SER A N 1
ATOM 4317 C CA . SER A 1 562 ? 26.836 -12.620 -6.694 1.00 98.44 562 SER A CA 1
ATOM 4318 C C . SER A 1 562 ? 26.259 -12.009 -5.425 1.00 98.44 562 SER A C 1
ATOM 4320 O O . SER A 1 562 ? 26.835 -11.073 -4.873 1.00 98.44 562 SER A O 1
ATOM 4322 N N . LEU A 1 563 ? 25.126 -12.538 -4.977 1.00 98.38 563 LEU A N 1
ATOM 4323 C CA . LEU A 1 563 ? 24.325 -11.995 -3.886 1.00 98.38 563 LEU A CA 1
ATOM 4324 C C . LEU A 1 563 ? 24.182 -13.023 -2.760 1.00 98.38 563 LEU A C 1
ATOM 4326 O O . LEU A 1 563 ? 24.168 -14.234 -2.996 1.00 98.38 563 LEU A O 1
ATOM 4330 N N . SER A 1 564 ? 24.086 -12.534 -1.526 1.00 97.88 564 SER A N 1
ATOM 4331 C CA . SER A 1 564 ? 23.714 -13.344 -0.364 1.00 97.88 564 SER A CA 1
ATOM 4332 C C . SER A 1 564 ? 22.219 -13.691 -0.381 1.00 97.88 564 SER A C 1
ATOM 4334 O O . SER A 1 564 ? 21.471 -13.217 -1.229 1.00 97.88 564 SER A O 1
ATOM 4336 N N . ALA A 1 565 ? 21.776 -14.520 0.567 1.00 95.94 565 ALA A N 1
ATOM 4337 C CA . ALA A 1 565 ? 20.348 -14.633 0.860 1.00 95.94 565 ALA A CA 1
ATOM 4338 C C . ALA A 1 565 ? 19.807 -13.289 1.383 1.00 95.94 565 ALA A C 1
ATOM 4340 O O . ALA A 1 565 ? 20.529 -12.572 2.081 1.00 95.94 565 ALA A O 1
ATOM 4341 N N . GLY A 1 566 ? 18.544 -12.984 1.089 1.00 95.00 566 GLY A N 1
ATOM 4342 C CA . GLY A 1 566 ? 17.884 -11.736 1.464 1.00 95.00 566 GLY A CA 1
ATOM 4343 C C . GLY A 1 566 ? 17.289 -11.001 0.266 1.00 95.00 566 GLY A C 1
ATOM 4344 O O . GLY A 1 566 ? 17.003 -11.603 -0.769 1.00 95.00 566 GLY A O 1
ATOM 4345 N N . VAL A 1 567 ? 17.080 -9.697 0.435 1.00 97.94 567 VAL A N 1
ATOM 4346 C CA . VAL A 1 567 ? 16.518 -8.805 -0.585 1.00 97.94 567 VAL A CA 1
ATOM 4347 C C . VAL A 1 567 ? 17.614 -7.882 -1.097 1.00 97.94 567 VAL A C 1
ATOM 4349 O O . VAL A 1 567 ? 18.314 -7.246 -0.309 1.00 97.94 567 VAL A O 1
ATOM 4352 N N . HIS A 1 568 ? 17.770 -7.815 -2.416 1.00 97.75 568 HIS A N 1
ATOM 4353 C CA . HIS A 1 568 ? 18.820 -7.025 -3.049 1.00 97.75 568 HIS A CA 1
ATOM 4354 C C . HIS A 1 568 ? 18.318 -6.351 -4.322 1.00 97.75 568 HIS A C 1
ATOM 4356 O O . HIS A 1 568 ? 17.951 -7.031 -5.277 1.00 97.75 568 HIS A O 1
ATOM 4362 N N . THR A 1 569 ? 18.380 -5.025 -4.373 1.00 98.12 569 THR A N 1
ATOM 4363 C CA . THR A 1 569 ? 18.214 -4.265 -5.611 1.00 98.12 569 THR A CA 1
ATOM 4364 C C . THR A 1 569 ? 19.559 -4.195 -6.323 1.00 98.12 569 THR A C 1
ATOM 4366 O O . THR A 1 569 ? 20.580 -3.861 -5.722 1.00 98.12 569 THR A O 1
ATOM 4369 N N . ILE A 1 570 ? 19.566 -4.529 -7.607 1.00 98.50 570 ILE A N 1
ATOM 4370 C CA . ILE A 1 570 ? 20.719 -4.452 -8.507 1.00 98.50 570 ILE A CA 1
ATOM 4371 C C . ILE A 1 570 ? 20.275 -3.856 -9.842 1.00 98.50 570 ILE A C 1
ATOM 4373 O O . ILE A 1 570 ? 19.090 -3.878 -10.177 1.00 98.50 570 ILE A O 1
ATOM 4377 N N . ALA A 1 571 ? 21.225 -3.346 -10.621 1.00 98.38 571 ALA A N 1
ATOM 4378 C CA . ALA A 1 571 ? 20.938 -2.676 -11.882 1.00 98.38 571 ALA A CA 1
ATOM 4379 C C . ALA A 1 571 ? 21.990 -2.990 -12.949 1.00 98.38 571 ALA A C 1
ATOM 4381 O O . ALA A 1 571 ? 23.161 -3.204 -12.632 1.00 98.38 571 ALA A O 1
ATOM 4382 N N . ALA A 1 572 ? 21.580 -2.980 -14.218 1.00 98.56 572 ALA A N 1
ATOM 4383 C CA . ALA A 1 572 ? 22.470 -3.103 -15.371 1.00 98.56 572 ALA A CA 1
ATOM 4384 C C . ALA A 1 572 ? 22.196 -2.007 -16.423 1.00 98.56 572 ALA A C 1
ATOM 4386 O O . ALA A 1 572 ? 21.040 -1.602 -16.577 1.00 98.56 572 ALA A O 1
ATOM 4387 N N . PRO A 1 573 ? 23.223 -1.568 -17.187 1.00 98.38 573 PRO A N 1
ATOM 4388 C CA . PRO A 1 573 ? 23.083 -0.654 -18.325 1.00 98.38 573 PRO A CA 1
ATOM 4389 C C . PRO A 1 573 ? 21.939 -1.031 -19.263 1.00 98.38 573 PRO A C 1
ATOM 4391 O O . PRO A 1 573 ? 21.930 -2.138 -19.811 1.00 98.38 573 PRO A O 1
ATOM 4394 N N . MET A 1 574 ? 21.016 -0.093 -19.481 1.00 97.88 574 MET A N 1
ATOM 4395 C CA . MET A 1 574 ? 19.914 -0.250 -20.421 1.00 97.88 574 MET A CA 1
ATOM 4396 C C . MET A 1 574 ? 20.444 -0.411 -21.850 1.00 97.88 574 MET A C 1
ATOM 4398 O O . MET A 1 574 ? 21.293 0.343 -22.326 1.00 97.88 574 MET A O 1
ATOM 4402 N N . GLY A 1 575 ? 19.924 -1.411 -22.548 1.00 98.06 575 GLY A N 1
ATOM 4403 C CA . GLY A 1 575 ? 20.178 -1.710 -23.946 1.00 98.06 575 GLY A CA 1
ATOM 4404 C C . GLY A 1 575 ? 18.865 -1.904 -24.694 1.00 98.06 575 GLY A C 1
ATOM 4405 O O . GLY A 1 575 ? 17.891 -2.447 -24.166 1.00 98.06 575 GLY A O 1
ATOM 4406 N N . LEU A 1 576 ? 18.844 -1.453 -25.948 1.00 98.25 576 LEU A N 1
ATOM 4407 C CA . LEU A 1 576 ? 17.669 -1.558 -26.811 1.00 98.25 576 LEU A CA 1
ATOM 4408 C C . LEU A 1 576 ? 17.358 -3.024 -27.140 1.00 98.25 576 LEU A C 1
ATOM 4410 O O . LEU A 1 576 ? 18.257 -3.802 -27.459 1.00 98.25 576 LEU A O 1
ATOM 4414 N N . GLY A 1 577 ? 16.075 -3.377 -27.135 1.00 98.00 577 GLY A N 1
ATOM 4415 C CA . GLY A 1 577 ? 15.576 -4.712 -27.445 1.00 98.00 577 GLY A CA 1
ATOM 4416 C C . GLY A 1 577 ? 15.029 -5.447 -26.223 1.00 98.00 577 GLY A C 1
ATOM 4417 O O . GLY A 1 577 ? 14.427 -4.852 -25.329 1.00 98.00 577 GLY A O 1
ATOM 4418 N N . THR A 1 578 ? 15.182 -6.771 -26.224 1.00 98.12 578 THR A N 1
ATOM 4419 C CA . THR A 1 578 ? 14.639 -7.648 -25.175 1.00 98.12 578 THR A CA 1
ATOM 4420 C C . THR A 1 578 ? 15.528 -7.635 -23.940 1.00 98.12 578 THR A C 1
ATOM 4422 O O . THR A 1 578 ? 16.751 -7.624 -24.047 1.00 98.12 578 THR A O 1
ATOM 4425 N N . GLN A 1 579 ? 14.897 -7.670 -22.772 1.00 98.38 579 GLN A N 1
ATOM 4426 C CA . GLN A 1 579 ? 15.561 -7.789 -21.478 1.00 98.38 579 GLN A CA 1
ATOM 4427 C C . GLN A 1 579 ? 15.475 -9.247 -21.032 1.00 98.38 579 GLN A C 1
ATOM 4429 O O . GLN A 1 579 ? 14.426 -9.861 -21.205 1.00 98.38 579 GLN A O 1
ATOM 4434 N N . THR A 1 580 ? 16.539 -9.822 -20.483 1.00 98.44 580 THR A N 1
ATOM 4435 C CA . THR A 1 580 ? 16.511 -11.193 -19.955 1.00 98.44 580 THR A CA 1
ATOM 4436 C C . THR A 1 580 ? 17.114 -11.237 -18.564 1.00 98.44 580 THR A C 1
ATOM 4438 O O . THR A 1 580 ? 18.160 -10.628 -18.318 1.00 98.44 580 THR A O 1
ATOM 4441 N N . PHE A 1 581 ? 16.490 -12.016 -17.693 1.00 98.62 581 PHE A N 1
ATOM 4442 C CA . PHE A 1 581 ? 16.843 -12.141 -16.288 1.00 98.62 581 PHE A CA 1
ATOM 4443 C C . PHE A 1 581 ? 17.036 -13.612 -15.956 1.00 98.62 581 PHE A C 1
ATOM 4445 O O . PHE A 1 581 ? 16.263 -14.458 -16.410 1.00 98.62 581 PHE A O 1
ATOM 4452 N N . ALA A 1 582 ? 18.062 -13.927 -15.174 1.00 98.50 582 ALA A N 1
ATOM 4453 C CA . ALA A 1 582 ? 18.299 -15.284 -14.709 1.00 98.50 582 ALA A CA 1
ATOM 4454 C C . ALA A 1 582 ? 18.848 -15.309 -13.284 1.00 98.50 582 ALA A C 1
ATOM 4456 O O . ALA A 1 582 ? 19.591 -14.415 -12.885 1.00 98.50 582 ALA A O 1
ATOM 4457 N N . LEU A 1 583 ? 18.517 -16.363 -12.544 1.00 98.50 583 LEU A N 1
ATOM 4458 C CA . LEU A 1 583 ? 19.065 -16.670 -11.227 1.00 98.50 583 LEU A CA 1
ATOM 4459 C C . LEU A 1 583 ? 19.645 -18.078 -11.257 1.00 98.50 583 LEU A C 1
ATOM 4461 O O . LEU A 1 583 ? 18.961 -19.016 -11.650 1.00 98.50 583 LEU A O 1
ATOM 4465 N N . SER A 1 584 ? 20.871 -18.227 -10.766 1.00 97.94 584 SER A N 1
ATOM 4466 C CA . SER A 1 584 ? 21.464 -19.520 -10.437 1.00 97.94 584 SER A CA 1
ATOM 4467 C C . SER A 1 584 ? 21.818 -19.540 -8.953 1.00 97.94 584 SER A C 1
ATOM 4469 O O . SER A 1 584 ? 22.776 -18.888 -8.538 1.00 97.94 584 SER A O 1
ATOM 4471 N N . SER A 1 585 ? 21.071 -20.292 -8.149 1.00 94.69 585 SER A N 1
ATOM 4472 C CA . SER A 1 585 ? 21.342 -20.510 -6.724 1.00 94.69 585 SER A CA 1
ATOM 4473 C C . SER A 1 585 ? 21.315 -22.004 -6.393 1.00 94.69 585 SER A C 1
ATOM 4475 O O . SER A 1 585 ? 21.105 -22.858 -7.256 1.00 94.69 585 SER A O 1
ATOM 4477 N N . SER A 1 586 ? 21.547 -22.342 -5.123 1.00 91.56 586 SER A N 1
ATOM 4478 C CA . SER A 1 586 ? 21.388 -23.723 -4.645 1.00 91.56 586 SER A CA 1
ATOM 4479 C C . SER A 1 586 ? 19.924 -24.154 -4.508 1.00 91.56 586 SER A C 1
ATOM 4481 O O . SER A 1 586 ? 19.644 -25.348 -4.414 1.00 91.56 586 SER A O 1
ATOM 4483 N N . THR A 1 587 ? 18.998 -23.192 -4.483 1.00 86.88 587 THR A N 1
ATOM 4484 C CA . THR A 1 587 ? 17.563 -23.405 -4.257 1.00 86.88 587 THR A CA 1
ATOM 4485 C C . THR A 1 587 ? 16.714 -23.195 -5.509 1.00 86.88 587 THR A C 1
ATOM 4487 O O . THR A 1 587 ? 15.611 -23.737 -5.565 1.00 86.88 587 THR A O 1
ATOM 4490 N N . ALA A 1 588 ? 17.218 -22.478 -6.519 1.00 90.38 588 ALA A N 1
ATOM 4491 C CA . ALA A 1 588 ? 16.489 -22.183 -7.746 1.00 90.38 588 ALA A CA 1
ATOM 4492 C C . ALA A 1 588 ? 17.416 -21.987 -8.958 1.00 90.38 588 ALA A C 1
ATOM 4494 O O . ALA A 1 588 ? 18.547 -21.512 -8.843 1.00 90.38 588 ALA A O 1
ATOM 4495 N N . ASN A 1 589 ? 16.895 -22.316 -10.142 1.00 95.62 589 ASN A N 1
ATOM 4496 C CA . ASN A 1 589 ? 17.472 -21.932 -11.426 1.00 95.62 589 ASN A CA 1
ATOM 4497 C C . ASN A 1 589 ? 16.358 -21.319 -12.280 1.00 95.62 589 ASN A C 1
ATOM 4499 O O . ASN A 1 589 ? 15.505 -22.041 -12.794 1.00 95.62 589 ASN A O 1
ATOM 4503 N N . LEU A 1 590 ? 16.326 -19.989 -12.341 1.00 96.31 590 LEU A N 1
ATOM 4504 C CA . LEU A 1 590 ? 15.262 -19.214 -12.974 1.00 96.31 590 LEU A CA 1
ATOM 4505 C C . LEU A 1 590 ? 15.796 -18.543 -14.233 1.00 96.31 590 LEU A C 1
ATOM 4507 O O . LEU A 1 590 ? 16.931 -18.070 -14.251 1.00 96.31 590 LEU A O 1
ATOM 4511 N N . SER A 1 591 ? 14.967 -18.437 -15.266 1.00 96.81 591 SER A N 1
ATOM 4512 C CA . SER A 1 591 ? 15.268 -17.613 -16.433 1.00 96.81 591 SER A CA 1
ATOM 4513 C C . SER A 1 591 ? 13.982 -17.129 -17.088 1.00 96.81 591 SER A C 1
ATOM 4515 O O . SER A 1 591 ? 13.024 -17.889 -17.213 1.00 96.81 591 SER A O 1
ATOM 4517 N N . GLY A 1 592 ? 13.959 -15.866 -17.505 1.00 96.81 592 GLY A N 1
ATOM 4518 C CA . GLY A 1 592 ? 12.808 -15.269 -18.167 1.00 96.81 592 GLY A CA 1
ATOM 4519 C C . GLY A 1 592 ? 13.170 -14.028 -18.971 1.00 96.81 592 GLY A C 1
ATOM 4520 O O . GLY A 1 592 ? 14.186 -13.373 -18.727 1.00 96.81 592 GLY A O 1
ATOM 4521 N N . ASN A 1 593 ? 12.311 -13.706 -19.933 1.00 96.94 593 ASN A N 1
ATOM 4522 C CA . ASN A 1 593 ? 12.392 -12.471 -20.702 1.00 96.94 593 ASN A CA 1
ATOM 4523 C C . ASN A 1 593 ? 11.491 -11.407 -20.066 1.00 96.94 593 ASN A C 1
ATOM 4525 O O . ASN A 1 593 ? 10.406 -11.718 -19.581 1.00 96.94 593 ASN A O 1
ATOM 4529 N N . GLY A 1 594 ? 11.911 -10.148 -20.140 1.00 93.50 594 GLY A N 1
ATOM 4530 C CA . GLY A 1 594 ? 11.056 -9.001 -19.885 1.00 93.50 594 GLY A CA 1
ATOM 4531 C C . GLY A 1 594 ? 9.924 -8.928 -20.910 1.00 93.50 594 GLY A C 1
ATOM 4532 O O . GLY A 1 594 ? 10.131 -9.196 -22.095 1.00 93.50 594 GLY A O 1
ATOM 4533 N N . GLY A 1 595 ? 8.729 -8.563 -20.450 1.00 93.25 595 GLY A N 1
ATOM 4534 C CA . GLY A 1 595 ? 7.534 -8.519 -21.297 1.00 93.25 595 GLY A CA 1
ATOM 4535 C C . GLY A 1 595 ? 7.428 -7.300 -22.221 1.00 93.25 595 GLY A C 1
ATOM 4536 O O . GLY A 1 595 ? 6.599 -7.319 -23.128 1.00 93.25 595 GLY A O 1
ATOM 4537 N N . LEU A 1 596 ? 8.284 -6.282 -22.058 1.00 95.44 596 LEU A N 1
ATOM 4538 C CA . LEU A 1 596 ? 8.336 -5.112 -22.933 1.00 95.44 596 LEU A CA 1
ATOM 4539 C C . LEU A 1 596 ? 9.753 -4.881 -23.467 1.00 95.44 596 LEU A C 1
ATOM 4541 O O . LEU A 1 596 ? 10.729 -4.838 -22.724 1.00 95.44 596 LEU A O 1
ATOM 4545 N N . GLN A 1 597 ? 9.880 -4.725 -24.783 1.00 97.12 597 GLN A N 1
ATOM 4546 C CA . GLN A 1 597 ? 11.164 -4.368 -25.381 1.00 97.12 597 GLN A CA 1
ATOM 4547 C C . GLN A 1 597 ? 11.448 -2.882 -25.182 1.00 97.12 597 GLN A C 1
ATOM 4549 O O . GLN A 1 597 ? 10.577 -2.042 -25.399 1.00 97.12 597 GLN A O 1
ATOM 4554 N N . ILE A 1 598 ? 12.693 -2.566 -24.841 1.00 98.25 598 ILE A N 1
ATOM 4555 C CA . ILE A 1 598 ? 13.156 -1.184 -24.741 1.00 98.25 598 ILE A CA 1
ATOM 4556 C C . ILE A 1 598 ? 13.450 -0.679 -26.147 1.00 98.25 598 ILE A C 1
ATOM 4558 O O . ILE A 1 598 ? 14.185 -1.318 -26.906 1.00 98.25 598 ILE A O 1
ATOM 4562 N N . THR A 1 599 ? 12.899 0.476 -26.505 1.00 96.75 599 THR A N 1
ATOM 4563 C CA . THR A 1 599 ? 13.095 1.073 -27.832 1.00 96.75 599 THR A CA 1
ATOM 4564 C C . THR A 1 599 ? 13.595 2.512 -27.715 1.00 96.75 599 THR A C 1
ATOM 4566 O O . THR A 1 599 ? 13.599 3.093 -26.634 1.00 96.75 599 THR A O 1
ATOM 4569 N N . ASN A 1 600 ? 14.040 3.106 -28.824 1.00 95.88 600 ASN A N 1
ATOM 4570 C CA . ASN A 1 600 ? 14.305 4.548 -28.886 1.00 95.88 600 ASN A CA 1
ATOM 4571 C C . ASN A 1 600 ? 13.169 5.329 -29.575 1.00 95.88 600 ASN A C 1
ATOM 4573 O O . ASN A 1 600 ? 13.365 6.490 -29.924 1.00 95.88 600 ASN A O 1
ATOM 4577 N N . GLN A 1 601 ? 12.028 4.676 -29.824 1.00 93.56 601 GLN A N 1
ATOM 4578 C CA . GLN A 1 601 ? 10.875 5.248 -30.513 1.00 93.56 601 GLN A CA 1
ATOM 4579 C C . GLN A 1 601 ? 9.700 5.320 -29.543 1.00 93.56 601 GLN A C 1
ATOM 4581 O O . GLN A 1 601 ? 9.316 4.324 -28.938 1.00 93.56 601 GLN A O 1
ATOM 4586 N N . CYS A 1 602 ? 9.098 6.493 -29.420 1.00 93.62 602 CYS A N 1
ATOM 4587 C CA . CYS A 1 602 ? 7.980 6.711 -28.517 1.00 93.62 602 CYS A CA 1
ATOM 4588 C C . CYS A 1 602 ? 7.031 7.758 -29.087 1.00 93.62 602 CYS A C 1
ATOM 4590 O O . CYS A 1 602 ? 7.448 8.748 -29.688 1.00 93.62 602 CYS A O 1
ATOM 4592 N N . SER A 1 603 ? 5.735 7.544 -28.873 1.00 92.88 603 SER A N 1
ATOM 4593 C CA . SER A 1 603 ? 4.709 8.558 -29.119 1.00 92.88 603 SER A CA 1
ATOM 4594 C C . SER A 1 603 ? 4.437 9.424 -27.893 1.00 92.88 603 SER A C 1
ATOM 4596 O O . SER A 1 603 ? 3.889 10.508 -28.046 1.00 92.88 603 SER A O 1
ATOM 4598 N N . VAL A 1 604 ? 4.809 8.938 -26.704 1.00 91.94 604 VAL A N 1
ATOM 4599 C CA . VAL A 1 604 ? 4.586 9.587 -25.408 1.00 91.94 604 VAL A CA 1
ATOM 4600 C C . VAL A 1 604 ? 5.887 9.569 -24.609 1.00 91.94 604 VAL A C 1
ATOM 4602 O O . VAL A 1 604 ? 6.569 8.539 -24.623 1.00 91.94 604 VAL A O 1
ATOM 4605 N N . TYR A 1 605 ? 6.222 10.646 -23.892 1.00 94.31 605 TYR A N 1
ATOM 4606 C CA . TYR A 1 605 ? 7.325 10.659 -22.918 1.00 94.31 605 TYR A CA 1
ATOM 4607 C C . TYR A 1 605 ? 6.951 9.835 -21.677 1.00 94.31 605 TYR A C 1
ATOM 4609 O O . TYR A 1 605 ? 6.688 10.358 -20.595 1.00 94.31 605 TYR A O 1
ATOM 4617 N N . ASN A 1 606 ? 6.904 8.513 -21.844 1.00 93.00 606 ASN A N 1
ATOM 4618 C CA . ASN A 1 606 ? 6.468 7.594 -20.807 1.00 93.00 606 ASN A CA 1
ATOM 4619 C C . ASN A 1 606 ? 7.615 7.248 -19.844 1.00 93.00 606 ASN A C 1
ATOM 4621 O O . ASN A 1 606 ? 8.409 6.346 -20.104 1.00 93.00 606 ASN A O 1
ATOM 4625 N N . PHE A 1 607 ? 7.649 7.949 -18.710 1.00 94.81 607 PHE A N 1
ATOM 4626 C CA . PHE A 1 607 ? 8.533 7.661 -17.576 1.00 94.81 607 PHE A CA 1
ATOM 4627 C C . PHE A 1 607 ? 7.879 6.751 -16.522 1.00 94.81 607 PHE A C 1
ATOM 4629 O O . PHE A 1 607 ? 8.336 6.669 -15.384 1.00 94.81 607 PHE A O 1
ATOM 4636 N N . ASN A 1 608 ? 6.791 6.061 -16.868 1.00 93.00 608 ASN A N 1
ATOM 4637 C CA . ASN A 1 608 ? 6.275 4.981 -16.040 1.00 93.00 608 ASN A CA 1
ATOM 4638 C C . ASN A 1 608 ? 7.198 3.752 -16.127 1.00 93.00 608 ASN A C 1
ATOM 4640 O O . ASN A 1 608 ? 7.885 3.548 -17.133 1.00 93.00 608 ASN A O 1
ATOM 4644 N N . ALA A 1 609 ? 7.191 2.917 -15.093 1.00 94.06 609 ALA A N 1
ATOM 4645 C CA . ALA A 1 609 ? 7.969 1.687 -15.082 1.00 94.06 609 ALA A CA 1
ATOM 4646 C C . ALA A 1 609 ? 7.138 0.513 -15.609 1.00 94.06 609 ALA A C 1
ATOM 4648 O O . ALA A 1 609 ? 6.002 0.303 -15.199 1.00 94.06 609 ALA A O 1
ATOM 4649 N N . TYR A 1 610 ? 7.715 -0.273 -16.513 1.00 95.31 610 TYR A N 1
ATOM 4650 C CA . TYR A 1 610 ? 7.218 -1.610 -16.800 1.00 95.31 610 TYR A CA 1
ATOM 4651 C C . TYR A 1 610 ? 7.755 -2.534 -15.717 1.00 95.31 610 TYR A C 1
ATOM 4653 O O . TYR A 1 610 ? 8.972 -2.579 -15.530 1.00 95.31 610 TYR A O 1
ATOM 4661 N N . VAL A 1 611 ? 6.891 -3.287 -15.042 1.00 96.56 611 VAL A N 1
ATOM 4662 C CA . VAL A 1 611 ? 7.290 -4.182 -13.952 1.00 96.56 611 VAL A CA 1
ATOM 4663 C C . VAL A 1 611 ? 6.884 -5.603 -14.294 1.00 96.56 611 VAL A C 1
ATOM 4665 O O . VAL A 1 611 ? 5.829 -5.863 -14.861 1.00 96.56 611 VAL A O 1
ATOM 4668 N N . GLY A 1 612 ? 7.728 -6.561 -13.955 1.00 96.56 612 GLY A N 1
ATOM 4669 C CA . GLY A 1 612 ? 7.359 -7.962 -14.036 1.00 96.56 612 GLY A CA 1
ATOM 4670 C C . GLY A 1 612 ? 8.236 -8.802 -13.138 1.00 96.56 612 GLY A C 1
ATOM 4671 O O . GLY A 1 612 ? 9.009 -8.280 -12.335 1.00 96.56 612 GLY A O 1
ATOM 4672 N N . LYS A 1 613 ? 8.112 -10.118 -13.274 1.00 97.25 613 LYS A N 1
ATOM 4673 C CA . LYS A 1 613 ? 8.870 -11.045 -12.446 1.00 97.25 613 LYS A CA 1
ATOM 4674 C C . LYS A 1 613 ? 9.295 -12.304 -13.173 1.00 97.25 613 LYS A C 1
ATOM 4676 O O . LYS A 1 613 ? 8.676 -12.715 -14.153 1.00 97.25 613 LYS A O 1
ATOM 4681 N N . VAL A 1 614 ? 10.345 -12.922 -12.648 1.00 96.50 614 VAL A N 1
ATOM 4682 C CA . VAL A 1 614 ? 10.749 -14.291 -12.958 1.00 96.50 614 VAL A CA 1
ATOM 4683 C C . VAL A 1 614 ? 10.697 -15.085 -11.659 1.00 96.50 614 VAL A C 1
ATOM 4685 O O . VAL A 1 614 ? 11.470 -14.823 -10.738 1.00 96.50 614 VAL A O 1
ATOM 4688 N N . SER A 1 615 ? 9.782 -16.046 -11.595 1.00 88.94 615 SER A N 1
ATOM 4689 C CA . SER A 1 615 ? 9.550 -16.921 -10.443 1.00 88.94 615 SER A CA 1
ATOM 4690 C C . SER A 1 615 ? 9.680 -18.395 -10.851 1.00 88.94 615 SER A C 1
ATOM 4692 O O . SER A 1 615 ? 9.667 -18.705 -12.044 1.00 88.94 615 SER A O 1
ATOM 4694 N N . ALA A 1 616 ? 9.839 -19.283 -9.863 1.00 68.50 616 ALA A N 1
ATOM 4695 C CA . ALA A 1 616 ? 9.947 -20.738 -10.052 1.00 68.50 616 ALA A CA 1
ATOM 4696 C C . ALA A 1 616 ? 8.675 -21.403 -10.597 1.00 68.50 616 ALA A C 1
ATOM 4698 O O . ALA A 1 616 ? 7.568 -20.874 -10.335 1.00 68.50 616 ALA A O 1
#

Radius of gyration: 27.31 Å; chains: 1; bounding box: 54×78×78 Å

Foldseek 3Di:
DDDADDDDDDDDDDDDDDDDDDDDDDDDDDDDDDDPDDPPDDDDDDDDDDDDDDDPDVLLVVFPQDRVLADDDQVLLRLLLSVLLSCCAVVVDQALLADLSSLLSCLGVNQQSSLSSSVVRHVDDHDLVNHDFRDLPPHVCQLQPPQCPPDVGDFHALVSQLCSNVVVSVVSVDPRDGPDSVSSVLSVVLLCVQLVPPRTGHRVSSRVCNRPPPPPPDRPQVLEAEEFEDELVLFLPDALVVLLVLQVLCVVLRHQEYAYEDAPDPCVVVSLVSNLVSLQVNVGAYEYAYEPSHDDLVCLLVLLVVCLPRQPGPRFDADPNAGEYEYDEDQQRQQVSSCVNNVGGYAYAYAYQLQSQAVRPRHQEYEPPVQQFQDDVPAADLDARDCPRVVSNCVSNPPGFYAYEYEQFFADFAAPVRPNRFATYARQPGHLVSLLVCLVVLTSYYYYHHCLPQQDAQPLCRRQSHPNGNSQQPHPFGRNLVSVVSSQSSVCSSVSHSFGQQPFWKKKKKAFQEQLPFDALEPGDHGRPSVSYAQKIKIWTQFNAWWKKWKDAAPDDIDIDTDGHGTDMDIDHHDFFKIKIWIDDPVDTWIDIQPHTRDSYHNGSHPRMRIDMIGD

Secondary structure (DSSP, 8-state):
------------------------------------SS--SS----------SS---HHHHTS---GGGS-S--HHHHHHHHHHHHHHHHHT---GGG-HHHHHHHTTT-HHHHHHHHHHHSS----GGGPPPP-IIIIIHHHHGGGGGSTT--PEEHHHHHHHHHHHHHHTT-S---S-HHHHHHHHHHHHHHHT-TTEE-HHHHHHHHHH--TTSSS--SS-EEEEEEEGGG-TT--HHHHHHHHHHHHHTT--EEEEEE-S-TTHHHHHHHHHHHHHHHT-EEEEEEETTT--GGGHHHHHHHHHHHTTSTTB-EETTEEEEEEES-TT--HHHHHHHHTS-EEEEEB--GGGSTT-TT-SSEE-GGGGSSEETTEE-SS---THHHHHHHHHTTTSPEEEEE-S-EEEEE-TTTT-EEEEE--TTHHHHHHHHHHHH--SEEEES-IIIII--S-HHHHT-STTTTHHHHTT---TTHHHHHHHHHHHHHHT-SSPPP-S-EEEEEE-SS-TTPPB--SSPPPBTTTTS-SEEEEEEEESS-EEEEEEETTSPPEEEEE-SEEEEEEEE--SB-EEEEEEESS-EEEEE-SS-B-S-BSS---PPEEEEEE-

Organism: NCBI:txid2733690

pLDDT: mean 83.49, std 21.48, range [20.98, 98.88]

InterPro domains:
  IPR005197 Glycoside hydrolase family 71 [PF03659] (226-588)
  IPR005197 Glycoside hydrolase family 71 [cd11577] (223-496)